Protein AF-A0A7X3P1I4-F1 (afdb_monomer_lite)

Radius of gyration: 26.68 Å; chains: 1; bounding box: 62×47×83 Å

Foldseek 3Di:
DCVPQPVVLVDPQQPCVSPPPHHPVLLLFLLLCLVQLDLGCPPPSVVSCVVVVVVCVVPHDPVVVSVLSRVSVVVVCCLRCLDPPDQCSVLSVLCVLLVVSLCSSLLSNCCRVQNDGDPQNVLVSLQVSLQLLQLCQQVADCQSCPCVSVLSSVVSVCCVVVPDDPVSVLVSQVPDPDNNRHRDALVSNCVSQALDPPDPPDPDDDDDDPPPPPPCVVVCVAVVQCPDPRVVSVQSSLLVLQLVLLVVVCVVPPPDDDDDDDPQWGKAFLQHPVVLVAPWFQLDAPQWDFDPPPPDTDTHGNPVRSPDTDGNVQQFDPVCCVVDVVCVPDNDPVGGPDPSCVSSVVQVVLSVSLRSHSLRMHIDGPVLVVVQPNHANVSNLVSLVVPPPTPSSVVSNVDPHDGSVSSVVSSVVSSVSSCVSSPTSVCVVVVND

Structure (mmCIF, N/CA/C/O backbone):
data_AF-A0A7X3P1I4-F1
#
_entry.id   AF-A0A7X3P1I4-F1
#
loop_
_atom_site.group_PDB
_atom_site.id
_atom_site.type_symbol
_atom_site.label_atom_id
_atom_site.label_alt_id
_atom_site.label_comp_id
_atom_site.label_asym_id
_atom_site.label_entity_id
_atom_site.label_seq_id
_atom_site.pdbx_PDB_ins_code
_atom_site.Cartn_x
_atom_site.Cartn_y
_atom_site.Cartn_z
_atom_site.occupancy
_atom_site.B_iso_or_equiv
_atom_site.auth_seq_id
_atom_site.auth_comp_id
_atom_site.auth_asym_id
_atom_site.auth_atom_id
_atom_site.pdbx_PDB_model_num
ATOM 1 N N . MET A 1 1 ? -19.509 -17.339 36.958 1.00 70.25 1 MET A N 1
ATOM 2 C CA . MET A 1 1 ? -18.522 -16.317 36.536 1.00 70.25 1 MET A CA 1
ATOM 3 C C . MET A 1 1 ? -17.392 -16.949 35.740 1.00 70.25 1 MET A C 1
ATOM 5 O O . MET A 1 1 ? -17.248 -16.555 34.598 1.00 70.25 1 MET A O 1
ATOM 9 N N . TYR A 1 2 ? -16.669 -17.942 36.281 1.00 76.19 2 TYR A N 1
ATOM 10 C CA . TYR A 1 2 ? -15.603 -18.651 35.550 1.00 76.19 2 TYR A CA 1
ATOM 11 C C . TYR A 1 2 ? -16.092 -19.265 34.221 1.00 76.19 2 TYR A C 1
ATOM 13 O O . TYR A 1 2 ? -15.729 -18.755 33.171 1.00 76.19 2 TYR A O 1
ATOM 21 N N . GLU A 1 3 ? -17.039 -20.210 34.262 1.00 79.94 3 GLU A N 1
ATOM 22 C CA . GLU A 1 3 ? -17.640 -20.849 33.063 1.00 79.94 3 GLU A CA 1
ATOM 23 C C . GLU A 1 3 ? -18.395 -19.881 32.133 1.00 79.94 3 GLU A C 1
ATOM 25 O O . GLU A 1 3 ? -18.812 -20.237 31.043 1.00 79.94 3 GLU A O 1
ATOM 30 N N . LYS A 1 4 ? -18.685 -18.659 32.595 1.00 79.38 4 LYS A N 1
ATOM 31 C CA . LYS A 1 4 ? -19.478 -17.693 31.820 1.00 79.38 4 LYS A CA 1
ATOM 32 C C . LYS A 1 4 ? -18.598 -16.708 31.054 1.00 79.38 4 LYS A C 1
ATOM 34 O O . LYS A 1 4 ? -19.017 -16.197 30.020 1.00 79.38 4 LYS A O 1
ATOM 39 N N . TYR A 1 5 ? -17.433 -16.369 31.603 1.00 79.50 5 TYR A N 1
ATOM 40 C CA . TYR A 1 5 ? -16.634 -15.242 31.126 1.00 79.50 5 TYR A CA 1
ATOM 41 C C . TYR A 1 5 ? -15.133 -15.526 31.041 1.00 79.50 5 TYR A C 1
ATOM 43 O O . TYR A 1 5 ? -14.435 -14.724 30.432 1.00 79.50 5 TYR A O 1
ATOM 51 N N . TRP A 1 6 ? -14.613 -16.588 31.666 1.00 79.56 6 TRP A N 1
ATOM 52 C CA . TRP A 1 6 ? -13.167 -16.793 31.810 1.00 79.56 6 TRP A CA 1
ATOM 53 C C . TRP A 1 6 ? -12.637 -18.049 31.125 1.00 79.56 6 TRP A C 1
ATOM 55 O O . TRP A 1 6 ? -11.567 -17.980 30.536 1.00 79.56 6 TRP A O 1
ATOM 65 N N . ASP A 1 7 ? -13.375 -19.155 31.179 1.00 83.62 7 ASP A N 1
ATOM 66 C CA . ASP A 1 7 ? -12.975 -20.451 30.611 1.00 83.62 7 ASP A CA 1
ATOM 67 C C . ASP A 1 7 ? -12.418 -20.361 29.179 1.00 83.62 7 ASP A C 1
ATOM 69 O O . ASP A 1 7 ? -11.357 -20.908 28.908 1.00 83.62 7 ASP A O 1
ATOM 73 N N . HIS A 1 8 ? -13.041 -19.569 28.302 1.00 82.31 8 HIS A N 1
ATOM 74 C CA . HIS A 1 8 ? -12.587 -19.395 26.920 1.00 82.31 8 HIS A CA 1
ATOM 75 C C . HIS A 1 8 ? -11.177 -18.801 26.775 1.00 82.31 8 HIS A C 1
ATOM 77 O O . HIS A 1 8 ? -10.594 -18.916 25.704 1.00 82.31 8 HIS A O 1
ATOM 83 N N . PHE A 1 9 ? -10.621 -18.135 27.797 1.00 80.69 9 PHE A N 1
ATOM 84 C CA . PHE A 1 9 ? -9.236 -17.638 27.777 1.00 80.69 9 PHE A CA 1
ATOM 85 C C . PHE A 1 9 ? -8.199 -18.739 28.028 1.00 80.69 9 PHE A C 1
ATOM 87 O O . PHE A 1 9 ? -7.008 -18.499 27.839 1.00 80.69 9 PHE A O 1
ATOM 94 N N . GLU A 1 10 ? -8.641 -19.918 28.471 1.00 81.62 10 GLU A N 1
ATOM 95 C CA . GLU A 1 10 ? -7.808 -21.108 28.673 1.00 81.62 10 GLU A CA 1
ATOM 96 C C . GLU A 1 10 ? -7.831 -22.038 27.444 1.00 81.62 10 GLU A C 1
ATOM 98 O O . GLU A 1 10 ? -7.116 -23.039 27.413 1.00 81.62 10 GLU A O 1
ATOM 103 N N . ASP A 1 11 ? -8.603 -21.687 26.410 1.00 82.75 11 ASP A N 1
ATOM 104 C CA . ASP A 1 11 ? -8.636 -22.402 25.137 1.00 82.75 11 ASP A CA 1
ATOM 105 C C . ASP A 1 11 ? -7.315 -22.253 24.366 1.00 82.75 11 ASP A C 1
ATOM 107 O O . ASP A 1 11 ? -6.670 -21.200 24.391 1.00 82.75 11 ASP A O 1
ATOM 111 N N . ALA A 1 12 ? -6.983 -23.272 23.563 1.00 79.00 12 ALA A N 1
ATOM 112 C CA . ALA A 1 12 ? -5.808 -23.293 22.681 1.00 79.00 12 ALA A CA 1
ATOM 113 C C . ALA A 1 12 ? -5.715 -22.069 21.748 1.00 79.00 12 ALA A C 1
ATOM 115 O O . ALA A 1 12 ? -4.630 -21.686 21.327 1.00 79.00 12 ALA A O 1
ATOM 116 N N . TYR A 1 13 ? -6.842 -21.408 21.464 1.00 81.06 13 TYR A N 1
ATOM 117 C CA . TYR A 1 13 ? -6.890 -20.159 20.702 1.00 81.06 13 TYR A CA 1
ATOM 118 C C . TYR A 1 13 ? -5.961 -19.063 21.258 1.00 81.06 13 TYR A C 1
ATOM 120 O O . TYR A 1 13 ? -5.381 -18.288 20.497 1.00 81.06 13 TYR A O 1
ATOM 128 N N . TRP A 1 14 ? -5.841 -18.971 22.585 1.00 83.06 14 TRP A N 1
ATOM 129 C CA . TRP A 1 14 ? -5.072 -17.923 23.262 1.00 83.06 14 TRP A CA 1
ATOM 130 C C . TRP A 1 14 ? -3.619 -18.306 23.527 1.00 83.06 14 TRP A C 1
ATOM 132 O O . TRP A 1 14 ? -2.883 -17.502 24.115 1.00 83.06 14 TRP A O 1
ATOM 142 N N . ASP A 1 15 ? -3.217 -19.502 23.103 1.00 78.19 15 ASP A N 1
ATOM 143 C CA . ASP A 1 15 ? -1.845 -19.965 23.188 1.00 78.19 15 ASP A CA 1
ATOM 144 C C . ASP A 1 15 ? -1.032 -19.414 21.998 1.00 78.19 15 ASP A C 1
ATOM 146 O O . ASP A 1 15 ? -1.332 -19.725 20.839 1.00 78.19 15 ASP A O 1
ATOM 150 N N . PRO A 1 16 ? 0.007 -18.591 22.242 1.00 72.00 16 PRO A N 1
ATOM 151 C CA . PRO A 1 16 ? 0.858 -18.072 21.176 1.00 72.00 16 PRO A CA 1
ATOM 152 C C . PRO A 1 16 ? 1.637 -19.158 20.414 1.00 72.00 16 PRO A C 1
ATOM 154 O O . PRO A 1 16 ? 2.124 -18.864 19.319 1.00 72.00 16 PRO A O 1
ATOM 157 N N . GLU A 1 17 ? 1.784 -20.370 20.968 1.00 74.00 17 GLU A N 1
ATOM 158 C CA . GLU A 1 17 ? 2.382 -21.519 20.273 1.00 74.00 17 GLU A CA 1
ATOM 159 C C . GLU A 1 17 ? 1.433 -22.116 19.222 1.00 74.00 17 GLU A C 1
ATOM 161 O O . GLU A 1 17 ? 1.887 -22.544 18.160 1.00 74.00 17 GLU A O 1
ATOM 166 N N . GLU A 1 18 ? 0.123 -22.073 19.471 1.00 71.25 18 GLU A N 1
ATOM 167 C CA . GLU A 1 18 ? -0.920 -22.599 18.578 1.00 71.25 18 GLU A CA 1
ATOM 168 C C . GLU A 1 18 ? -1.367 -21.559 17.540 1.00 71.25 18 GLU A C 1
ATOM 170 O O . GLU A 1 18 ? -1.609 -21.885 16.374 1.00 71.25 18 GLU A O 1
ATOM 175 N N . LYS A 1 19 ? -1.438 -20.277 17.927 1.00 68.12 19 LYS A N 1
ATOM 176 C CA . LYS A 1 19 ? -1.818 -19.187 17.023 1.00 68.12 19 LYS A CA 1
ATOM 177 C C . LYS A 1 19 ? -0.924 -17.960 17.205 1.00 68.12 19 LYS A C 1
ATOM 179 O O . LYS A 1 19 ? -1.055 -17.151 18.123 1.00 68.12 19 LYS A O 1
ATOM 184 N N . SER A 1 20 ? -0.004 -17.791 16.255 1.00 60.97 20 SER A N 1
ATOM 185 C CA . SER A 1 20 ? 0.926 -16.661 16.242 1.00 60.97 20 SER A CA 1
ATOM 186 C C . SER A 1 20 ? 0.183 -15.321 16.159 1.00 60.97 20 SER A C 1
ATOM 188 O O . SER A 1 20 ? -0.650 -15.108 15.280 1.00 60.97 20 SER A O 1
ATOM 190 N N . GLY A 1 21 ? 0.509 -14.394 17.064 1.00 60.78 21 GLY A N 1
ATOM 191 C CA . GLY A 1 21 ? -0.080 -13.050 17.099 1.00 60.78 21 GLY A CA 1
ATOM 192 C C . GLY A 1 21 ? -1.354 -12.918 17.940 1.00 60.78 21 GLY A C 1
ATOM 193 O O . GLY A 1 21 ? -1.829 -11.796 18.120 1.00 60.78 21 GLY A O 1
ATOM 194 N N . THR A 1 22 ? -1.866 -14.010 18.513 1.00 66.50 22 THR A N 1
ATOM 195 C CA . THR A 1 22 ? -2.967 -14.000 19.484 1.00 66.50 22 THR A CA 1
ATOM 196 C C . THR A 1 22 ? -2.485 -14.578 20.802 1.00 66.50 22 THR A C 1
ATOM 198 O O . THR A 1 22 ? -2.117 -15.741 20.890 1.00 66.50 22 THR A O 1
ATOM 201 N N . SER A 1 23 ? -2.474 -13.756 21.847 1.00 81.31 23 SER A N 1
ATOM 202 C CA . SER A 1 23 ? -2.275 -14.252 23.204 1.00 81.31 23 SER A CA 1
ATOM 203 C C . SER A 1 23 ? -3.172 -13.510 24.173 1.00 81.31 23 SER A C 1
ATOM 205 O O . SER A 1 23 ? -3.458 -12.321 23.982 1.00 81.31 23 SER A O 1
ATOM 207 N N . CYS A 1 24 ? -3.595 -14.202 25.231 1.00 84.19 24 CYS A N 1
ATOM 208 C CA . CYS A 1 24 ? -4.365 -13.581 26.307 1.00 84.19 24 CYS A CA 1
ATOM 209 C C . CYS A 1 24 ? -3.597 -12.381 26.897 1.00 84.19 24 CYS A C 1
ATOM 211 O O . CYS A 1 24 ? -4.170 -11.315 27.119 1.00 84.19 24 CYS A O 1
ATOM 213 N N . GLU A 1 25 ? -2.268 -12.488 27.031 1.00 83.88 25 GLU A N 1
ATOM 214 C CA . GLU A 1 25 ? -1.416 -11.382 27.487 1.00 83.88 25 GLU A CA 1
ATOM 215 C C . GLU A 1 25 ? -1.514 -10.158 26.560 1.00 83.88 25 GLU A C 1
ATOM 217 O O . GLU A 1 25 ? -1.707 -9.039 27.036 1.00 83.88 25 GLU A O 1
ATOM 222 N N . LEU A 1 26 ? -1.395 -10.346 25.242 1.00 86.12 26 LEU A N 1
ATOM 223 C CA . LEU A 1 26 ? -1.434 -9.245 24.277 1.00 86.12 26 LEU A CA 1
ATOM 224 C C . LEU A 1 26 ? -2.825 -8.602 24.207 1.00 86.12 26 LEU A C 1
ATOM 226 O O . LEU A 1 26 ? -2.941 -7.376 24.155 1.00 86.12 26 LEU A O 1
ATOM 230 N N . PHE A 1 27 ? -3.879 -9.417 24.263 1.00 90.75 27 PHE A N 1
ATOM 231 C CA . PHE A 1 27 ? -5.254 -8.942 24.381 1.00 90.75 27 PHE A CA 1
ATOM 232 C C . PHE A 1 27 ? -5.438 -8.061 25.618 1.00 90.75 27 PHE A C 1
ATOM 234 O O . PHE A 1 27 ? -5.886 -6.920 25.494 1.00 90.75 27 PHE A O 1
ATOM 241 N N . LEU A 1 28 ? -5.040 -8.546 26.798 1.00 88.12 28 LEU A N 1
ATOM 242 C CA . LEU A 1 28 ? -5.192 -7.807 28.050 1.00 88.12 28 LEU A CA 1
ATOM 243 C C . LEU A 1 28 ? -4.421 -6.481 28.023 1.00 88.12 28 LEU A C 1
ATOM 245 O O . LEU A 1 28 ? -4.888 -5.478 28.566 1.00 88.12 28 LEU A O 1
ATOM 249 N N . GLN A 1 29 ? -3.268 -6.440 27.350 1.00 88.25 29 GLN A N 1
ATOM 250 C CA . GLN A 1 29 ? -2.538 -5.191 27.144 1.00 88.25 29 GLN A CA 1
ATOM 251 C C . GLN A 1 29 ? -3.340 -4.203 26.299 1.00 88.25 29 GLN A C 1
ATOM 253 O O . GLN A 1 29 ? -3.534 -3.061 26.718 1.00 88.25 29 GLN A O 1
ATOM 258 N N . HIS A 1 30 ? -3.847 -4.632 25.143 1.00 92.06 30 HIS A N 1
ATOM 259 C CA . HIS A 1 30 ? -4.643 -3.768 24.275 1.00 92.06 30 HIS A CA 1
ATOM 260 C C . HIS A 1 30 ? -5.960 -3.328 24.926 1.00 92.06 30 HIS A C 1
ATOM 262 O O . HIS A 1 30 ? -6.343 -2.166 24.783 1.00 92.06 30 HIS A O 1
ATOM 268 N N . PHE A 1 31 ? -6.607 -4.209 25.694 1.00 92.06 31 PHE A N 1
ATOM 269 C CA . PHE A 1 31 ? -7.777 -3.899 26.514 1.00 92.06 31 PHE A CA 1
ATOM 270 C C . PHE A 1 31 ? -7.485 -2.747 27.484 1.00 92.06 31 PHE A C 1
ATOM 272 O O . PHE A 1 31 ? -8.173 -1.724 27.468 1.00 92.06 31 PHE A O 1
ATOM 279 N N . LEU A 1 32 ? -6.416 -2.858 28.281 1.00 89.06 32 LEU A N 1
ATOM 280 C CA . LEU A 1 32 ? -6.027 -1.811 29.227 1.00 89.06 32 LEU A CA 1
ATOM 281 C C . LEU A 1 32 ? -5.635 -0.512 28.515 1.00 89.06 32 LEU A C 1
ATOM 283 O O . LEU A 1 32 ? -5.996 0.572 28.971 1.00 89.06 32 LEU A O 1
ATOM 287 N N . MET A 1 33 ? -4.932 -0.597 27.384 1.00 91.19 33 MET A N 1
ATOM 288 C CA . MET A 1 33 ? -4.579 0.572 26.578 1.00 91.19 33 MET A CA 1
ATOM 289 C C . MET A 1 33 ? -5.821 1.286 26.028 1.00 91.19 33 MET A C 1
ATOM 291 O O . MET A 1 33 ? -5.867 2.514 26.075 1.00 91.19 33 MET A O 1
ATOM 295 N N . ALA A 1 34 ? -6.850 0.553 25.593 1.00 94.25 34 ALA A N 1
ATOM 296 C CA . ALA A 1 34 ? -8.129 1.115 25.151 1.00 94.25 34 ALA A CA 1
ATOM 297 C C . ALA A 1 34 ? -8.917 1.759 26.310 1.00 94.25 34 ALA A C 1
ATOM 299 O O . ALA A 1 34 ? -9.460 2.860 26.182 1.00 94.25 34 ALA A O 1
ATOM 300 N N . LYS A 1 35 ? -8.944 1.106 27.480 1.00 89.88 35 LYS A N 1
ATOM 301 C CA . LYS A 1 35 ? -9.633 1.605 28.682 1.00 89.88 35 LYS A CA 1
ATOM 302 C C . LYS A 1 35 ? -8.952 2.832 29.288 1.00 89.88 35 LYS A C 1
ATOM 304 O O . LYS A 1 35 ? -9.632 3.754 29.735 1.00 89.88 35 LYS A O 1
ATOM 309 N N . LEU A 1 36 ? -7.625 2.867 29.313 1.00 87.00 36 LEU A N 1
ATOM 310 C CA . LEU A 1 36 ? -6.864 3.903 30.019 1.00 87.00 36 LEU A CA 1
ATOM 311 C C . LEU A 1 36 ? -6.306 4.984 29.090 1.00 87.00 36 LEU A C 1
ATOM 313 O O . LEU A 1 36 ? -5.914 6.049 29.565 1.00 87.00 36 LEU A O 1
ATOM 317 N N . GLY A 1 37 ? -6.252 4.717 27.784 1.00 90.12 37 GLY A N 1
ATOM 318 C CA . GLY A 1 37 ? -5.581 5.571 26.813 1.00 90.12 37 GLY A CA 1
ATOM 319 C C . GLY A 1 37 ? -4.091 5.696 27.112 1.00 90.12 37 GLY A C 1
ATOM 320 O O . GLY A 1 37 ? -3.577 6.804 27.105 1.00 90.12 37 GLY A O 1
ATOM 321 N N . THR A 1 38 ? -3.392 4.605 27.438 1.00 88.12 38 THR A N 1
ATOM 322 C CA . THR A 1 38 ? -1.931 4.608 27.665 1.00 88.12 38 THR A CA 1
ATOM 323 C C . THR A 1 38 ? -1.181 4.047 26.456 1.00 88.12 38 THR A C 1
ATOM 325 O O . THR A 1 38 ? -1.710 3.212 25.728 1.00 88.12 38 THR A O 1
ATOM 328 N N . GLU A 1 39 ? 0.047 4.514 26.224 1.00 84.75 39 GLU A N 1
ATOM 329 C CA . GLU A 1 39 ? 0.890 4.111 25.085 1.00 84.75 39 GLU A CA 1
ATOM 330 C C . GLU A 1 39 ? 1.542 2.732 25.253 1.00 84.75 39 GLU A C 1
ATOM 332 O O . GLU A 1 39 ? 1.976 2.127 24.271 1.00 84.75 39 GLU A O 1
ATOM 337 N N . SER A 1 40 ? 1.639 2.259 26.495 1.00 83.62 40 SER A N 1
ATOM 338 C CA . SER A 1 40 ? 2.169 0.953 26.876 1.00 83.62 40 SER A CA 1
ATOM 339 C C . SER A 1 40 ? 1.702 0.605 28.288 1.00 83.62 40 SER A C 1
ATOM 341 O O . SER A 1 40 ? 1.469 1.485 29.123 1.00 83.62 40 SER A O 1
ATOM 343 N N . VAL A 1 41 ? 1.604 -0.693 28.560 1.00 73.69 41 VAL A N 1
ATOM 344 C CA . VAL A 1 41 ? 1.349 -1.246 29.898 1.00 73.69 41 VAL A CA 1
ATOM 345 C C . VAL A 1 41 ? 2.486 -2.150 30.403 1.00 73.69 41 VAL A C 1
ATOM 347 O O . VAL A 1 41 ? 2.412 -2.650 31.524 1.00 73.69 41 VAL A O 1
ATOM 350 N N . LYS A 1 42 ? 3.572 -2.332 29.627 1.00 71.50 42 LYS A N 1
ATOM 351 C CA . LYS A 1 42 ? 4.806 -3.004 30.087 1.00 71.50 42 LYS A CA 1
ATOM 352 C C . LYS A 1 42 ? 5.743 -1.992 30.768 1.00 71.50 42 LYS A C 1
ATOM 354 O O . LYS A 1 42 ? 5.902 -0.901 30.217 1.00 71.50 42 LYS A O 1
ATOM 359 N N . PRO A 1 43 ? 6.372 -2.324 31.922 1.00 52.38 43 PRO A N 1
ATOM 360 C CA . PRO A 1 43 ? 6.482 -3.644 32.567 1.00 52.38 43 PRO A CA 1
ATOM 361 C C . PRO A 1 43 ? 5.519 -3.873 33.753 1.00 52.38 43 PRO A C 1
ATOM 363 O O . PRO A 1 43 ? 5.730 -4.769 34.564 1.00 52.38 43 PRO A O 1
ATOM 366 N N . GLU A 1 44 ? 4.450 -3.091 33.881 1.00 56.31 44 GLU A N 1
ATOM 367 C CA . GLU A 1 44 ? 3.668 -3.015 35.118 1.00 56.31 44 GLU A CA 1
ATOM 368 C C . GLU A 1 44 ? 2.195 -3.373 34.908 1.00 56.31 44 GLU A C 1
ATOM 370 O O . GLU A 1 44 ? 1.295 -2.675 35.383 1.00 56.31 44 GLU A O 1
ATOM 375 N N . PHE A 1 45 ? 1.934 -4.495 34.233 1.00 60.44 45 PHE A N 1
ATOM 376 C CA . PHE A 1 45 ? 0.579 -5.039 34.095 1.00 60.44 45 PHE A CA 1
ATOM 377 C C . PHE A 1 45 ? -0.152 -5.068 35.449 1.00 60.44 45 PHE A C 1
ATOM 379 O O . PHE A 1 45 ? -1.291 -4.628 35.557 1.00 60.44 45 PHE A O 1
ATOM 386 N N . ASN A 1 46 ? 0.568 -5.426 36.517 1.00 60.47 46 ASN A N 1
ATOM 387 C CA . ASN A 1 46 ? 0.065 -5.449 37.891 1.00 60.47 46 ASN A CA 1
ATOM 388 C C . ASN A 1 46 ? -0.287 -4.059 38.464 1.00 60.47 46 ASN A C 1
ATOM 390 O O . ASN A 1 46 ? -1.192 -3.956 39.289 1.00 60.47 46 ASN A O 1
ATOM 394 N N . VAL A 1 47 ? 0.398 -2.980 38.063 1.00 59.75 47 VAL A N 1
ATOM 395 C CA . VAL A 1 47 ? 0.093 -1.604 38.517 1.00 59.75 47 VAL A CA 1
ATOM 396 C C . VAL A 1 47 ? -1.117 -1.061 37.774 1.00 59.75 47 VAL A C 1
ATOM 398 O O . VAL A 1 47 ? -1.974 -0.417 38.379 1.00 59.75 47 VAL A O 1
ATOM 401 N N . TYR A 1 48 ? -1.224 -1.353 36.479 1.00 58.88 48 TYR A N 1
ATOM 402 C CA . TYR A 1 48 ? -2.388 -0.979 35.684 1.00 58.88 48 TYR A CA 1
ATOM 403 C C . TYR A 1 48 ? -3.629 -1.767 36.089 1.00 58.88 48 TYR A C 1
ATOM 405 O O . TYR A 1 48 ? -4.678 -1.158 36.285 1.00 58.88 48 TYR A O 1
ATOM 413 N N . GLN A 1 49 ? -3.493 -3.073 36.330 1.00 62.94 49 GLN A N 1
ATOM 414 C CA . GLN A 1 49 ? -4.536 -3.894 36.934 1.00 62.94 49 GLN A CA 1
ATOM 415 C C . GLN A 1 49 ? -4.947 -3.318 38.289 1.00 62.94 49 GLN A C 1
ATOM 417 O O . GLN A 1 49 ? -6.133 -3.152 38.531 1.00 62.94 49 GLN A O 1
ATOM 422 N N . ARG A 1 50 ? -3.999 -2.921 39.151 1.00 64.00 50 ARG A N 1
ATOM 423 C CA . ARG A 1 50 ? -4.322 -2.326 40.456 1.00 64.00 50 ARG A CA 1
ATOM 424 C C . ARG A 1 50 ? -5.078 -1.001 40.327 1.00 64.00 50 ARG A C 1
ATOM 426 O O . ARG A 1 50 ? -6.144 -0.878 40.913 1.00 64.00 50 ARG A O 1
ATOM 433 N N . ARG A 1 51 ? -4.593 -0.056 39.513 1.00 63.28 51 ARG A N 1
ATOM 434 C CA . ARG A 1 51 ? -5.268 1.237 39.270 1.00 63.28 51 ARG A CA 1
ATOM 435 C C . ARG A 1 51 ? -6.652 1.070 38.645 1.00 63.28 51 ARG A C 1
ATOM 437 O O . ARG A 1 51 ? -7.563 1.832 38.959 1.00 63.28 51 ARG A O 1
ATOM 444 N N . TYR A 1 52 ? -6.799 0.105 37.740 1.00 65.31 52 TYR A N 1
ATOM 445 C CA . TYR A 1 52 ? -8.080 -0.229 37.129 1.00 65.31 52 TYR A CA 1
ATOM 446 C C . TYR A 1 52 ? -9.021 -0.849 38.167 1.00 65.31 52 TYR A C 1
ATOM 448 O O . TYR A 1 52 ? -10.094 -0.311 38.407 1.00 65.31 52 TYR A O 1
ATOM 456 N N . CYS A 1 53 ? -8.585 -1.893 38.875 1.00 66.62 53 CYS A N 1
ATOM 457 C CA . CYS A 1 53 ? -9.366 -2.568 39.910 1.00 66.62 53 CYS A CA 1
ATOM 458 C C . CYS A 1 53 ? -9.751 -1.654 41.083 1.00 66.62 53 CYS A C 1
ATOM 460 O O . CYS A 1 53 ? -10.822 -1.847 41.651 1.00 66.62 53 CYS A O 1
ATOM 462 N N . GLU A 1 54 ? -8.915 -0.679 41.452 1.00 64.25 54 GLU A N 1
ATOM 463 C CA . GLU A 1 54 ? -9.237 0.334 42.468 1.00 64.25 54 GLU A CA 1
ATOM 464 C C . GLU A 1 54 ? -10.421 1.201 42.018 1.00 64.25 54 GLU A C 1
ATOM 466 O O . GLU A 1 54 ? -11.409 1.299 42.737 1.00 64.25 54 GLU A O 1
ATOM 471 N N . LYS A 1 55 ? -10.389 1.742 40.792 1.00 63.12 55 LYS A N 1
ATOM 472 C CA . LYS A 1 55 ? -11.508 2.534 40.246 1.00 63.12 55 LYS A CA 1
ATOM 473 C C . LYS A 1 55 ? -12.771 1.713 40.007 1.00 63.12 55 LYS A C 1
ATOM 475 O O . LYS A 1 55 ? -13.878 2.210 40.206 1.00 63.12 55 LYS A O 1
ATOM 480 N N . VAL A 1 56 ? -12.602 0.474 39.553 1.00 61.38 56 VAL A N 1
ATOM 481 C CA . VAL A 1 56 ? -13.702 -0.456 39.310 1.00 61.38 56 VAL A CA 1
ATOM 482 C C . VAL A 1 56 ? -14.422 -0.761 40.609 1.00 61.38 56 VAL A C 1
ATOM 484 O O . VAL A 1 56 ? -15.626 -0.577 40.650 1.00 61.38 56 VAL A O 1
ATOM 487 N N . LYS A 1 57 ? -13.717 -1.181 41.670 1.00 56.56 57 LYS A N 1
ATOM 488 C CA . LYS A 1 57 ? -14.357 -1.587 42.934 1.00 56.56 57 LYS A CA 1
ATOM 489 C C . LYS A 1 57 ? -15.273 -0.512 43.515 1.00 56.56 57 LYS A C 1
ATOM 491 O O . LYS A 1 57 ? -16.285 -0.856 44.119 1.00 56.56 57 LYS A O 1
ATOM 496 N N . ASP A 1 58 ? -14.927 0.752 43.305 1.00 58.31 58 ASP A N 1
ATOM 497 C CA . ASP A 1 58 ? -15.691 1.890 43.808 1.00 58.31 58 ASP A CA 1
ATOM 498 C C . ASP A 1 58 ? -16.880 2.275 42.905 1.00 58.31 58 ASP A C 1
ATOM 500 O O . ASP A 1 58 ? -17.770 2.998 43.348 1.00 58.31 58 ASP A O 1
ATOM 504 N N . THR A 1 59 ? -16.925 1.790 41.655 1.00 62.19 59 THR A N 1
ATOM 505 C CA . THR A 1 59 ? -17.923 2.200 40.644 1.00 62.19 59 THR A CA 1
ATOM 506 C C . THR A 1 59 ? -18.828 1.048 40.175 1.00 62.19 59 THR A C 1
ATOM 508 O O . THR A 1 59 ? -20.033 1.240 40.029 1.00 62.19 59 THR A O 1
ATOM 511 N N . TYR A 1 60 ? -18.276 -0.151 39.957 1.00 65.88 60 TYR A N 1
ATOM 512 C CA . TYR A 1 60 ? -18.947 -1.328 39.395 1.00 65.88 60 TYR A CA 1
ATOM 513 C C . TYR A 1 60 ? -18.497 -2.634 40.087 1.00 65.88 60 TYR A C 1
ATOM 515 O O . TYR A 1 60 ? -17.390 -2.756 40.607 1.00 65.88 60 TYR A O 1
ATOM 523 N N . GLY A 1 61 ? -19.361 -3.654 40.110 1.00 75.44 61 GLY A N 1
ATOM 524 C CA . GLY A 1 61 ? -19.028 -4.961 40.697 1.00 75.44 61 GLY A CA 1
ATOM 525 C C . GLY A 1 61 ? -18.064 -5.790 39.835 1.00 75.44 61 GLY A C 1
ATOM 526 O O . GLY A 1 61 ? -17.998 -5.614 38.624 1.00 75.44 61 GLY A O 1
ATOM 527 N N . ILE A 1 62 ? -17.373 -6.768 40.439 1.00 75.44 62 ILE A N 1
ATOM 528 C CA . ILE A 1 62 ? -16.426 -7.675 39.747 1.00 75.44 62 ILE A CA 1
ATOM 529 C C . ILE A 1 62 ? -17.063 -8.376 38.535 1.00 75.44 62 ILE A C 1
ATOM 531 O O . ILE A 1 62 ? -16.406 -8.563 37.515 1.00 75.44 62 ILE A O 1
ATOM 535 N N . GLU A 1 63 ? -18.343 -8.747 38.620 1.00 81.25 63 GLU A N 1
ATOM 536 C CA . GLU A 1 63 ? -19.045 -9.400 37.510 1.00 81.25 63 GLU A CA 1
ATOM 537 C C . GLU A 1 63 ? -19.148 -8.506 36.261 1.00 81.25 63 GLU A C 1
ATOM 539 O O . GLU A 1 63 ? -19.034 -9.013 35.144 1.00 81.25 63 GLU A O 1
ATOM 544 N N . HIS A 1 64 ? -19.294 -7.187 36.435 1.00 82.56 64 HIS A N 1
ATOM 545 C CA . HIS A 1 64 ? -19.312 -6.238 35.322 1.00 82.56 64 HIS A CA 1
ATOM 546 C C . HIS A 1 64 ? -17.983 -6.262 34.559 1.00 82.56 64 HIS A C 1
ATOM 548 O O . HIS A 1 64 ? -17.980 -6.321 33.332 1.00 82.56 64 HIS A O 1
ATOM 554 N N . GLU A 1 65 ? -16.856 -6.337 35.264 1.00 80.06 65 GLU A N 1
ATOM 555 C CA . GLU A 1 65 ? -15.548 -6.398 34.607 1.00 80.06 65 GLU A CA 1
ATOM 556 C C . GLU A 1 65 ? -15.318 -7.674 33.823 1.00 80.06 65 GLU A C 1
ATOM 558 O O . GLU A 1 65 ? -14.779 -7.631 32.721 1.00 80.06 65 GLU A O 1
ATOM 563 N N . PHE A 1 66 ? -15.747 -8.816 34.357 1.00 83.81 66 PHE A N 1
ATOM 564 C CA . PHE A 1 66 ? -15.685 -10.059 33.595 1.00 83.81 66 PHE A CA 1
ATOM 565 C C . PHE A 1 66 ? -16.560 -9.991 32.340 1.00 83.81 66 PHE A C 1
ATOM 567 O O . PHE A 1 66 ? -16.157 -10.490 31.291 1.00 83.81 66 PHE A O 1
ATOM 574 N N . SER A 1 67 ? -17.719 -9.328 32.418 1.00 87.38 67 SER A N 1
ATOM 575 C CA . SER A 1 67 ? -18.558 -9.112 31.239 1.00 87.38 67 SER A CA 1
ATOM 576 C C . SER A 1 67 ? -17.905 -8.177 30.214 1.00 87.38 67 SER A C 1
ATOM 578 O O . SER A 1 67 ? -17.986 -8.443 29.017 1.00 87.38 67 SER A O 1
ATOM 580 N N . GLU A 1 68 ? -17.182 -7.145 30.660 1.00 88.56 68 GLU A N 1
ATOM 581 C CA . GLU A 1 68 ? -16.421 -6.256 29.779 1.00 88.56 68 GLU A CA 1
ATOM 582 C C . GLU A 1 68 ? -15.234 -6.973 29.132 1.00 88.56 68 GLU A C 1
ATOM 584 O O . GLU A 1 68 ? -15.036 -6.853 27.925 1.00 88.56 68 GLU A O 1
ATOM 589 N N . LEU A 1 69 ? -14.474 -7.763 29.896 1.00 88.94 69 LEU A N 1
ATOM 590 C CA . LEU A 1 69 ? -13.384 -8.576 29.355 1.00 88.94 69 LEU A CA 1
ATOM 591 C C . LEU A 1 69 ? -13.891 -9.519 28.265 1.00 88.94 69 LEU A C 1
ATOM 593 O O . LEU A 1 69 ? -13.287 -9.576 27.196 1.00 88.94 69 LEU A O 1
ATOM 597 N N . LYS A 1 70 ? -15.021 -10.195 28.507 1.00 89.75 70 LYS A N 1
ATOM 598 C CA . LYS A 1 70 ? -15.647 -11.073 27.515 1.00 89.75 70 LYS A CA 1
ATOM 599 C C . LYS A 1 70 ? -16.081 -10.301 26.266 1.00 89.75 70 LYS A C 1
ATOM 601 O O . LYS A 1 70 ? -15.758 -10.689 25.151 1.00 89.75 70 LYS A O 1
ATOM 606 N N . ARG A 1 71 ? -16.749 -9.160 26.443 1.00 92.75 71 ARG A N 1
ATOM 607 C CA . ARG A 1 71 ? -17.188 -8.318 25.324 1.00 92.75 71 ARG A CA 1
ATOM 608 C C . ARG A 1 71 ? -16.018 -7.856 24.453 1.00 92.75 71 ARG A C 1
ATOM 610 O O . ARG A 1 71 ? -16.124 -7.834 23.232 1.00 92.75 71 ARG A O 1
ATOM 617 N N . TYR A 1 72 ? -14.900 -7.482 25.068 1.00 94.44 72 TYR A N 1
ATOM 618 C CA . TYR A 1 72 ? -13.702 -7.077 24.340 1.00 94.44 72 TYR A CA 1
ATOM 619 C C . TYR A 1 72 ? -12.977 -8.246 23.681 1.00 94.44 72 TYR A C 1
ATOM 621 O O . TYR A 1 72 ? -12.419 -8.050 22.603 1.00 94.44 72 TYR A O 1
ATOM 629 N N . SER A 1 73 ? -12.944 -9.425 24.305 1.00 92.56 73 SER A N 1
ATOM 630 C CA . SER A 1 73 ? -12.279 -10.588 23.716 1.00 92.56 73 SER A CA 1
ATOM 631 C C . SER A 1 73 ? -13.014 -11.097 22.484 1.00 92.56 73 SER A C 1
ATOM 633 O O . SER A 1 73 ? -12.353 -11.489 21.524 1.00 92.56 73 SER A O 1
ATOM 635 N N . ASP A 1 74 ? -14.344 -10.995 22.456 1.00 91.56 74 ASP A N 1
ATOM 636 C CA . ASP A 1 74 ? -15.152 -11.319 21.277 1.00 91.56 74 ASP A CA 1
ATOM 637 C C . ASP A 1 74 ? -14.780 -10.415 20.088 1.00 91.56 74 ASP A C 1
ATOM 639 O O . ASP A 1 74 ? -14.434 -10.909 19.015 1.00 91.56 74 ASP A O 1
ATOM 643 N N . ILE A 1 75 ? -14.720 -9.094 20.303 1.00 93.31 75 ILE A N 1
ATOM 644 C CA . ILE A 1 75 ? -14.279 -8.137 19.272 1.00 93.31 75 ILE A CA 1
ATOM 645 C C . ILE A 1 75 ? -12.806 -8.347 18.901 1.00 93.31 75 ILE A C 1
ATOM 647 O O . ILE A 1 75 ? -12.434 -8.251 17.737 1.00 93.31 75 ILE A O 1
ATOM 651 N N . TYR A 1 76 ? -11.937 -8.650 19.866 1.00 92.50 76 TYR A N 1
ATOM 652 C CA . TYR A 1 76 ? -10.524 -8.912 19.590 1.00 92.50 76 TYR A CA 1
ATOM 653 C C . TYR A 1 76 ? -10.319 -10.188 18.759 1.00 92.50 76 TYR A C 1
ATOM 655 O O . TYR A 1 76 ? -9.436 -10.241 17.901 1.00 92.50 76 TYR A O 1
ATOM 663 N N . THR A 1 77 ? -11.149 -11.205 18.986 1.00 90.56 77 THR A N 1
ATOM 664 C CA . THR A 1 77 ? -11.189 -12.438 18.190 1.00 90.56 77 THR A CA 1
ATOM 665 C C . THR A 1 77 ? -11.626 -12.121 16.767 1.00 90.56 77 THR A C 1
ATOM 667 O O . THR A 1 77 ? -10.900 -12.423 15.826 1.00 90.56 77 THR A O 1
ATOM 670 N N . GLU A 1 78 ? -12.713 -11.365 16.607 1.00 91.38 78 GLU A N 1
ATOM 671 C CA . GLU A 1 78 ? -13.176 -10.863 15.309 1.00 91.38 78 GLU A CA 1
ATOM 672 C C . GLU A 1 78 ? -12.077 -10.077 14.561 1.00 91.38 78 GLU A C 1
ATOM 674 O O . GLU A 1 78 ? -11.837 -10.285 13.369 1.00 91.38 78 GLU A O 1
ATOM 679 N N . MET A 1 79 ? -11.341 -9.228 15.287 1.00 91.00 79 MET A N 1
ATOM 680 C CA . MET A 1 79 ? -10.212 -8.458 14.764 1.00 91.00 79 MET A CA 1
ATOM 681 C C . MET A 1 79 ? -9.039 -9.316 14.284 1.00 91.00 79 MET A C 1
ATOM 683 O O . MET A 1 79 ? -8.305 -8.902 13.391 1.00 91.00 79 MET A O 1
ATOM 687 N N . THR A 1 80 ? -8.810 -10.468 14.909 1.00 88.69 80 THR A N 1
ATOM 688 C CA . THR A 1 80 ? -7.630 -11.306 14.654 1.00 88.69 80 THR A CA 1
ATOM 689 C C . THR A 1 80 ? -7.927 -12.450 13.689 1.00 88.69 80 THR A C 1
ATOM 691 O O . THR A 1 80 ? -7.053 -12.803 12.899 1.00 88.69 80 THR A O 1
ATOM 694 N N . ASP A 1 81 ? -9.157 -12.965 13.678 1.00 88.50 81 ASP A N 1
ATOM 695 C CA . ASP A 1 81 ? -9.649 -13.946 12.705 1.00 88.50 81 ASP A CA 1
ATOM 696 C C . ASP A 1 81 ? -9.902 -13.337 11.326 1.00 88.50 81 ASP A C 1
ATOM 698 O O . ASP A 1 81 ? -9.783 -14.032 10.319 1.00 88.50 81 ASP A O 1
ATOM 702 N N . CYS A 1 82 ? -10.215 -12.037 11.265 1.00 89.75 82 CYS A N 1
ATOM 703 C CA . CYS A 1 82 ? -10.472 -11.318 10.015 1.00 89.75 82 CYS A CA 1
ATOM 704 C C . CYS A 1 82 ? -11.569 -11.976 9.148 1.00 89.75 82 CYS A C 1
ATOM 706 O O . CYS A 1 82 ? -11.453 -12.011 7.921 1.00 89.75 82 CYS A O 1
ATOM 708 N N . ALA A 1 83 ? -12.619 -12.512 9.781 1.00 87.06 83 ALA A N 1
ATOM 709 C CA . ALA A 1 83 ? -13.679 -13.252 9.098 1.00 87.06 83 ALA A CA 1
ATOM 710 C C . ALA A 1 83 ? -14.475 -12.375 8.108 1.00 87.06 83 ALA A C 1
ATOM 712 O O . ALA A 1 83 ? -14.822 -11.234 8.405 1.00 87.06 83 ALA A O 1
ATOM 713 N N . ASP A 1 84 ? -14.816 -12.917 6.937 1.00 82.44 84 ASP A N 1
ATOM 714 C CA . ASP A 1 84 ? -15.463 -12.150 5.854 1.00 82.44 84 ASP A CA 1
ATOM 715 C C . ASP A 1 84 ? -16.893 -11.708 6.179 1.00 82.44 84 ASP A C 1
ATOM 717 O O . ASP A 1 84 ? -17.374 -10.702 5.667 1.00 82.44 84 ASP A O 1
ATOM 721 N N . ASN A 1 85 ? -17.579 -12.464 7.033 1.00 84.56 85 ASN A N 1
ATOM 722 C CA . ASN A 1 85 ? -18.945 -12.190 7.474 1.00 84.56 85 ASN A CA 1
ATOM 723 C C . ASN A 1 85 ? -19.017 -11.242 8.684 1.00 84.56 85 ASN A C 1
ATOM 725 O O . ASN A 1 85 ? -20.111 -10.975 9.181 1.00 84.56 85 ASN A O 1
ATOM 729 N N . SER A 1 86 ? -17.872 -10.772 9.173 1.00 88.31 86 SER A N 1
ATOM 730 C CA . SER A 1 86 ? -17.770 -9.868 10.311 1.00 88.31 86 SER A CA 1
ATOM 731 C C . SER A 1 86 ? -17.845 -8.402 9.866 1.00 88.31 86 SER A C 1
ATOM 733 O O . SER A 1 86 ? -17.443 -8.049 8.757 1.00 88.31 86 SER A O 1
ATOM 735 N N . GLU A 1 87 ? -18.321 -7.522 10.753 1.00 88.25 87 GLU A N 1
ATOM 736 C CA . GLU A 1 87 ? -18.438 -6.086 10.468 1.00 88.25 87 GLU A CA 1
ATOM 737 C C . GLU A 1 87 ? -17.065 -5.428 10.237 1.00 88.25 87 GLU A C 1
ATOM 739 O O . GLU A 1 87 ? -16.947 -4.471 9.472 1.00 88.25 87 GLU A O 1
ATOM 744 N N . ILE A 1 88 ? -16.018 -5.946 10.887 1.00 91.69 88 ILE A N 1
ATOM 745 C CA . ILE A 1 88 ? -14.655 -5.396 10.832 1.00 91.69 88 ILE A CA 1
ATOM 746 C C . ILE A 1 88 ? -13.647 -6.324 10.150 1.00 91.69 88 ILE A C 1
ATOM 748 O O . ILE A 1 88 ? -12.566 -5.872 9.777 1.00 91.69 88 ILE A O 1
ATOM 752 N N . GLY A 1 89 ? -13.969 -7.603 9.960 1.00 90.25 89 GLY A N 1
ATOM 753 C CA . GLY A 1 89 ? -13.001 -8.637 9.602 1.00 90.25 89 GLY A CA 1
ATOM 754 C C . GLY A 1 89 ? -12.312 -8.378 8.265 1.00 90.25 89 GLY A C 1
ATOM 755 O O . GLY A 1 89 ? -11.082 -8.394 8.192 1.00 90.25 89 GLY A O 1
ATOM 756 N N . GLN A 1 90 ? -13.073 -7.993 7.236 1.00 87.19 90 GLN A N 1
ATOM 757 C CA . GLN A 1 90 ? -12.503 -7.618 5.938 1.00 87.19 90 GLN A CA 1
ATOM 758 C C . GLN A 1 90 ? -11.553 -6.410 6.041 1.00 87.19 90 GLN A C 1
ATOM 760 O O . GLN A 1 90 ? -10.521 -6.382 5.369 1.00 87.19 90 GLN A O 1
ATOM 765 N N . ARG A 1 91 ? -11.855 -5.426 6.903 1.00 91.31 91 ARG A N 1
ATOM 766 C CA . ARG A 1 91 ? -10.976 -4.265 7.143 1.00 91.31 91 ARG A CA 1
ATOM 767 C C . ARG A 1 91 ? -9.717 -4.668 7.904 1.00 91.31 91 ARG A C 1
ATOM 769 O O . ARG A 1 91 ? -8.639 -4.150 7.626 1.00 91.31 91 ARG A O 1
ATOM 776 N N . MET A 1 92 ? -9.829 -5.628 8.818 1.00 93.00 92 MET A N 1
ATOM 777 C CA . MET A 1 92 ? -8.721 -6.102 9.649 1.00 93.00 92 MET A CA 1
ATOM 778 C C . MET A 1 92 ? -7.647 -6.868 8.869 1.00 93.00 92 MET A C 1
ATOM 780 O O . MET A 1 92 ? -6.481 -6.836 9.268 1.00 93.00 92 MET A O 1
ATOM 784 N N . LYS A 1 93 ? -7.972 -7.418 7.690 1.00 89.88 93 LYS A N 1
ATOM 785 C CA . LYS A 1 93 ? -6.984 -8.026 6.777 1.00 89.88 93 LYS A CA 1
ATOM 786 C C . LYS A 1 93 ? -5.843 -7.076 6.400 1.00 89.88 93 LYS A C 1
ATOM 788 O O . LYS A 1 93 ? -4.698 -7.517 6.283 1.00 89.88 93 LYS A O 1
ATOM 793 N N . PHE A 1 94 ? -6.115 -5.776 6.253 1.00 90.50 94 PHE A N 1
ATOM 794 C CA . PHE A 1 94 ? -5.077 -4.758 6.042 1.00 90.50 94 PHE A CA 1
ATOM 795 C C . PHE A 1 94 ? -4.094 -4.712 7.225 1.00 90.50 94 PHE A C 1
ATOM 797 O O . PHE A 1 94 ? -2.877 -4.806 7.051 1.00 90.50 94 PHE A O 1
ATOM 804 N N . TYR A 1 95 ? -4.622 -4.642 8.446 1.00 90.88 95 TYR A N 1
ATOM 805 C CA . TYR A 1 95 ? -3.832 -4.564 9.674 1.00 90.88 95 TYR A CA 1
ATOM 806 C C . TYR A 1 95 ? -3.032 -5.842 9.912 1.00 90.88 95 TYR A C 1
ATOM 808 O O . TYR A 1 95 ? -1.864 -5.761 10.289 1.00 90.88 95 TYR A O 1
ATOM 816 N N . GLN A 1 96 ? -3.614 -7.007 9.621 1.00 87.50 96 GLN A N 1
ATOM 817 C CA . GLN A 1 96 ? -2.921 -8.292 9.674 1.00 87.50 96 GLN A CA 1
ATOM 818 C C . GLN A 1 96 ? -1.784 -8.355 8.641 1.00 87.50 96 GLN A C 1
ATOM 820 O O . GLN A 1 96 ? -0.656 -8.712 8.982 1.00 87.50 96 GLN A O 1
ATOM 825 N N . THR A 1 97 ? -2.037 -7.912 7.404 1.00 85.06 97 THR A N 1
ATOM 826 C CA . THR A 1 97 ? -1.047 -7.890 6.310 1.00 85.06 97 THR A CA 1
ATOM 827 C C . THR A 1 97 ? 0.222 -7.121 6.692 1.00 85.06 97 THR A C 1
ATOM 829 O O . THR A 1 97 ? 1.341 -7.549 6.376 1.00 85.06 97 THR A O 1
ATOM 832 N N . PHE A 1 98 ? 0.071 -6.001 7.400 1.00 83.62 98 PHE A N 1
ATOM 833 C CA . PHE A 1 98 ? 1.178 -5.132 7.807 1.00 83.62 98 PHE A CA 1
ATOM 834 C C . PHE A 1 98 ? 1.575 -5.260 9.285 1.00 83.62 98 PHE A C 1
ATOM 836 O O . PHE A 1 98 ? 2.454 -4.529 9.736 1.00 83.62 98 PHE A O 1
ATOM 843 N N . ASN A 1 99 ? 0.985 -6.208 10.022 1.00 83.44 99 ASN A N 1
ATOM 844 C CA . ASN A 1 99 ? 1.203 -6.423 11.455 1.00 83.44 99 ASN A CA 1
ATOM 845 C C . ASN A 1 99 ? 1.020 -5.140 12.302 1.00 83.44 99 ASN A C 1
ATOM 847 O O . ASN A 1 99 ? 1.856 -4.787 13.136 1.00 83.44 99 ASN A O 1
ATOM 851 N N . LEU A 1 100 ? -0.076 -4.412 12.069 1.00 87.06 100 LEU A N 1
ATOM 852 C CA . LEU A 1 100 ? -0.381 -3.109 12.678 1.00 87.06 100 LEU A CA 1
ATOM 853 C C . LEU A 1 100 ? -1.068 -3.232 14.048 1.00 87.06 100 LEU A C 1
ATOM 855 O O . LEU A 1 100 ? -2.049 -2.544 14.340 1.00 87.06 100 LEU A O 1
ATOM 859 N N . THR A 1 101 ? -0.531 -4.083 14.922 1.00 88.19 101 THR A N 1
ATOM 860 C CA . THR A 1 101 ? -1.098 -4.339 16.258 1.00 88.19 101 THR A CA 1
ATOM 861 C C . THR A 1 101 ? -1.150 -3.091 17.142 1.00 88.19 101 THR A C 1
ATOM 863 O O . THR A 1 101 ? -2.012 -2.975 18.008 1.00 88.19 101 THR A O 1
ATOM 866 N N . THR A 1 102 ? -0.303 -2.094 16.870 1.00 87.94 102 THR A N 1
ATOM 867 C CA . THR A 1 102 ? -0.282 -0.797 17.568 1.00 87.94 102 THR A CA 1
ATOM 868 C C . THR A 1 102 ? -1.571 0.013 17.422 1.00 87.94 102 THR A C 1
ATOM 870 O O . THR A 1 102 ? -1.823 0.890 18.249 1.00 87.94 102 THR A O 1
ATOM 873 N N . LEU A 1 103 ? -2.395 -0.276 16.409 1.00 92.94 103 LEU A N 1
ATOM 874 C CA . LEU A 1 103 ? -3.699 0.360 16.198 1.00 92.94 103 LEU A CA 1
ATOM 875 C C . LEU A 1 103 ? -4.844 -0.391 16.890 1.00 92.94 103 LEU A C 1
ATOM 877 O O . LEU A 1 103 ? -5.924 0.176 17.055 1.00 92.94 103 LEU A O 1
ATOM 881 N N . HIS A 1 104 ? -4.622 -1.626 17.356 1.00 94.19 104 HIS A N 1
ATOM 882 C CA . HIS A 1 104 ? -5.672 -2.434 17.981 1.00 94.19 104 HIS A CA 1
ATOM 883 C C . HIS A 1 104 ? -6.314 -1.754 19.202 1.00 94.19 104 HIS A C 1
ATOM 885 O O . HIS A 1 104 ? -7.540 -1.768 19.285 1.00 94.19 104 HIS A O 1
ATOM 891 N N . PRO A 1 105 ? -5.569 -1.096 20.116 1.00 95.75 105 PRO A N 1
ATOM 892 C CA . PRO A 1 105 ? -6.184 -0.374 21.231 1.00 95.75 105 PRO A CA 1
ATOM 893 C C . PRO A 1 105 ? -7.136 0.740 20.790 1.00 95.75 105 PRO A C 1
ATOM 895 O O . PRO A 1 105 ? -8.160 0.960 21.430 1.00 95.75 105 PRO A O 1
ATOM 898 N N . PHE A 1 106 ? -6.817 1.442 19.699 1.00 97.50 106 PHE A N 1
ATOM 899 C CA . PHE A 1 106 ? -7.681 2.495 19.166 1.00 97.50 106 PHE A CA 1
ATOM 900 C C . PHE A 1 106 ? -8.946 1.911 18.533 1.00 97.50 106 PHE A C 1
ATOM 902 O O . PHE A 1 106 ? -10.037 2.413 18.783 1.00 97.50 106 PHE A O 1
ATOM 909 N N . ILE A 1 107 ? -8.817 0.812 17.784 1.00 96.62 107 ILE A N 1
ATOM 910 C CA . ILE A 1 107 ? -9.960 0.102 17.190 1.00 96.62 107 ILE A CA 1
ATOM 911 C C . ILE A 1 107 ? -10.881 -0.442 18.290 1.00 96.62 107 ILE A C 1
ATOM 913 O O . ILE A 1 107 ? -12.087 -0.211 18.245 1.00 96.62 107 ILE A O 1
ATOM 917 N N . LEU A 1 108 ? -10.322 -1.074 19.327 1.00 96.75 108 LEU A N 1
ATOM 918 C CA . LEU A 1 108 ? -11.077 -1.519 20.502 1.00 96.75 108 LEU A CA 1
ATOM 919 C C . LEU A 1 108 ? -11.746 -0.348 21.229 1.00 96.75 108 LEU A C 1
ATOM 921 O O . LEU A 1 108 ? -12.878 -0.476 21.677 1.00 96.75 108 LEU A O 1
ATOM 925 N N . PHE A 1 109 ? -11.082 0.803 21.350 1.00 97.81 109 PHE A N 1
ATOM 926 C CA . PHE A 1 109 ? -11.694 2.003 21.921 1.00 97.81 109 PHE A CA 1
ATOM 927 C C . PHE A 1 109 ? -12.917 2.455 21.103 1.00 97.81 109 PHE A C 1
ATOM 929 O O . PHE A 1 109 ? -14.008 2.594 21.655 1.00 97.81 109 PHE A O 1
ATOM 936 N N . VAL A 1 110 ? -12.764 2.623 19.788 1.00 97.38 110 VAL A N 1
ATOM 937 C CA . VAL A 1 110 ? -13.847 3.049 18.888 1.00 97.38 110 VAL A CA 1
ATOM 938 C C . VAL A 1 110 ? -15.010 2.050 18.909 1.00 97.38 110 VAL A C 1
ATOM 940 O O . VAL A 1 110 ? -16.173 2.446 19.003 1.00 97.38 110 VAL A O 1
ATOM 943 N N . LYS A 1 111 ? -14.716 0.748 18.877 1.00 95.94 111 LYS A N 1
ATOM 944 C CA . LYS A 1 111 ? -15.748 -0.290 18.811 1.00 95.94 111 LYS A CA 1
ATOM 945 C C . LYS A 1 111 ? -16.419 -0.545 20.156 1.00 95.94 111 LYS A C 1
ATOM 947 O O . LYS A 1 111 ? -17.639 -0.657 20.219 1.00 95.94 111 LYS A O 1
ATOM 952 N N . CYS A 1 112 ? -15.641 -0.614 21.234 1.00 95.69 112 CYS A N 1
ATOM 953 C CA . CYS A 1 112 ? -16.137 -1.064 22.529 1.00 95.69 112 CYS A CA 1
ATOM 954 C C . CYS A 1 112 ? -16.471 0.069 23.504 1.00 95.69 112 CYS A C 1
ATOM 956 O O . CYS A 1 112 ? -17.430 -0.088 24.257 1.00 95.69 112 CYS A O 1
ATOM 958 N N . GLU A 1 113 ? -15.711 1.167 23.539 1.00 93.62 113 GLU A N 1
ATOM 959 C CA . GLU A 1 113 ? -15.994 2.284 24.463 1.00 93.62 113 GLU A CA 1
ATOM 960 C C . GLU A 1 113 ? -16.972 3.279 23.855 1.00 93.62 113 GLU A C 1
ATOM 962 O O . GLU A 1 113 ? -17.852 3.778 24.549 1.00 93.62 113 GLU A O 1
ATOM 967 N N . VAL A 1 114 ? -16.797 3.588 22.569 1.00 96.12 114 VAL A N 1
ATOM 968 C CA . VAL A 1 114 ? -17.672 4.533 21.869 1.00 96.12 114 VAL A CA 1
ATOM 969 C C . VAL A 1 114 ? -18.901 3.824 21.296 1.00 96.12 114 VAL A C 1
ATOM 971 O O . VAL A 1 114 ? -19.989 4.390 21.320 1.00 96.12 114 VAL A O 1
ATOM 974 N N . GLY A 1 115 ? -18.750 2.585 20.816 1.00 95.25 115 GLY A N 1
ATOM 975 C CA . GLY A 1 115 ? -19.851 1.826 20.215 1.00 95.25 115 GLY A CA 1
ATOM 976 C C . GLY A 1 115 ? -20.110 2.170 18.746 1.00 95.25 115 GLY A C 1
ATOM 977 O O . GLY A 1 115 ? -21.235 2.015 18.274 1.00 95.25 115 GLY A O 1
ATOM 978 N N . VAL A 1 116 ? -19.095 2.651 18.017 1.00 95.81 116 VAL A N 1
ATOM 979 C CA . VAL A 1 116 ? -19.239 3.020 16.599 1.00 95.81 116 VAL A CA 1
ATOM 980 C C . VAL A 1 116 ? -19.526 1.773 15.752 1.00 95.81 116 VAL A C 1
ATOM 982 O O . VAL A 1 116 ? -18.906 0.719 15.926 1.00 95.81 116 VAL A O 1
ATOM 985 N N . SER A 1 117 ? -20.474 1.879 14.822 1.00 94.88 117 SER A N 1
ATOM 986 C CA . SER A 1 117 ? -20.886 0.785 13.932 1.00 94.88 117 SER A CA 1
ATOM 987 C C . SER A 1 117 ? -21.335 1.294 12.560 1.00 94.88 117 SER A C 1
ATOM 989 O O . SER A 1 117 ? -21.485 2.500 12.341 1.00 94.88 117 SER A O 1
ATOM 991 N N . GLY A 1 118 ? -21.520 0.370 11.617 1.00 93.50 118 GLY A N 1
ATOM 992 C CA . GLY A 1 118 ? -22.008 0.657 10.272 1.00 93.50 118 GLY A CA 1
ATOM 993 C C . GLY A 1 118 ? -21.109 1.637 9.515 1.00 93.50 118 GLY A C 1
ATOM 994 O O . GLY A 1 118 ? -19.884 1.559 9.575 1.00 93.50 118 GLY A O 1
ATOM 995 N N . ASN A 1 119 ? -21.720 2.587 8.804 1.00 92.56 119 ASN A N 1
ATOM 996 C CA . ASN A 1 119 ? -20.993 3.499 7.916 1.00 92.56 119 ASN A CA 1
ATOM 997 C C . ASN A 1 119 ? -19.978 4.399 8.645 1.00 92.56 119 ASN A C 1
ATOM 999 O O . ASN A 1 119 ? -18.928 4.716 8.094 1.00 92.56 119 ASN A O 1
ATOM 1003 N N . GLU A 1 120 ? -20.261 4.815 9.884 1.00 94.62 120 GLU A N 1
ATOM 1004 C CA . GLU A 1 120 ? -19.311 5.634 10.647 1.00 94.62 120 GLU A CA 1
ATOM 1005 C C . GLU A 1 120 ? -18.037 4.842 10.973 1.00 94.62 120 GLU A C 1
ATOM 1007 O O . GLU A 1 120 ? -16.932 5.369 10.850 1.00 94.62 120 GLU A O 1
ATOM 1012 N N . LEU A 1 121 ? -18.177 3.552 11.296 1.00 95.81 121 LEU A N 1
ATOM 1013 C CA . LEU A 1 121 ? -17.037 2.672 11.535 1.00 95.81 121 LEU A CA 1
ATOM 1014 C C . LEU A 1 121 ? -16.233 2.434 10.255 1.00 95.81 121 LEU A C 1
ATOM 1016 O O . LEU A 1 121 ? -15.004 2.496 10.296 1.00 95.81 121 LEU A O 1
ATOM 1020 N N . THR A 1 122 ? -16.912 2.223 9.123 1.00 94.38 122 THR A N 1
ATOM 1021 C CA . THR A 1 122 ? -16.268 2.119 7.805 1.00 94.38 122 THR A CA 1
ATOM 1022 C C . THR A 1 122 ? -15.388 3.337 7.533 1.00 94.38 122 THR A C 1
ATOM 1024 O O . THR A 1 122 ? -14.205 3.176 7.242 1.00 94.38 122 THR A O 1
ATOM 1027 N N . ARG A 1 123 ? -15.909 4.551 7.767 1.00 95.25 123 ARG A N 1
ATOM 1028 C CA . ARG A 1 123 ? -15.147 5.797 7.588 1.00 95.25 123 ARG A CA 1
ATOM 1029 C C . ARG A 1 123 ? -13.942 5.901 8.524 1.00 95.25 123 ARG A C 1
ATOM 1031 O O . ARG A 1 123 ? -12.895 6.386 8.105 1.00 95.25 123 ARG A O 1
ATOM 1038 N N . VAL A 1 124 ? -14.042 5.431 9.772 1.00 97.06 124 VAL A N 1
ATOM 1039 C CA . VAL A 1 124 ? -12.876 5.365 10.676 1.00 97.06 124 VAL A CA 1
ATOM 1040 C C . VAL A 1 124 ? -11.789 4.460 10.090 1.00 97.06 124 VAL A C 1
ATOM 1042 O O . VAL A 1 124 ? -10.618 4.843 10.087 1.00 97.06 124 VAL A O 1
ATOM 1045 N N . PHE A 1 125 ? -12.160 3.290 9.565 1.00 96.94 125 PHE A N 1
ATOM 1046 C CA . PHE A 1 125 ? -11.214 2.387 8.910 1.00 96.94 125 PHE A CA 1
ATOM 1047 C C . PHE A 1 125 ? -10.611 2.990 7.638 1.00 96.94 125 PHE A C 1
ATOM 1049 O O . PHE A 1 125 ? -9.402 2.875 7.453 1.00 96.94 125 PHE A O 1
ATOM 1056 N N . ASP A 1 126 ? -11.400 3.676 6.806 1.00 95.94 126 ASP A N 1
ATOM 1057 C CA . ASP A 1 126 ? -10.899 4.353 5.601 1.00 95.94 126 ASP A CA 1
ATOM 1058 C C . ASP A 1 126 ? -9.856 5.422 5.938 1.00 95.94 126 ASP A C 1
ATOM 1060 O O . ASP A 1 126 ? -8.789 5.467 5.322 1.00 95.94 126 ASP A O 1
ATOM 1064 N N . ILE A 1 127 ? -10.112 6.227 6.973 1.00 97.06 127 ILE A N 1
ATOM 1065 C CA . ILE A 1 127 ? -9.171 7.248 7.446 1.00 97.06 127 ILE A CA 1
ATOM 1066 C C . ILE A 1 127 ? -7.889 6.603 7.974 1.00 97.06 127 ILE A C 1
ATOM 1068 O O . ILE A 1 127 ? -6.797 7.034 7.603 1.00 97.06 127 ILE A O 1
ATOM 1072 N N . LEU A 1 128 ? -8.002 5.587 8.839 1.00 96.62 128 LEU A N 1
ATOM 1073 C CA . LEU A 1 128 ? -6.845 4.906 9.430 1.00 96.62 128 LEU A CA 1
ATOM 1074 C C . LEU A 1 128 ? -5.992 4.213 8.368 1.00 96.62 128 LEU A C 1
ATOM 1076 O O . LEU A 1 128 ? -4.762 4.277 8.421 1.00 96.62 128 LEU A O 1
ATOM 1080 N N . GLU A 1 129 ? -6.634 3.545 7.417 1.00 95.06 129 GLU A N 1
ATOM 1081 C CA . GLU A 1 129 ? -5.957 2.849 6.338 1.00 95.06 129 GLU A CA 1
ATOM 1082 C C . GLU A 1 129 ? -5.272 3.832 5.387 1.00 95.06 129 GLU A C 1
ATOM 1084 O O . GLU A 1 129 ? -4.080 3.669 5.119 1.00 95.06 129 GLU A O 1
ATOM 1089 N N . SER A 1 130 ? -5.975 4.883 4.947 1.00 95.31 130 SER A N 1
ATOM 1090 C CA . SER A 1 130 ? -5.393 5.926 4.095 1.00 95.31 130 SER A CA 1
ATOM 1091 C C . SER A 1 130 ? -4.218 6.621 4.781 1.00 95.31 130 SER A C 1
ATOM 1093 O O . SER A 1 130 ? -3.122 6.680 4.220 1.00 95.31 130 SER A O 1
ATOM 1095 N N . TYR A 1 131 ? -4.381 7.020 6.047 1.00 94.44 131 TYR A N 1
ATOM 1096 C CA . TYR A 1 131 ? -3.307 7.608 6.847 1.00 94.44 131 TYR A CA 1
ATOM 1097 C C . TYR A 1 131 ? -2.079 6.696 6.902 1.00 94.44 131 TYR A C 1
ATOM 1099 O O . TYR A 1 131 ? -0.948 7.133 6.682 1.00 94.44 131 TYR A O 1
ATOM 1107 N N . THR A 1 132 ? -2.300 5.409 7.173 1.00 91.25 132 THR A N 1
ATOM 1108 C CA . THR A 1 132 ? -1.214 4.445 7.333 1.00 91.25 132 THR A CA 1
ATOM 1109 C C . THR A 1 132 ? -0.492 4.188 6.011 1.00 91.25 132 THR A C 1
ATOM 1111 O O . THR A 1 132 ? 0.736 4.268 5.976 1.00 91.25 132 THR A O 1
ATOM 1114 N N . ILE A 1 133 ? -1.222 3.934 4.919 1.00 88.38 133 ILE A N 1
ATOM 1115 C CA . ILE A 1 133 ? -0.635 3.695 3.592 1.00 88.38 133 ILE A CA 1
ATOM 1116 C C . ILE A 1 133 ? 0.150 4.915 3.121 1.00 88.38 133 ILE A C 1
ATOM 1118 O O . ILE A 1 133 ? 1.318 4.775 2.757 1.00 88.38 133 ILE A O 1
ATOM 1122 N N . ARG A 1 134 ? -0.436 6.114 3.199 1.00 88.81 134 ARG A N 1
ATOM 1123 C CA . ARG A 1 134 ? 0.243 7.356 2.814 1.00 88.81 134 ARG A CA 1
ATOM 1124 C C . ARG A 1 134 ? 1.529 7.559 3.602 1.00 88.81 134 ARG A C 1
ATOM 1126 O O . ARG A 1 134 ? 2.577 7.805 3.012 1.00 88.81 134 ARG A O 1
ATOM 1133 N N . ARG A 1 135 ? 1.507 7.364 4.925 1.00 86.69 135 ARG A N 1
ATOM 1134 C CA . ARG A 1 135 ? 2.726 7.465 5.747 1.00 86.69 135 ARG A CA 1
ATOM 1135 C C . ARG A 1 135 ? 3.768 6.404 5.406 1.00 86.69 135 ARG A C 1
ATOM 1137 O O . ARG A 1 135 ? 4.965 6.695 5.426 1.00 86.69 135 ARG A O 1
ATOM 1144 N N . MET A 1 136 ? 3.345 5.175 5.115 1.00 81.94 136 MET A N 1
ATOM 1145 C CA . MET A 1 136 ? 4.255 4.105 4.707 1.00 81.94 136 MET A CA 1
ATOM 1146 C C . MET A 1 136 ? 4.908 4.386 3.350 1.00 81.94 136 MET A C 1
ATOM 1148 O O . MET A 1 136 ? 6.088 4.069 3.187 1.00 81.94 136 MET A O 1
ATOM 1152 N N . LEU A 1 137 ? 4.176 5.012 2.425 1.00 77.88 137 LEU A N 1
ATOM 1153 C CA . LEU A 1 137 ? 4.684 5.462 1.132 1.00 77.88 137 LEU A CA 1
ATOM 1154 C C . LEU A 1 137 ? 5.655 6.643 1.291 1.00 77.88 137 LEU A C 1
ATOM 1156 O O . LEU A 1 137 ? 6.812 6.521 0.895 1.00 77.88 137 LEU A O 1
ATOM 1160 N N . CYS A 1 138 ? 5.227 7.739 1.924 1.00 77.38 138 CYS A N 1
ATOM 1161 C CA . CYS A 1 138 ? 5.992 8.991 1.968 1.00 77.38 138 CYS A CA 1
ATOM 1162 C C . CYS A 1 138 ? 7.188 8.958 2.929 1.00 77.38 138 CYS A C 1
ATOM 1164 O O . CYS A 1 138 ? 8.246 9.500 2.622 1.00 77.38 138 CYS A O 1
ATOM 1166 N N . TYR A 1 139 ? 7.053 8.319 4.098 1.00 73.06 139 TYR A N 1
ATOM 1167 C CA . TYR A 1 139 ? 8.056 8.436 5.169 1.00 73.06 139 TYR A CA 1
ATOM 1168 C C . TYR A 1 139 ? 8.893 7.171 5.405 1.00 73.06 139 TYR A C 1
ATOM 1170 O O . TYR A 1 139 ? 9.915 7.253 6.090 1.00 73.06 139 TYR A O 1
ATOM 1178 N N . GLY A 1 140 ? 8.507 6.027 4.822 1.00 61.53 140 GLY A N 1
ATOM 1179 C CA . GLY A 1 140 ? 9.291 4.787 4.727 1.00 61.53 140 GLY A CA 1
ATOM 1180 C C . GLY A 1 140 ? 9.820 4.157 6.038 1.00 61.53 140 GLY A C 1
ATOM 1181 O O . GLY A 1 140 ? 9.852 4.747 7.122 1.00 61.53 140 GLY A O 1
ATOM 1182 N N . GLY A 1 141 ? 10.278 2.900 5.944 1.00 59.12 141 GLY A N 1
ATOM 1183 C CA . GLY A 1 141 ? 11.099 2.215 6.961 1.00 59.12 141 GLY A CA 1
ATOM 1184 C C . GLY A 1 141 ? 10.624 2.352 8.421 1.00 59.12 141 GLY A C 1
ATOM 1185 O O . GLY A 1 141 ? 9.440 2.219 8.717 1.00 59.12 141 GLY A O 1
ATOM 1186 N N . ARG A 1 142 ? 11.558 2.634 9.349 1.00 52.47 142 ARG A N 1
ATOM 1187 C CA . ARG A 1 142 ? 11.295 2.760 10.804 1.00 52.47 142 ARG A CA 1
ATOM 1188 C C . ARG A 1 142 ? 10.555 4.045 11.212 1.00 52.47 142 ARG A C 1
ATOM 1190 O O . ARG A 1 142 ? 10.193 4.166 12.377 1.00 52.47 142 ARG A O 1
ATOM 1197 N N . ARG A 1 143 ? 10.402 5.020 10.305 1.00 60.41 143 ARG A N 1
ATOM 1198 C CA . ARG A 1 143 ? 9.811 6.343 10.595 1.00 60.41 143 ARG A CA 1
ATOM 1199 C C . ARG A 1 143 ? 8.317 6.405 10.279 1.00 60.41 143 ARG A C 1
ATOM 1201 O O . ARG A 1 143 ? 7.593 7.119 10.966 1.00 60.41 143 ARG A O 1
ATOM 1208 N N . SER A 1 144 ? 7.864 5.624 9.298 1.00 67.31 144 SER A N 1
ATOM 1209 C CA . SER A 1 144 ? 6.465 5.567 8.848 1.00 67.31 144 SER A CA 1
ATOM 1210 C C . SER A 1 144 ? 5.455 5.419 9.994 1.00 67.31 144 SER A C 1
ATOM 1212 O O . SER A 1 144 ? 4.541 6.233 10.112 1.00 67.31 144 SER A O 1
ATOM 1214 N N . LEU A 1 145 ? 5.674 4.442 10.878 1.00 76.38 145 LEU A N 1
ATOM 1215 C CA . LEU A 1 145 ? 4.786 4.100 12.000 1.00 76.38 145 LEU A CA 1
ATOM 1216 C C . LEU A 1 145 ? 5.361 4.501 13.369 1.00 76.38 145 LEU A C 1
ATOM 1218 O O . LEU A 1 145 ? 4.926 4.013 14.418 1.00 76.38 145 LEU A O 1
ATOM 1222 N N . LEU A 1 146 ? 6.390 5.354 13.378 1.00 76.56 146 LEU A N 1
ATOM 1223 C CA . LEU A 1 146 ? 7.100 5.713 14.598 1.00 76.56 146 LEU A CA 1
ATOM 1224 C C . LEU A 1 146 ? 6.158 6.433 15.571 1.00 76.56 146 LEU A C 1
ATOM 1226 O O . LEU A 1 146 ? 5.518 7.422 15.229 1.00 76.56 146 LEU A O 1
ATOM 1230 N N . ARG A 1 147 ? 6.102 5.945 16.815 1.00 85.94 147 ARG A N 1
ATOM 1231 C CA . ARG A 1 147 ? 5.234 6.471 17.882 1.00 85.94 147 ARG A CA 1
ATOM 1232 C C . ARG A 1 147 ? 3.733 6.478 17.552 1.00 85.94 147 ARG A C 1
ATOM 1234 O O . ARG A 1 147 ? 3.007 7.325 18.077 1.00 85.94 147 ARG A O 1
ATOM 1241 N N . PHE A 1 148 ? 3.253 5.546 16.727 1.00 89.12 148 PHE A N 1
ATOM 1242 C CA . PHE A 1 148 ? 1.811 5.350 16.520 1.00 89.12 148 PHE A CA 1
ATOM 1243 C C . PHE A 1 148 ? 1.085 5.053 17.837 1.00 89.12 148 PHE A C 1
ATOM 1245 O O . PHE A 1 148 ? 0.072 5.675 18.135 1.00 89.12 148 PHE A O 1
ATOM 1252 N N . ASN A 1 149 ? 1.644 4.181 18.678 1.00 88.88 149 ASN A N 1
ATOM 1253 C CA . ASN A 1 149 ? 1.094 3.872 19.999 1.00 88.88 149 ASN A CA 1
ATOM 1254 C C . ASN A 1 149 ? 0.939 5.127 20.882 1.00 88.88 149 ASN A C 1
ATOM 1256 O O . ASN A 1 149 ? -0.090 5.303 21.530 1.00 88.88 149 ASN A O 1
ATOM 1260 N N . VAL A 1 150 ? 1.926 6.031 20.868 1.00 91.44 150 VAL A N 1
ATOM 1261 C CA . VAL A 1 150 ? 1.873 7.300 21.611 1.00 91.44 150 VAL A CA 1
ATOM 1262 C C . VAL A 1 150 ? 0.752 8.181 21.075 1.00 91.44 150 VAL A C 1
ATOM 1264 O O . VAL A 1 150 ? -0.108 8.614 21.843 1.00 91.44 150 VAL A O 1
ATOM 1267 N N . PHE A 1 151 ? 0.731 8.399 19.759 1.00 93.94 151 PHE A N 1
ATOM 1268 C CA . PHE A 1 151 ? -0.249 9.257 19.103 1.00 93.94 151 PHE A CA 1
ATOM 1269 C C . PHE A 1 151 ? -1.673 8.759 19.323 1.00 93.94 151 PHE A C 1
ATOM 1271 O O . PHE A 1 151 ? -2.512 9.487 19.850 1.00 93.94 151 PHE A O 1
ATOM 1278 N N . PHE A 1 152 ? -1.949 7.493 19.024 1.00 96.00 152 PHE A N 1
ATOM 1279 C CA . PHE A 1 152 ? -3.292 6.956 19.189 1.00 96.00 152 PHE A CA 1
ATOM 1280 C C . PHE A 1 152 ? -3.699 6.832 20.663 1.00 96.00 152 PHE A C 1
ATOM 1282 O O . PHE A 1 152 ? -4.869 7.029 20.972 1.00 96.00 152 PHE A O 1
ATOM 1289 N N . SER A 1 153 ? -2.764 6.650 21.607 1.00 95.44 153 SER A N 1
ATOM 1290 C CA . SER A 1 153 ? -3.095 6.760 23.038 1.00 95.44 153 SER A CA 1
ATOM 1291 C C . SER A 1 153 ? -3.528 8.177 23.438 1.00 95.44 153 SER A C 1
ATOM 1293 O O . SER A 1 153 ? -4.455 8.333 24.230 1.00 95.44 153 SER A O 1
ATOM 1295 N N . GLN A 1 154 ? -2.898 9.219 22.877 1.00 95.38 154 GLN A N 1
ATOM 1296 C CA . GLN A 1 154 ? -3.302 10.614 23.084 1.00 95.38 154 GLN A CA 1
ATOM 1297 C C . GLN A 1 154 ? -4.692 10.869 22.497 1.00 95.38 154 GLN A C 1
ATOM 1299 O O . GLN A 1 154 ? -5.525 11.459 23.181 1.00 95.38 154 GLN A O 1
ATOM 1304 N N . ASN A 1 155 ? -4.960 10.347 21.295 1.00 97.31 155 ASN A N 1
ATOM 1305 C CA . ASN A 1 155 ? -6.276 10.421 20.659 1.00 97.31 155 ASN A CA 1
ATOM 1306 C C . ASN A 1 155 ? -7.351 9.748 21.527 1.00 97.31 155 ASN A C 1
ATOM 1308 O O . ASN A 1 155 ? -8.394 10.349 21.762 1.00 97.31 155 ASN A O 1
ATOM 1312 N N . ILE A 1 156 ? -7.089 8.551 22.073 1.00 97.75 156 ILE A N 1
ATOM 1313 C CA . ILE A 1 156 ? -8.012 7.878 23.006 1.00 97.75 156 ILE A CA 1
ATOM 1314 C C . ILE A 1 156 ? -8.306 8.785 24.206 1.00 97.75 156 ILE A C 1
ATOM 1316 O O . ILE A 1 156 ? -9.466 8.990 24.546 1.00 97.75 156 ILE A O 1
ATOM 1320 N N . ARG A 1 157 ? -7.282 9.361 24.852 1.00 96.56 157 ARG A N 1
ATOM 1321 C CA . ARG A 1 157 ? -7.494 10.235 26.022 1.00 96.56 157 ARG A CA 1
ATOM 1322 C C . ARG A 1 157 ? -8.323 11.472 25.684 1.00 96.56 157 ARG A C 1
ATOM 1324 O O . ARG A 1 157 ? -9.199 11.831 26.469 1.00 96.56 157 ARG A O 1
ATOM 1331 N N . ASP A 1 158 ? -8.052 12.104 24.545 1.00 97.19 158 ASP A N 1
ATOM 1332 C CA . ASP A 1 158 ? -8.786 13.286 24.092 1.00 97.19 158 ASP A CA 1
ATOM 1333 C C . ASP A 1 158 ? -10.253 12.944 23.789 1.00 97.19 158 ASP A C 1
ATOM 1335 O O . ASP A 1 158 ? -11.162 13.505 24.400 1.00 97.19 158 ASP A O 1
ATOM 1339 N N . LEU A 1 159 ? -10.487 11.930 22.953 1.00 97.75 159 LEU A N 1
ATOM 1340 C CA . LEU A 1 159 ? -11.824 11.519 22.519 1.00 97.75 159 LEU A CA 1
ATOM 1341 C C . LEU A 1 159 ? -12.660 10.945 23.673 1.00 97.75 159 LEU A C 1
ATOM 1343 O O . LEU A 1 159 ? -13.874 11.135 23.693 1.00 97.75 159 LEU A O 1
ATOM 1347 N N . LYS A 1 160 ? -12.039 10.314 24.681 1.00 94.88 160 LYS A N 1
ATOM 1348 C CA . LYS A 1 160 ? -12.730 9.923 25.925 1.00 94.88 160 LYS A CA 1
ATOM 1349 C C . LYS A 1 160 ? -13.171 11.125 26.747 1.00 94.88 160 LYS A C 1
ATOM 1351 O O . LYS A 1 160 ? -14.268 11.120 27.293 1.00 94.88 160 LYS A O 1
ATOM 1356 N N . LYS A 1 161 ? -12.313 12.140 26.866 1.00 95.44 161 LYS A N 1
ATOM 1357 C CA . LYS A 1 161 ? -12.595 13.333 27.671 1.00 95.44 161 LYS A CA 1
ATOM 1358 C C . LYS A 1 161 ? -13.629 14.237 27.002 1.00 95.44 161 LYS A C 1
ATOM 1360 O O . LYS A 1 161 ? -14.502 14.772 27.676 1.00 95.44 161 LYS A O 1
ATOM 1365 N N . ASN A 1 162 ? -13.503 14.418 25.693 1.00 96.38 162 ASN A N 1
ATOM 1366 C CA . ASN A 1 162 ? -14.263 15.401 24.931 1.00 96.38 162 ASN A CA 1
ATOM 1367 C C . ASN A 1 162 ? -15.451 14.782 24.176 1.00 96.38 162 ASN A C 1
ATOM 1369 O O . ASN A 1 162 ? -16.227 15.519 23.568 1.00 96.38 162 ASN A O 1
ATOM 1373 N N . GLY A 1 163 ? -15.605 13.456 24.212 1.00 96.31 163 GLY A N 1
ATOM 1374 C CA . GLY A 1 163 ? -16.591 12.697 23.445 1.00 96.31 163 GLY A CA 1
ATOM 1375 C C . GLY A 1 163 ? -16.153 12.493 21.994 1.00 96.31 163 GLY A C 1
ATOM 1376 O O . GLY A 1 163 ? -15.678 13.430 21.348 1.00 96.31 163 GLY A O 1
ATOM 1377 N N . PHE A 1 164 ? -16.339 11.281 21.476 1.00 97.44 164 PHE A N 1
ATOM 1378 C CA . PHE A 1 164 ? -16.014 10.941 20.095 1.00 97.44 164 PHE A CA 1
ATOM 1379 C C . PHE A 1 164 ? -17.024 11.551 19.115 1.00 97.44 164 PHE A C 1
ATOM 1381 O O . PHE A 1 164 ? -18.231 11.498 19.335 1.00 97.44 164 PHE A O 1
ATOM 1388 N N . SER A 1 165 ? -16.509 12.103 18.022 1.00 96.12 165 SER A N 1
ATOM 1389 C CA . SER A 1 165 ? -17.218 12.245 16.752 1.00 96.12 165 SER A CA 1
ATOM 1390 C C . SER A 1 165 ? -16.191 12.108 15.633 1.00 96.12 165 SER A C 1
ATOM 1392 O O . SER A 1 165 ? -14.993 12.344 15.860 1.00 96.12 165 SER A O 1
ATOM 1394 N N . LEU A 1 166 ? -16.633 11.747 14.430 1.00 95.44 166 LEU A N 1
ATOM 1395 C CA . LEU A 1 166 ? -15.730 11.623 13.292 1.00 95.44 166 LEU A CA 1
ATOM 1396 C C . LEU A 1 166 ? -14.996 12.943 12.995 1.00 95.44 166 LEU A C 1
ATOM 1398 O O . LEU A 1 166 ? -13.799 12.929 12.721 1.00 95.44 166 LEU A O 1
ATOM 1402 N N . GLU A 1 167 ? -15.665 14.091 13.142 1.00 95.56 167 GLU A N 1
ATOM 1403 C CA . GLU A 1 167 ? -15.063 15.416 12.933 1.00 95.56 167 GLU A CA 1
ATOM 1404 C C . GLU A 1 167 ? -13.937 15.697 1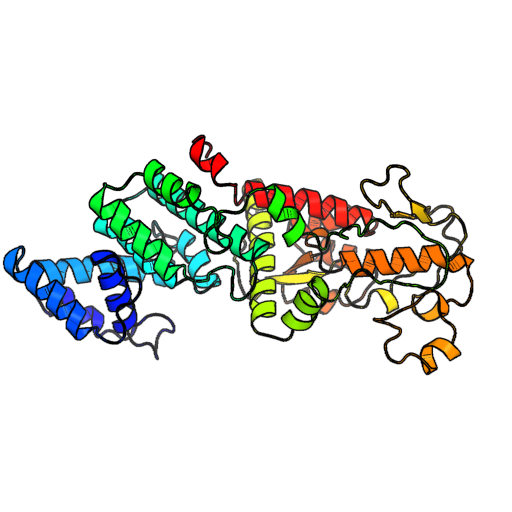3.932 1.00 95.56 167 GLU A C 1
ATOM 1406 O O . GLU A 1 167 ? -12.898 16.242 13.560 1.00 95.56 167 GLU A O 1
ATOM 1411 N N . LYS A 1 168 ? -14.110 15.306 15.202 1.00 97.06 168 LYS A N 1
ATOM 1412 C CA . LYS A 1 168 ? -13.060 15.458 16.219 1.00 97.06 168 LYS A CA 1
ATOM 1413 C C . LYS A 1 168 ? -11.871 14.556 15.931 1.00 97.06 168 LYS A C 1
ATOM 1415 O O . LYS A 1 168 ? -10.736 14.996 16.082 1.00 97.06 168 LYS A O 1
ATOM 1420 N N . PHE A 1 169 ? -12.115 13.318 15.500 1.00 97.06 169 PHE A N 1
ATOM 1421 C CA . PHE A 1 169 ? -11.036 12.412 15.117 1.00 97.06 169 PHE A CA 1
ATOM 1422 C C . PHE A 1 169 ? -10.247 12.950 13.914 1.00 97.06 169 PHE A C 1
ATOM 1424 O O . PHE A 1 169 ? -9.020 13.010 13.967 1.00 97.06 169 PHE A O 1
ATOM 1431 N N . ILE A 1 170 ? -10.943 13.430 12.879 1.00 96.62 170 ILE A N 1
ATOM 1432 C CA . ILE A 1 170 ? -10.325 14.095 11.724 1.00 96.62 170 ILE A CA 1
ATOM 1433 C C . ILE A 1 170 ? -9.502 15.304 12.177 1.00 96.62 170 ILE A C 1
ATOM 1435 O O . ILE A 1 170 ? -8.356 15.449 11.765 1.00 96.62 170 ILE A O 1
ATOM 1439 N N . LYS A 1 171 ? -10.037 16.137 13.076 1.00 96.06 171 LYS A N 1
ATOM 1440 C CA . LYS A 1 171 ? -9.315 17.299 13.603 1.00 96.06 171 LYS A CA 1
ATOM 1441 C C . LYS A 1 171 ? -8.011 16.921 14.318 1.00 96.06 171 LYS A C 1
ATOM 1443 O O . LYS A 1 171 ? -7.010 17.605 14.139 1.00 96.06 171 LYS A O 1
ATOM 1448 N N . LEU A 1 172 ? -7.993 15.836 15.095 1.00 96.50 172 LEU A N 1
ATOM 1449 C CA . LEU A 1 172 ? -6.773 15.389 15.780 1.00 96.50 172 LEU A CA 1
ATOM 1450 C C . LEU A 1 172 ? -5.663 14.979 14.802 1.00 96.50 172 LEU A C 1
ATOM 1452 O O . LEU A 1 172 ? -4.487 15.169 15.118 1.00 96.50 172 LEU A O 1
ATOM 1456 N N . LEU A 1 173 ? -6.027 14.433 13.637 1.00 95.19 173 LEU A N 1
ATOM 1457 C CA . LEU A 1 173 ? -5.096 14.140 12.543 1.00 95.19 173 LEU A CA 1
ATOM 1458 C C . LEU A 1 173 ? -4.649 15.418 11.819 1.00 95.19 173 LEU A C 1
ATOM 1460 O O . LEU A 1 173 ? -3.473 15.543 11.494 1.00 95.19 173 LEU A O 1
ATOM 1464 N N . ASP A 1 174 ? -5.568 16.359 11.608 1.00 94.62 174 ASP A N 1
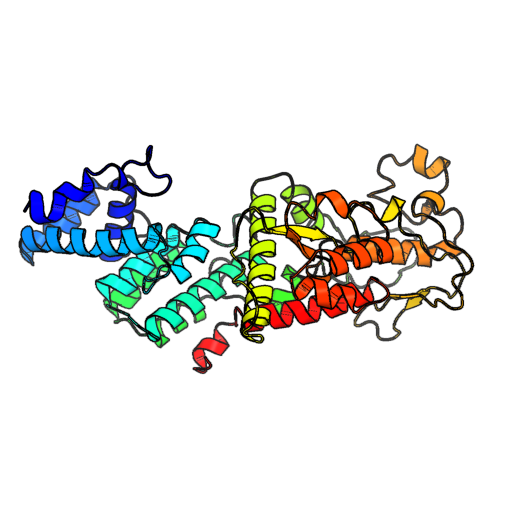ATOM 1465 C CA . ASP A 1 174 ? -5.324 17.624 10.903 1.00 94.62 174 ASP A CA 1
ATOM 1466 C C . ASP A 1 174 ? -4.374 18.551 11.664 1.00 94.62 174 ASP A C 1
ATOM 1468 O O . ASP A 1 174 ? -3.513 19.205 11.086 1.00 94.62 174 ASP A O 1
ATOM 1472 N N . ASP A 1 175 ? -4.474 18.551 12.994 1.00 93.62 175 ASP A N 1
ATOM 1473 C CA . ASP A 1 175 ? -3.618 19.357 13.864 1.00 93.62 175 ASP A CA 1
ATOM 1474 C C . ASP A 1 175 ? -2.145 18.852 13.883 1.00 93.62 175 ASP A C 1
ATOM 1476 O O . ASP A 1 175 ? -1.292 19.441 14.555 1.00 93.62 175 ASP A O 1
ATOM 1480 N N . GLN A 1 176 ? -1.808 17.763 13.169 1.00 90.38 176 GLN A N 1
ATOM 1481 C CA . GLN A 1 176 ? -0.451 17.206 13.118 1.00 90.38 176 GLN A CA 1
ATOM 1482 C C . GLN A 1 176 ? 0.399 17.798 11.987 1.00 90.38 176 GLN A C 1
ATOM 1484 O O . GLN A 1 176 ? 0.286 17.404 10.831 1.00 90.38 176 GLN A O 1
ATOM 1489 N N . CYS A 1 177 ? 1.376 18.635 12.348 1.00 80.69 177 CYS A N 1
ATOM 1490 C CA . CYS A 1 177 ? 2.319 19.223 11.380 1.00 80.69 177 CYS A CA 1
ATOM 1491 C C . CYS A 1 177 ? 3.719 18.583 11.379 1.00 80.69 177 CYS A C 1
ATOM 1493 O O . CYS A 1 177 ? 4.558 18.947 10.562 1.00 80.69 177 CYS A O 1
ATOM 1495 N N . SER A 1 178 ? 4.023 17.682 12.320 1.00 80.19 178 SER A N 1
ATOM 1496 C CA . SER A 1 178 ? 5.363 17.080 12.419 1.00 80.19 178 SER A CA 1
ATOM 1497 C C . SER A 1 178 ? 5.512 15.874 11.497 1.00 80.19 178 SER A C 1
ATOM 1499 O O . SER A 1 178 ? 4.603 15.053 11.441 1.00 80.19 178 SER A O 1
ATOM 1501 N N . ASP A 1 179 ? 6.690 15.647 10.909 1.00 71.56 179 ASP A N 1
ATOM 1502 C CA . ASP A 1 179 ? 6.977 14.446 10.096 1.00 71.56 179 ASP A CA 1
ATOM 1503 C C . ASP A 1 179 ? 6.659 13.122 10.821 1.00 71.56 179 ASP A C 1
ATOM 1505 O O . ASP A 1 179 ? 6.429 12.080 10.204 1.00 71.56 179 ASP A O 1
ATOM 1509 N N . THR A 1 180 ? 6.608 13.138 12.158 1.00 81.12 180 THR A N 1
ATOM 1510 C CA . THR A 1 180 ? 6.278 11.957 12.971 1.00 81.12 180 THR A CA 1
ATOM 1511 C C . THR A 1 180 ? 4.803 11.572 12.883 1.00 81.12 180 THR A C 1
ATOM 1513 O O . THR A 1 180 ? 4.497 10.385 12.953 1.00 81.12 180 THR A O 1
ATOM 1516 N N . HIS A 1 181 ? 3.895 12.539 12.723 1.00 87.06 181 HIS A N 1
ATOM 1517 C CA . HIS A 1 181 ? 2.446 12.297 12.790 1.00 87.06 181 HIS A CA 1
ATOM 1518 C C . HIS A 1 181 ? 1.632 12.968 11.677 1.00 87.06 181 HIS A C 1
ATOM 1520 O O . HIS A 1 181 ? 0.443 12.682 11.575 1.00 87.06 181 HIS A O 1
ATOM 1526 N N . LYS A 1 182 ? 2.257 13.775 10.809 1.00 88.12 182 LYS A N 1
ATOM 1527 C CA . LYS A 1 182 ? 1.621 14.417 9.653 1.00 88.12 182 LYS A CA 1
ATOM 1528 C C . LYS A 1 182 ? 0.855 13.398 8.805 1.00 88.12 182 LYS A C 1
ATOM 1530 O O . LYS A 1 182 ? 1.341 12.279 8.586 1.00 88.12 182 LYS A O 1
ATOM 1535 N N . TYR A 1 183 ? -0.333 13.800 8.362 1.00 91.88 183 TYR A N 1
ATOM 1536 C CA . TYR A 1 183 ? -1.105 13.126 7.324 1.00 91.88 183 TYR A CA 1
ATOM 1537 C C . TYR A 1 183 ? -0.584 13.599 5.957 1.00 91.88 183 TYR A C 1
ATOM 1539 O O . TYR A 1 183 ? -0.692 14.790 5.684 1.00 91.88 183 TYR A O 1
ATOM 1547 N N . PRO A 1 184 ? 0.014 12.730 5.122 1.00 88.69 184 PRO A N 1
ATOM 1548 C CA . PRO A 1 184 ? 0.586 13.180 3.855 1.00 88.69 184 PRO A CA 1
ATOM 1549 C C . PRO A 1 184 ? -0.475 13.640 2.857 1.00 88.69 184 PRO A C 1
ATOM 1551 O O . PRO A 1 184 ? -1.510 12.980 2.701 1.00 88.69 184 PRO A O 1
ATOM 1554 N N . ASP A 1 185 ? -0.175 14.717 2.144 1.00 88.62 185 ASP A N 1
ATOM 1555 C CA . ASP A 1 185 ? -1.025 15.279 1.094 1.00 88.62 185 ASP A CA 1
ATOM 1556 C C . ASP A 1 185 ? -0.778 14.600 -0.270 1.00 88.62 185 ASP A C 1
ATOM 1558 O O . ASP A 1 185 ? 0.134 13.783 -0.429 1.00 88.62 185 ASP A O 1
ATOM 1562 N N . ASP A 1 186 ? -1.643 14.865 -1.255 1.00 88.00 186 ASP A N 1
ATOM 1563 C CA . ASP A 1 186 ? -1.595 14.212 -2.578 1.00 88.00 186 ASP A CA 1
ATOM 1564 C C . ASP A 1 186 ? -0.311 14.529 -3.355 1.00 88.00 186 ASP A C 1
ATOM 1566 O O . ASP A 1 186 ? 0.142 13.708 -4.149 1.00 88.00 186 ASP A O 1
ATOM 1570 N N . ASP A 1 187 ? 0.295 15.691 -3.119 1.00 84.06 187 ASP A N 1
ATOM 1571 C CA . ASP A 1 187 ? 1.544 16.141 -3.736 1.00 84.06 187 ASP A CA 1
ATOM 1572 C C . ASP A 1 187 ? 2.785 15.413 -3.192 1.00 84.06 187 ASP A C 1
ATOM 1574 O O . ASP A 1 187 ? 3.803 15.334 -3.883 1.00 84.06 187 ASP A O 1
ATOM 1578 N N . GLU A 1 188 ? 2.698 14.802 -2.005 1.00 82.25 188 GLU A N 1
ATOM 1579 C CA . GLU A 1 188 ? 3.782 13.992 -1.431 1.00 82.25 188 GLU A CA 1
ATOM 1580 C C . GLU A 1 188 ? 3.851 12.575 -2.036 1.00 82.25 188 GLU A C 1
ATOM 1582 O O . GLU A 1 188 ? 4.912 11.945 -2.042 1.00 82.25 188 GLU A O 1
ATOM 1587 N N . ILE A 1 189 ? 2.735 12.061 -2.568 1.00 77.50 189 ILE A N 1
ATOM 1588 C CA . ILE A 1 189 ? 2.624 10.690 -3.095 1.00 77.50 189 ILE A CA 1
ATOM 1589 C C . ILE A 1 189 ? 3.467 10.460 -4.362 1.00 77.50 189 ILE A C 1
ATOM 1591 O O . ILE A 1 189 ? 4.154 9.431 -4.425 1.00 77.50 189 ILE A O 1
ATOM 1595 N N . PRO A 1 190 ? 3.489 11.371 -5.361 1.00 71.12 190 PRO A N 1
ATOM 1596 C CA . PRO A 1 190 ? 4.325 11.221 -6.543 1.00 71.12 190 PRO A CA 1
ATOM 1597 C C . PRO A 1 190 ? 5.789 10.942 -6.220 1.00 71.12 190 PRO A C 1
ATOM 1599 O O . PRO A 1 190 ? 6.346 10.016 -6.790 1.00 71.12 190 PRO A O 1
ATOM 1602 N N . SER A 1 191 ? 6.407 11.663 -5.283 1.00 67.12 191 SER A N 1
ATOM 1603 C CA . SER A 1 191 ? 7.825 11.465 -4.935 1.00 67.12 191 SER A CA 1
ATOM 1604 C C . SER A 1 191 ? 8.105 10.125 -4.241 1.00 67.12 191 SER A C 1
ATOM 1606 O O . SER A 1 191 ? 9.235 9.642 -4.262 1.00 67.12 191 SER A O 1
ATOM 1608 N N . ALA A 1 192 ? 7.090 9.501 -3.636 1.00 65.44 192 ALA A N 1
ATOM 1609 C CA . ALA A 1 192 ? 7.204 8.182 -3.016 1.00 65.44 192 ALA A CA 1
ATOM 1610 C C . ALA A 1 192 ? 7.096 7.022 -4.024 1.00 65.44 192 ALA A C 1
ATOM 1612 O O . ALA A 1 192 ? 7.684 5.954 -3.811 1.00 65.44 192 ALA A O 1
ATOM 1613 N N . LEU A 1 193 ? 6.314 7.215 -5.093 1.00 63.16 193 LEU A N 1
ATOM 1614 C CA . LEU A 1 193 ? 5.953 6.181 -6.073 1.00 63.16 193 LEU A CA 1
ATOM 1615 C C . LEU A 1 193 ? 6.653 6.336 -7.426 1.00 63.16 193 LEU A C 1
ATOM 1617 O O . LEU A 1 193 ? 6.909 5.338 -8.107 1.00 63.16 193 LEU A O 1
ATOM 1621 N N . HIS A 1 194 ? 7.010 7.562 -7.795 1.00 55.28 194 HIS A N 1
ATOM 1622 C CA . HIS A 1 194 ? 8.037 7.815 -8.785 1.00 55.28 194 HIS A CA 1
ATOM 1623 C C . HIS A 1 194 ? 9.398 7.748 -8.111 1.00 55.28 194 HIS A C 1
ATOM 1625 O O . HIS A 1 194 ? 9.667 8.424 -7.123 1.00 55.28 194 HIS A O 1
ATOM 1631 N N . THR A 1 195 ? 10.325 7.053 -8.759 1.00 47.91 195 THR A N 1
ATOM 1632 C CA . THR A 1 195 ? 11.737 7.426 -8.648 1.00 47.91 195 THR A CA 1
ATOM 1633 C C . THR A 1 195 ? 11.911 8.699 -9.480 1.00 47.91 195 THR A C 1
ATOM 1635 O O . THR A 1 195 ? 12.461 8.653 -10.578 1.00 47.91 195 THR A O 1
ATOM 1638 N N . ARG A 1 196 ? 11.308 9.820 -9.054 1.00 35.62 196 ARG A N 1
ATOM 1639 C CA . ARG A 1 196 ? 11.420 11.070 -9.809 1.00 35.62 196 ARG A CA 1
ATOM 1640 C C . ARG A 1 196 ? 12.887 11.475 -9.783 1.00 35.62 196 ARG A C 1
ATOM 1642 O O . ARG A 1 196 ? 13.529 11.489 -8.734 1.00 35.62 196 ARG A O 1
ATOM 1649 N N . TYR A 1 197 ? 13.410 11.743 -10.970 1.00 33.69 197 TYR A N 1
ATOM 1650 C CA . TYR A 1 197 ? 14.642 12.481 -11.153 1.00 33.69 197 TYR A CA 1
ATOM 1651 C C . TYR A 1 197 ? 14.410 13.851 -10.512 1.00 33.69 197 TYR A C 1
ATOM 1653 O O . TYR A 1 197 ? 13.727 14.694 -11.086 1.00 33.69 197 TYR A O 1
ATOM 1661 N N . GLU A 1 198 ? 14.866 14.043 -9.276 1.00 31.77 198 GLU A N 1
ATOM 1662 C CA . GLU A 1 198 ? 14.973 15.391 -8.736 1.00 31.77 198 GLU A CA 1
ATOM 1663 C C . GLU A 1 198 ? 16.036 16.100 -9.570 1.00 31.77 198 GLU A C 1
ATOM 1665 O O . GLU A 1 198 ? 17.218 15.744 -9.542 1.00 31.77 198 GLU A O 1
ATOM 1670 N N . GLU A 1 199 ? 15.586 17.076 -10.353 1.00 31.88 199 GLU A N 1
ATOM 1671 C CA . GLU A 1 199 ? 16.434 18.082 -10.963 1.00 31.88 199 GLU A CA 1
ATOM 1672 C C . GLU A 1 199 ? 17.305 18.716 -9.874 1.00 31.88 199 GLU A C 1
ATOM 1674 O O . GLU A 1 199 ? 16.902 19.636 -9.165 1.00 31.88 199 GLU A O 1
ATOM 1679 N N . GLN A 1 200 ? 18.556 18.277 -9.768 1.00 28.59 200 GLN A N 1
ATOM 1680 C CA . GLN A 1 200 ? 19.591 19.270 -9.558 1.00 28.59 200 GLN A CA 1
ATOM 1681 C C . GLN A 1 200 ? 19.765 19.961 -10.898 1.00 28.59 200 GLN A C 1
ATOM 1683 O O . GLN A 1 200 ? 20.240 19.370 -11.866 1.00 28.59 200 GLN A O 1
ATOM 1688 N N . SER A 1 201 ? 19.293 21.200 -10.933 1.00 28.53 201 SER A N 1
ATOM 1689 C CA . SER A 1 201 ? 19.405 22.162 -12.012 1.00 28.53 201 SER A CA 1
ATOM 1690 C C . SER A 1 201 ? 20.851 22.307 -12.497 1.00 28.53 201 SER A C 1
ATOM 1692 O O . SER A 1 201 ? 21.528 23.258 -12.124 1.00 28.53 201 SER A O 1
ATOM 1694 N N . VAL A 1 202 ? 21.335 21.394 -13.333 1.00 27.52 202 VAL A N 1
ATOM 1695 C CA . VAL A 1 202 ? 22.266 21.737 -14.401 1.00 27.52 202 VAL A CA 1
ATOM 1696 C C . VAL A 1 202 ? 22.104 20.754 -15.559 1.00 27.52 202 VAL A C 1
ATOM 1698 O O . VAL A 1 202 ? 22.735 19.699 -15.626 1.00 27.52 202 VAL A O 1
ATOM 1701 N N . LEU A 1 203 ? 21.271 21.137 -16.522 1.00 28.89 203 LEU A N 1
ATOM 1702 C CA . LEU A 1 203 ? 21.523 20.780 -17.911 1.00 28.89 203 LEU A CA 1
ATOM 1703 C C . LEU A 1 203 ? 22.826 21.498 -18.306 1.00 28.89 203 LEU A C 1
ATOM 1705 O O . LEU A 1 203 ? 22.806 22.656 -18.696 1.00 28.89 203 LEU A O 1
ATOM 1709 N N . PHE A 1 204 ? 23.946 20.794 -18.120 1.00 44.44 204 PHE A N 1
ATOM 1710 C CA . PHE A 1 204 ? 25.283 21.076 -18.661 1.00 44.44 204 PHE A CA 1
ATOM 1711 C C . PHE A 1 204 ? 25.953 22.407 -18.242 1.00 44.44 204 PHE A C 1
ATOM 1713 O O . PHE A 1 204 ? 25.773 23.423 -18.910 1.00 44.44 204 PHE A O 1
ATOM 1720 N N . PRO A 1 205 ? 26.833 22.414 -17.220 1.00 26.58 205 PRO A N 1
ATOM 1721 C CA . PRO A 1 205 ? 27.905 23.390 -17.127 1.00 26.58 205 PRO A CA 1
ATOM 1722 C C . PRO A 1 205 ? 29.208 22.768 -17.653 1.00 26.58 205 PRO A C 1
ATOM 1724 O O . PRO A 1 205 ? 29.547 21.622 -17.344 1.00 26.58 205 PRO A O 1
ATOM 1727 N N . ASP A 1 206 ? 29.924 23.537 -18.460 1.00 30.77 206 ASP A N 1
ATOM 1728 C CA . ASP A 1 206 ? 31.244 23.198 -18.972 1.00 30.77 206 ASP A CA 1
ATOM 1729 C C . ASP A 1 206 ? 32.210 22.705 -17.878 1.00 30.77 206 ASP A C 1
ATOM 1731 O O . ASP A 1 206 ? 32.279 23.245 -16.776 1.00 30.77 206 ASP A O 1
ATOM 1735 N N . ASP A 1 207 ? 32.988 21.701 -18.274 1.00 33.47 207 ASP A N 1
ATOM 1736 C CA . ASP A 1 207 ? 34.303 21.309 -17.771 1.00 33.47 207 ASP A CA 1
ATOM 1737 C C . ASP A 1 207 ? 34.461 20.876 -16.287 1.00 33.47 207 ASP A C 1
ATOM 1739 O O . ASP A 1 207 ? 34.280 21.610 -15.317 1.00 33.47 207 ASP A O 1
ATOM 1743 N N . SER A 1 208 ? 34.977 19.654 -16.121 1.00 31.05 208 SER A N 1
ATOM 1744 C CA . SER A 1 208 ? 35.718 19.145 -14.947 1.00 31.05 208 SER A CA 1
ATOM 1745 C C . SER A 1 208 ? 35.024 18.872 -13.595 1.00 31.05 208 SER A C 1
ATOM 1747 O O . SER A 1 208 ? 35.711 18.517 -12.635 1.00 31.05 208 SER A O 1
ATOM 1749 N N . SER A 1 209 ? 33.690 18.869 -13.482 1.00 26.41 209 SER A N 1
ATOM 1750 C CA . SER A 1 209 ? 33.036 18.252 -12.307 1.00 26.41 209 SER A CA 1
ATOM 1751 C C . SER A 1 209 ? 31.719 17.547 -12.640 1.00 26.41 209 SER A C 1
ATOM 1753 O O . SER A 1 209 ? 30.632 18.113 -12.579 1.00 26.41 209 SER A O 1
ATOM 1755 N N . ILE A 1 210 ? 31.811 16.251 -12.956 1.00 28.23 210 ILE A N 1
ATOM 1756 C CA . ILE A 1 210 ? 30.650 15.353 -13.000 1.00 28.23 210 ILE A CA 1
ATOM 1757 C C . ILE A 1 210 ? 30.169 15.146 -11.557 1.00 28.23 210 ILE A C 1
ATOM 1759 O O . ILE A 1 210 ? 30.541 14.184 -10.883 1.00 28.23 210 ILE A O 1
ATOM 1763 N N . VAL A 1 211 ? 29.348 16.067 -11.055 1.00 26.77 211 VAL A N 1
ATOM 1764 C CA . VAL A 1 211 ? 28.561 15.834 -9.844 1.00 26.77 211 VAL A CA 1
ATOM 1765 C C . VAL A 1 211 ? 27.317 15.064 -10.265 1.00 26.77 211 VAL A C 1
ATOM 1767 O O . VAL A 1 211 ? 26.312 15.624 -10.687 1.00 26.77 211 VAL A O 1
ATOM 1770 N N . PHE A 1 212 ? 27.429 13.739 -10.173 1.00 29.02 212 PHE A N 1
ATOM 1771 C CA . PHE A 1 212 ? 26.297 12.820 -10.135 1.00 29.02 212 PHE A CA 1
ATOM 1772 C C . PHE A 1 212 ? 25.257 13.327 -9.121 1.00 29.02 212 PHE A C 1
ATOM 1774 O O . PHE A 1 212 ? 25.595 13.414 -7.933 1.00 29.02 212 PHE A O 1
ATOM 1781 N N . PRO A 1 213 ? 23.987 13.558 -9.505 1.00 28.80 213 PRO A N 1
ATOM 1782 C CA . PRO A 1 213 ? 22.913 13.579 -8.529 1.00 28.80 213 PRO A CA 1
ATOM 1783 C C . PRO A 1 213 ? 22.922 12.214 -7.845 1.00 28.80 213 PRO A C 1
ATOM 1785 O O . PRO A 1 213 ? 22.840 11.161 -8.486 1.00 28.80 213 PRO A O 1
ATOM 1788 N N . ASN A 1 214 ? 23.147 12.232 -6.535 1.00 35.97 214 ASN A N 1
ATOM 1789 C CA . ASN A 1 214 ? 23.344 11.055 -5.708 1.00 35.97 214 ASN A CA 1
ATOM 1790 C C . ASN A 1 214 ? 22.044 10.228 -5.678 1.00 35.97 214 ASN A C 1
ATOM 1792 O O . ASN A 1 214 ? 21.260 10.281 -4.730 1.00 35.97 214 ASN A O 1
ATOM 1796 N N . ASN A 1 215 ? 21.908 9.343 -6.665 1.00 42.41 215 ASN A N 1
ATOM 1797 C CA . ASN A 1 215 ? 21.276 8.024 -6.603 1.00 42.41 215 ASN A CA 1
ATOM 1798 C C . ASN A 1 215 ? 21.929 7.167 -5.495 1.00 42.41 215 ASN A C 1
ATOM 1800 O O . ASN A 1 215 ? 22.327 6.030 -5.698 1.00 42.41 215 ASN A O 1
ATOM 1804 N N . ARG A 1 216 ? 22.107 7.721 -4.301 1.00 38.06 216 ARG A N 1
ATOM 1805 C CA . ARG A 1 216 ? 22.682 7.066 -3.131 1.00 38.06 216 ARG A CA 1
ATOM 1806 C C . ARG A 1 216 ? 21.760 7.247 -1.942 1.00 38.06 216 ARG A C 1
ATOM 1808 O O . ARG A 1 216 ? 21.725 6.363 -1.112 1.00 38.06 216 ARG A O 1
ATOM 1815 N N . THR A 1 217 ? 20.921 8.280 -1.896 1.00 36.31 217 THR A N 1
ATOM 1816 C CA . THR A 1 217 ? 19.877 8.365 -0.864 1.00 36.31 217 THR A CA 1
ATOM 1817 C C . THR A 1 217 ? 18.650 7.553 -1.265 1.00 36.31 217 THR A C 1
ATOM 1819 O O . THR A 1 217 ? 18.200 6.745 -0.468 1.00 36.31 217 THR A O 1
ATOM 1822 N N . ILE A 1 218 ? 18.181 7.659 -2.515 1.00 36.97 218 ILE A N 1
ATOM 1823 C CA . ILE A 1 218 ? 17.048 6.869 -3.031 1.00 36.97 218 ILE A CA 1
ATOM 1824 C C . ILE A 1 218 ? 17.503 5.462 -3.429 1.00 36.97 218 ILE A C 1
ATOM 1826 O O . ILE A 1 218 ? 16.906 4.490 -2.988 1.00 36.97 218 ILE A O 1
ATOM 1830 N N . ARG A 1 219 ? 18.625 5.324 -4.153 1.00 35.59 219 ARG A N 1
ATOM 1831 C CA . ARG A 1 219 ? 19.183 4.007 -4.502 1.00 35.59 219 ARG A CA 1
ATOM 1832 C C . ARG A 1 219 ? 19.773 3.273 -3.296 1.00 35.59 219 ARG A C 1
ATOM 1834 O O . ARG A 1 219 ? 19.516 2.095 -3.198 1.00 35.59 219 ARG A O 1
ATOM 1841 N N . ALA A 1 220 ? 20.438 3.891 -2.307 1.00 34.69 220 ALA A N 1
ATOM 1842 C CA . ALA A 1 220 ? 20.781 3.141 -1.079 1.00 34.69 220 ALA A CA 1
ATOM 1843 C C . ALA A 1 220 ? 19.580 2.961 -0.131 1.00 34.69 220 ALA A C 1
ATOM 1845 O O . ALA A 1 220 ? 19.586 2.021 0.661 1.00 34.69 220 ALA A O 1
ATOM 1846 N N . ALA A 1 221 ? 18.514 3.765 -0.258 1.00 35.28 221 ALA A N 1
ATOM 1847 C CA . ALA A 1 221 ? 17.199 3.440 0.304 1.00 35.28 221 ALA A CA 1
ATOM 1848 C C . ALA A 1 221 ? 16.374 2.466 -0.571 1.00 35.28 221 ALA A C 1
ATOM 1850 O O . ALA A 1 221 ? 15.235 2.151 -0.244 1.00 35.28 221 ALA A O 1
ATOM 1851 N N . LEU A 1 222 ? 16.913 1.952 -1.675 1.00 35.69 222 LEU A N 1
ATOM 1852 C CA . LEU A 1 222 ? 16.279 0.927 -2.506 1.00 35.69 222 LEU A CA 1
ATOM 1853 C C . LEU A 1 222 ? 17.187 -0.312 -2.546 1.00 35.69 222 LEU A C 1
ATOM 1855 O O . LEU A 1 222 ? 16.879 -1.307 -1.916 1.00 35.69 222 LEU A O 1
ATOM 1859 N N . GLU A 1 223 ? 18.387 -0.253 -3.099 1.00 35.09 223 GLU A N 1
ATOM 1860 C CA . GLU A 1 223 ? 19.405 -1.316 -3.077 1.00 35.09 223 GLU A CA 1
ATOM 1861 C C . GLU A 1 223 ? 19.831 -1.741 -1.664 1.00 35.09 223 GLU A C 1
ATOM 1863 O O . GLU A 1 223 ? 20.024 -2.927 -1.408 1.00 35.09 223 GLU A O 1
ATOM 1868 N N . GLY A 1 224 ? 19.921 -0.807 -0.711 1.00 32.81 224 GLY A N 1
ATOM 1869 C CA . GLY A 1 224 ? 20.176 -1.137 0.694 1.00 32.81 224 GLY A CA 1
ATOM 1870 C C . GLY A 1 224 ? 18.946 -1.671 1.427 1.00 32.81 224 GLY A C 1
ATOM 1871 O O . GLY A 1 224 ? 19.083 -2.161 2.542 1.00 32.81 224 GLY A O 1
ATOM 1872 N N . LEU A 1 225 ? 17.754 -1.581 0.829 1.00 35.44 225 LEU A N 1
ATOM 1873 C CA . LEU A 1 225 ? 16.481 -1.977 1.424 1.00 35.44 225 LEU A CA 1
ATOM 1874 C C . LEU A 1 225 ? 15.990 -3.324 0.884 1.00 35.44 225 LEU A C 1
ATOM 1876 O O . LEU A 1 225 ? 15.549 -4.155 1.664 1.00 35.44 225 LEU A O 1
ATOM 1880 N N . TRP A 1 226 ? 16.153 -3.623 -0.402 1.00 36.47 226 TRP A N 1
ATOM 1881 C CA . TRP A 1 226 ? 15.667 -4.869 -1.018 1.00 36.47 226 TRP A CA 1
ATOM 1882 C C . TRP A 1 226 ? 16.399 -6.134 -0.534 1.00 36.47 226 TRP A C 1
ATOM 1884 O O . TRP A 1 226 ? 15.876 -7.234 -0.686 1.00 36.47 226 TRP A O 1
ATOM 1894 N N . GLY A 1 227 ? 17.556 -5.980 0.119 1.00 29.22 227 GLY A N 1
ATOM 1895 C CA . GLY A 1 227 ? 18.279 -7.059 0.805 1.00 29.22 227 GLY A CA 1
ATOM 1896 C C . GLY A 1 227 ? 18.031 -7.168 2.319 1.00 29.22 227 GLY A C 1
ATOM 1897 O O . GLY A 1 227 ? 18.657 -8.006 2.962 1.00 29.22 227 GLY A O 1
ATOM 1898 N N . ASN A 1 228 ? 17.173 -6.331 2.923 1.00 35.28 228 ASN A N 1
ATOM 1899 C CA . ASN A 1 228 ? 16.868 -6.371 4.361 1.00 35.28 228 ASN A CA 1
ATOM 1900 C C . ASN A 1 228 ? 15.356 -6.251 4.657 1.00 35.28 228 ASN A C 1
ATOM 1902 O O . ASN A 1 228 ? 14.525 -6.095 3.763 1.00 35.28 228 ASN A O 1
ATOM 1906 N N . THR A 1 229 ? 14.975 -6.353 5.935 1.00 34.53 229 THR A N 1
ATOM 1907 C CA . THR A 1 229 ? 13.574 -6.383 6.409 1.00 34.53 229 THR A CA 1
ATOM 1908 C C . THR A 1 229 ? 12.699 -5.240 5.893 1.00 34.53 229 THR A C 1
ATOM 1910 O O . THR A 1 229 ? 11.485 -5.408 5.780 1.00 34.53 229 THR A O 1
ATOM 1913 N N . ALA A 1 230 ? 13.277 -4.090 5.548 1.00 41.66 230 ALA A N 1
ATOM 1914 C CA . ALA A 1 230 ? 12.501 -2.946 5.098 1.00 41.66 230 ALA A CA 1
ATOM 1915 C C . ALA A 1 230 ? 12.281 -2.903 3.565 1.00 41.66 230 ALA A C 1
ATOM 1917 O O . ALA A 1 230 ? 11.333 -2.256 3.123 1.00 41.66 230 ALA A O 1
ATOM 1918 N N . GLY A 1 231 ? 13.011 -3.680 2.757 1.00 52.62 231 GLY A N 1
ATOM 1919 C CA . GLY A 1 231 ? 12.626 -3.959 1.364 1.00 52.62 231 GLY A CA 1
ATOM 1920 C C . GLY A 1 231 ? 11.542 -5.016 1.246 1.00 52.62 231 GLY A C 1
ATOM 1921 O O . GLY A 1 231 ? 10.656 -4.867 0.412 1.00 52.62 231 GLY A O 1
ATOM 1922 N N . ALA A 1 232 ? 11.526 -6.014 2.135 1.00 59.44 232 ALA A N 1
ATOM 1923 C CA . ALA A 1 232 ? 10.412 -6.962 2.220 1.00 59.44 232 ALA A CA 1
ATOM 1924 C C . ALA A 1 232 ? 9.089 -6.245 2.558 1.00 59.44 232 ALA A C 1
ATOM 1926 O O . ALA A 1 232 ? 8.057 -6.506 1.937 1.00 59.44 232 ALA A O 1
ATOM 1927 N N . LEU A 1 233 ? 9.128 -5.284 3.492 1.00 61.38 233 LEU A N 1
ATOM 1928 C CA . LEU A 1 233 ? 7.979 -4.429 3.805 1.00 61.38 233 LEU A CA 1
ATOM 1929 C C . LEU A 1 233 ? 7.572 -3.561 2.606 1.00 61.38 233 LEU A C 1
ATOM 1931 O O . LEU A 1 233 ? 6.384 -3.460 2.307 1.00 61.38 233 LEU A O 1
ATOM 1935 N N . LYS A 1 234 ? 8.542 -2.976 1.890 1.00 68.06 234 LYS A N 1
ATOM 1936 C CA . LYS A 1 234 ? 8.273 -2.160 0.698 1.00 68.06 234 LYS A CA 1
ATOM 1937 C C . LYS A 1 234 ? 7.644 -2.981 -0.430 1.00 68.06 234 LYS A C 1
ATOM 1939 O O . LYS A 1 234 ? 6.646 -2.555 -0.996 1.00 68.06 234 LYS A O 1
ATOM 1944 N N . GLN A 1 235 ? 8.155 -4.176 -0.718 1.00 74.19 235 GLN A N 1
ATOM 1945 C CA . GLN A 1 235 ? 7.558 -5.074 -1.710 1.00 74.19 235 GLN A CA 1
ATOM 1946 C C . GLN A 1 235 ? 6.135 -5.474 -1.321 1.00 74.19 235 GLN A C 1
ATOM 1948 O O . GLN A 1 235 ? 5.245 -5.460 -2.166 1.00 74.19 235 GLN A O 1
ATOM 1953 N N . ARG A 1 236 ? 5.892 -5.791 -0.041 1.00 80.75 236 ARG A N 1
ATOM 1954 C CA . ARG A 1 236 ? 4.541 -6.084 0.456 1.00 80.75 236 ARG A CA 1
ATOM 1955 C C . ARG A 1 236 ? 3.604 -4.889 0.282 1.00 80.75 236 ARG A C 1
ATOM 1957 O O . ARG A 1 236 ? 2.479 -5.081 -0.164 1.00 80.75 236 ARG A O 1
ATOM 1964 N N . LEU A 1 237 ? 4.080 -3.679 0.582 1.00 82.88 237 LEU A N 1
ATOM 1965 C CA . LEU A 1 237 ? 3.326 -2.441 0.397 1.00 82.88 237 LEU A CA 1
ATOM 1966 C C . LEU A 1 237 ? 2.963 -2.213 -1.070 1.00 82.88 237 LEU A C 1
ATOM 1968 O O . LEU A 1 237 ? 1.790 -2.044 -1.371 1.00 82.88 237 LEU A O 1
ATOM 1972 N N . ILE A 1 238 ? 3.932 -2.273 -1.986 1.00 84.00 238 ILE A N 1
ATOM 1973 C CA . ILE A 1 238 ? 3.668 -2.079 -3.418 1.00 84.00 238 ILE A CA 1
ATOM 1974 C C . ILE A 1 238 ? 2.741 -3.170 -3.966 1.00 84.00 238 ILE A C 1
ATOM 1976 O O . ILE A 1 238 ? 1.827 -2.867 -4.729 1.00 84.00 238 ILE A O 1
ATOM 1980 N N . ARG A 1 239 ? 2.904 -4.427 -3.532 1.00 88.06 239 ARG A N 1
ATOM 1981 C CA . ARG A 1 239 ? 1.972 -5.508 -3.885 1.00 88.06 239 ARG A CA 1
ATOM 1982 C C . ARG A 1 239 ? 0.554 -5.198 -3.418 1.00 88.06 239 ARG A C 1
ATOM 1984 O O . ARG A 1 239 ? -0.377 -5.385 -4.190 1.00 88.06 239 ARG A O 1
ATOM 1991 N N . TYR A 1 240 ? 0.388 -4.734 -2.178 1.00 88.38 240 TYR A N 1
ATOM 1992 C CA . TYR A 1 240 ? -0.921 -4.362 -1.637 1.00 88.38 240 TYR A CA 1
ATOM 1993 C C . TYR A 1 240 ? -1.520 -3.165 -2.385 1.00 88.38 240 TYR A C 1
ATOM 1995 O O . TYR A 1 240 ? -2.711 -3.168 -2.685 1.00 88.38 240 TYR A O 1
ATOM 2003 N N . VAL A 1 241 ? -0.685 -2.185 -2.749 1.00 89.94 241 VAL A N 1
ATOM 2004 C CA . VAL A 1 241 ? -1.086 -1.032 -3.561 1.00 89.94 241 VAL A CA 1
ATOM 2005 C C . VAL A 1 241 ? -1.652 -1.478 -4.903 1.00 89.94 241 VAL A C 1
ATOM 2007 O O . VAL A 1 241 ? -2.805 -1.188 -5.213 1.00 89.94 241 VAL A O 1
ATOM 2010 N N . LEU A 1 242 ? -0.878 -2.252 -5.666 1.00 90.56 242 LEU A N 1
ATOM 2011 C CA . LEU A 1 242 ? -1.321 -2.769 -6.959 1.00 90.56 242 LEU A CA 1
ATOM 2012 C C . LEU A 1 242 ? -2.539 -3.690 -6.819 1.00 90.56 242 LEU A C 1
ATOM 2014 O O . LEU A 1 242 ? -3.431 -3.642 -7.655 1.00 90.56 242 LEU A O 1
ATOM 2018 N N . TYR A 1 243 ? -2.624 -4.477 -5.746 1.00 92.62 243 TYR A N 1
ATOM 2019 C CA . TYR A 1 243 ? -3.775 -5.341 -5.473 1.00 92.62 243 TYR A CA 1
ATOM 2020 C C . TYR A 1 243 ? -5.055 -4.538 -5.244 1.00 92.62 243 TYR A C 1
ATOM 2022 O O . TYR A 1 243 ? -6.114 -4.905 -5.738 1.00 92.62 243 TYR A O 1
ATOM 2030 N N . ARG A 1 244 ? -4.979 -3.424 -4.517 1.00 91.69 244 ARG A N 1
ATOM 2031 C CA . ARG A 1 244 ? -6.142 -2.566 -4.274 1.00 91.69 244 ARG A CA 1
ATOM 2032 C C . ARG A 1 244 ? -6.560 -1.780 -5.505 1.00 91.69 244 ARG A C 1
ATOM 2034 O O . ARG A 1 244 ? -7.757 -1.597 -5.707 1.00 91.69 244 ARG A O 1
ATOM 2041 N N . ILE A 1 245 ? -5.604 -1.374 -6.339 1.00 92.75 245 ILE A N 1
ATOM 2042 C CA . ILE A 1 245 ? -5.896 -0.820 -7.666 1.00 92.75 245 ILE A CA 1
ATOM 2043 C C . ILE A 1 245 ? -6.593 -1.875 -8.529 1.00 92.75 245 ILE A C 1
ATOM 2045 O O . ILE A 1 245 ? -7.610 -1.584 -9.153 1.00 92.75 245 ILE A O 1
ATOM 2049 N N . GLU A 1 246 ? -6.089 -3.108 -8.525 1.00 92.06 246 GLU A N 1
ATOM 2050 C CA . GLU A 1 246 ? -6.693 -4.231 -9.237 1.00 92.06 246 GLU A CA 1
ATOM 2051 C C . GLU A 1 246 ? -8.126 -4.497 -8.752 1.00 92.06 246 GLU A C 1
ATOM 2053 O O . GLU A 1 246 ? -9.028 -4.561 -9.580 1.00 92.06 246 GLU A O 1
ATOM 2058 N N . LEU A 1 247 ? -8.367 -4.553 -7.435 1.00 89.19 247 LEU A N 1
ATOM 2059 C CA . LEU A 1 247 ? -9.711 -4.690 -6.861 1.00 89.19 247 LEU A CA 1
ATOM 2060 C C . LEU A 1 247 ? -10.646 -3.551 -7.278 1.00 89.19 247 LEU A C 1
ATOM 2062 O O . LEU A 1 247 ? -11.747 -3.814 -7.749 1.00 89.19 247 LEU A O 1
ATOM 2066 N N . MET A 1 248 ? -10.198 -2.296 -7.177 1.00 89.69 248 MET A N 1
ATOM 2067 C CA . MET A 1 248 ? -10.990 -1.136 -7.602 1.00 89.69 248 MET A CA 1
ATOM 2068 C C . MET A 1 248 ? -11.367 -1.227 -9.086 1.00 89.69 248 MET A C 1
ATOM 2070 O O . MET A 1 248 ? -12.479 -0.860 -9.466 1.00 89.69 248 MET A O 1
ATOM 2074 N N . LYS A 1 249 ? -10.451 -1.706 -9.938 1.00 87.06 249 LYS A N 1
ATOM 2075 C CA . LYS A 1 249 ? -10.750 -1.948 -11.351 1.00 87.06 249 LYS A CA 1
ATOM 2076 C C . LYS A 1 249 ? -11.696 -3.140 -11.503 1.00 87.06 249 LYS A C 1
ATOM 2078 O O . LYS A 1 249 ? -12.589 -3.066 -12.337 1.00 87.06 249 LYS A O 1
ATOM 2083 N N . HIS A 1 250 ? -11.540 -4.220 -10.738 1.00 80.75 250 HIS A N 1
ATOM 2084 C CA . HIS A 1 250 ? -12.394 -5.415 -10.767 1.00 80.75 250 HIS A CA 1
ATOM 2085 C C . HIS A 1 250 ? -13.843 -5.143 -10.376 1.00 80.75 250 HIS A C 1
ATOM 2087 O O . HIS A 1 250 ? -14.724 -5.591 -11.098 1.00 80.75 250 HIS A O 1
ATOM 2093 N N . ASP A 1 251 ? -14.091 -4.353 -9.331 1.00 69.19 251 ASP A N 1
ATOM 2094 C CA . ASP A 1 251 ? -15.446 -3.996 -8.881 1.00 69.19 251 ASP A CA 1
ATOM 2095 C C . ASP A 1 251 ? -16.265 -3.260 -9.961 1.00 69.19 251 ASP A C 1
ATOM 2097 O O . ASP A 1 251 ? -17.491 -3.191 -9.883 1.00 69.19 251 ASP A O 1
ATOM 2101 N N . GLN A 1 252 ? -15.608 -2.750 -11.008 1.00 62.53 252 GLN A N 1
ATOM 2102 C CA . GLN A 1 252 ? -16.262 -2.160 -12.178 1.00 62.53 252 GLN A CA 1
ATOM 2103 C C . GLN A 1 252 ? -16.771 -3.208 -13.193 1.00 62.53 252 GLN A C 1
ATOM 2105 O O . GLN A 1 252 ? -17.626 -2.863 -14.002 1.00 62.53 252 GLN A O 1
ATOM 2110 N N . ASP A 1 253 ? -16.316 -4.473 -13.131 1.00 60.53 253 ASP A N 1
ATOM 2111 C CA . ASP A 1 253 ? -16.776 -5.585 -13.986 1.00 60.53 253 ASP A CA 1
ATOM 2112 C C . ASP A 1 253 ? -17.224 -6.803 -13.152 1.00 60.53 253 ASP A C 1
ATOM 2114 O O . ASP A 1 253 ? -16.421 -7.577 -12.635 1.00 60.53 253 ASP A O 1
ATOM 2118 N N . SER A 1 254 ? -18.532 -7.045 -13.096 1.00 54.12 254 SER A N 1
ATOM 2119 C CA . SER A 1 254 ? -19.207 -8.011 -12.212 1.00 54.12 254 SER A CA 1
ATOM 2120 C C . SER A 1 254 ? -19.066 -9.508 -12.565 1.00 54.12 254 SER A C 1
ATOM 2122 O O . SER A 1 254 ? -19.784 -10.335 -12.005 1.00 54.12 254 SER A O 1
ATOM 2124 N N . TYR A 1 255 ? -18.157 -9.890 -13.471 1.00 56.62 255 TYR A N 1
ATOM 2125 C CA . TYR A 1 255 ? -18.077 -11.252 -14.038 1.00 56.62 255 TYR A CA 1
ATOM 2126 C C . TYR A 1 255 ? -16.767 -12.008 -13.749 1.00 56.62 255 TYR A C 1
ATOM 2128 O O . TYR A 1 255 ? -16.479 -13.002 -14.416 1.00 56.62 255 TYR A O 1
ATOM 2136 N N . GLN A 1 256 ? -15.946 -11.557 -12.797 1.00 59.81 256 GLN A N 1
ATOM 2137 C CA . GLN A 1 256 ? -14.635 -12.163 -12.516 1.00 59.81 256 GLN A CA 1
ATOM 2138 C C . GLN A 1 256 ? -14.533 -12.723 -11.096 1.00 59.81 256 GLN A C 1
ATOM 2140 O O . GLN A 1 256 ? -15.168 -12.221 -10.171 1.00 59.81 256 GLN A O 1
ATOM 2145 N N . GLU A 1 257 ? -13.728 -13.779 -10.935 1.00 60.50 257 GLU A N 1
ATOM 2146 C CA . GLU A 1 257 ? -13.453 -14.368 -9.623 1.00 60.50 257 GLU A CA 1
ATOM 2147 C C . GLU A 1 257 ? -12.782 -13.346 -8.688 1.00 60.50 257 GLU A C 1
ATOM 2149 O O . GLU A 1 257 ? -11.949 -12.550 -9.140 1.00 60.50 257 GLU A O 1
ATOM 2154 N N . PRO A 1 258 ? -13.120 -13.361 -7.386 1.00 67.12 258 PRO A N 1
ATOM 2155 C CA . PRO A 1 258 ? -12.526 -12.456 -6.417 1.00 67.12 258 PRO A CA 1
ATOM 2156 C C . PRO A 1 258 ? -11.028 -12.733 -6.278 1.00 67.12 258 PRO A C 1
ATOM 2158 O O . PRO A 1 258 ? -10.598 -13.853 -5.995 1.00 67.12 258 PRO A O 1
ATOM 2161 N N . ILE A 1 259 ? -10.224 -11.688 -6.453 1.00 77.25 259 ILE A N 1
ATOM 2162 C CA . ILE A 1 259 ? -8.780 -11.757 -6.242 1.00 77.25 259 ILE A CA 1
ATOM 2163 C C . ILE A 1 259 ? -8.518 -11.650 -4.742 1.00 77.25 259 ILE A C 1
ATOM 2165 O O . ILE A 1 259 ? -9.000 -10.731 -4.085 1.00 77.25 259 ILE A O 1
ATOM 2169 N N . VAL A 1 260 ? -7.713 -12.565 -4.203 1.00 80.75 260 VAL A N 1
ATOM 2170 C CA . VAL A 1 260 ? -7.313 -12.562 -2.791 1.00 80.75 260 VAL A CA 1
ATOM 2171 C C . VAL A 1 260 ? -5.853 -12.143 -2.673 1.00 80.75 260 VAL A C 1
ATOM 2173 O O . VAL A 1 260 ? -4.978 -12.704 -3.336 1.00 80.75 260 VAL A O 1
ATOM 2176 N N . PHE A 1 261 ? -5.570 -11.170 -1.805 1.00 83.81 261 PHE A N 1
ATOM 2177 C CA . PHE A 1 261 ? -4.194 -10.814 -1.475 1.00 83.81 261 PHE A CA 1
ATOM 2178 C C . PHE A 1 261 ? -3.512 -11.965 -0.733 1.00 83.81 261 PHE A C 1
ATOM 2180 O O . PHE A 1 261 ? -3.915 -12.331 0.367 1.00 83.81 261 PHE A O 1
ATOM 2187 N N . GLY A 1 262 ? -2.458 -12.522 -1.320 1.00 80.31 262 GLY A N 1
ATOM 2188 C CA . GLY A 1 262 ? -1.737 -13.653 -0.747 1.00 80.31 262 GLY A CA 1
ATOM 2189 C C . GLY A 1 262 ? -0.360 -13.833 -1.371 1.00 80.31 262 GLY A C 1
ATOM 2190 O O . GLY A 1 262 ? 0.039 -13.083 -2.264 1.00 80.31 262 GLY A O 1
ATOM 2191 N N . GLU A 1 263 ? 0.390 -14.828 -0.899 1.00 76.00 263 GLU A N 1
ATOM 2192 C CA . GLU A 1 263 ? 1.752 -15.114 -1.377 1.00 76.00 263 GLU A CA 1
ATOM 2193 C C . GLU A 1 263 ? 1.827 -15.456 -2.868 1.00 76.00 263 GLU A C 1
ATOM 2195 O O . GLU A 1 263 ? 2.857 -15.217 -3.499 1.00 76.00 263 GLU A O 1
ATOM 2200 N N . ASP A 1 264 ? 0.731 -15.951 -3.443 1.00 81.75 264 ASP A N 1
ATOM 2201 C CA . ASP A 1 264 ? 0.660 -16.310 -4.857 1.00 81.75 264 ASP A CA 1
ATOM 2202 C C . ASP A 1 264 ? 0.672 -15.104 -5.801 1.00 81.75 264 ASP A C 1
ATOM 2204 O O . ASP A 1 264 ? 1.048 -15.266 -6.960 1.00 81.75 264 ASP A O 1
ATOM 2208 N N . LEU A 1 265 ? 0.316 -13.904 -5.329 1.00 84.69 265 LEU A N 1
ATOM 2209 C CA . LEU A 1 265 ? 0.418 -12.664 -6.105 1.00 84.69 265 LEU A CA 1
ATOM 2210 C C . LEU A 1 265 ? 1.779 -12.017 -5.876 1.00 84.69 265 LEU A C 1
ATOM 2212 O O . LEU A 1 265 ? 1.976 -11.311 -4.887 1.00 84.69 265 LEU A O 1
ATOM 2216 N N . THR A 1 266 ? 2.724 -12.242 -6.781 1.00 84.94 266 THR A N 1
ATOM 2217 C CA . THR A 1 266 ? 4.086 -11.703 -6.703 1.00 84.94 266 THR A CA 1
ATOM 2218 C C . THR A 1 266 ? 4.236 -10.414 -7.504 1.00 84.94 266 THR A C 1
ATOM 2220 O O . THR A 1 266 ? 3.484 -10.168 -8.445 1.00 84.94 266 THR A O 1
ATOM 2223 N N . LEU A 1 267 ? 5.223 -9.602 -7.129 1.00 85.56 267 LEU A N 1
ATOM 2224 C CA . LEU A 1 267 ? 5.603 -8.399 -7.865 1.00 85.56 267 LEU A CA 1
ATOM 2225 C C . LEU A 1 267 ? 6.543 -8.767 -9.016 1.00 85.56 267 LEU A C 1
ATOM 2227 O O . LEU A 1 267 ? 7.456 -9.564 -8.811 1.00 85.56 267 LEU A O 1
ATOM 2231 N N . GLU A 1 268 ? 6.337 -8.167 -10.181 1.00 86.62 268 GLU A N 1
ATOM 2232 C CA . GLU A 1 268 ? 7.176 -8.342 -11.367 1.00 86.62 268 GLU A CA 1
ATOM 2233 C C . GLU A 1 268 ? 7.421 -6.992 -12.042 1.00 86.62 268 GLU A C 1
ATOM 2235 O O . GLU A 1 268 ? 6.542 -6.128 -12.067 1.00 86.62 268 GLU A O 1
ATOM 2240 N N . HIS A 1 269 ? 8.615 -6.812 -12.597 1.00 88.50 269 HIS A N 1
ATOM 2241 C CA . HIS A 1 269 ? 8.949 -5.655 -13.424 1.00 88.50 269 HIS A CA 1
ATOM 2242 C C . HIS A 1 269 ? 8.498 -5.922 -14.855 1.00 88.50 269 HIS A C 1
ATOM 2244 O O . HIS A 1 269 ? 8.601 -7.056 -15.285 1.00 88.50 269 HIS A O 1
ATOM 2250 N N . VAL A 1 270 ? 8.062 -4.935 -15.637 1.00 89.62 270 VAL A N 1
ATOM 2251 C CA . VAL A 1 270 ? 7.699 -5.120 -17.062 1.00 89.62 270 VAL A CA 1
ATOM 2252 C C . VAL A 1 270 ? 8.897 -4.854 -17.989 1.00 89.62 270 VAL A C 1
ATOM 2254 O O . VAL A 1 270 ? 9.175 -5.645 -18.894 1.00 89.62 270 VAL A O 1
ATOM 2257 N N . LEU A 1 271 ? 9.672 -3.805 -17.713 1.00 87.69 271 LEU A N 1
ATOM 2258 C CA . LEU A 1 271 ? 11.076 -3.664 -18.100 1.00 87.69 271 LEU A CA 1
ATOM 2259 C C . LEU A 1 271 ? 11.910 -4.489 -17.104 1.00 87.69 271 LEU A C 1
ATOM 2261 O O . LEU A 1 271 ? 11.978 -4.107 -15.934 1.00 87.69 271 LEU A O 1
ATOM 2265 N N . PRO A 1 272 ? 12.518 -5.613 -17.521 1.00 87.62 272 PRO A N 1
ATOM 2266 C CA . PRO A 1 272 ? 13.175 -6.538 -16.603 1.00 87.62 272 PRO A CA 1
ATOM 2267 C C . PRO A 1 272 ? 14.426 -5.933 -15.957 1.00 87.62 272 PRO A C 1
ATOM 2269 O O . PRO A 1 272 ? 15.122 -5.113 -16.552 1.00 87.62 272 PRO A O 1
ATOM 2272 N N . GLN A 1 273 ? 14.785 -6.409 -14.764 1.00 83.88 273 GLN A N 1
ATOM 2273 C CA . GLN A 1 273 ? 15.976 -5.940 -14.039 1.00 83.88 273 GLN A CA 1
ATOM 2274 C C . GLN A 1 273 ? 17.276 -6.088 -14.847 1.00 83.88 273 GLN A C 1
ATOM 2276 O O . GLN A 1 273 ? 18.149 -5.225 -14.787 1.00 83.88 273 GLN A O 1
ATOM 2281 N N . ALA A 1 274 ? 17.394 -7.146 -15.658 1.00 86.38 274 ALA A N 1
ATOM 2282 C CA . ALA A 1 274 ? 18.538 -7.367 -16.544 1.00 86.38 274 ALA A CA 1
ATOM 2283 C C . ALA A 1 274 ? 18.317 -6.837 -17.977 1.00 86.38 274 ALA A C 1
ATOM 2285 O O . ALA A 1 274 ? 18.889 -7.375 -18.928 1.00 86.38 274 ALA A O 1
ATOM 2286 N N . TRP A 1 275 ? 17.498 -5.791 -18.165 1.00 88.25 275 TRP A N 1
ATOM 2287 C CA . TRP A 1 275 ? 17.180 -5.249 -19.495 1.00 88.25 275 TRP A 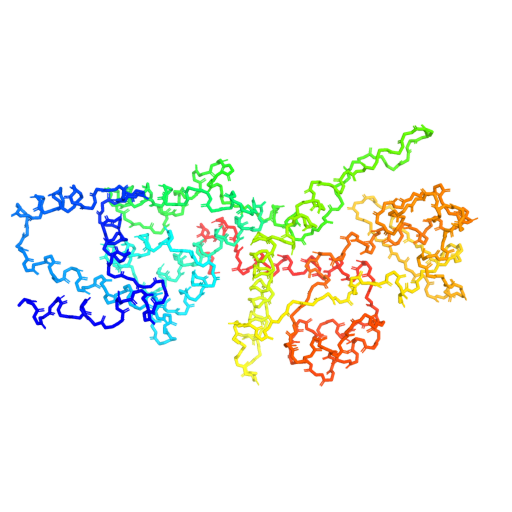CA 1
ATOM 2288 C C . TRP A 1 275 ? 18.434 -4.903 -20.316 1.00 88.25 275 TRP A C 1
ATOM 2290 O O . TRP A 1 275 ? 18.449 -5.139 -21.521 1.00 88.25 275 TRP A O 1
ATOM 2300 N N . LYS A 1 276 ? 19.519 -4.445 -19.671 1.00 88.75 276 LYS A N 1
ATOM 2301 C CA . LYS A 1 276 ? 20.809 -4.097 -20.306 1.00 88.75 276 LYS A CA 1
ATOM 2302 C C . LYS A 1 276 ? 21.429 -5.218 -21.145 1.00 88.75 276 LYS A C 1
ATOM 2304 O O . LYS A 1 276 ? 22.254 -4.944 -22.012 1.00 88.75 276 LYS A O 1
ATOM 2309 N N . GLU A 1 277 ? 21.064 -6.469 -20.873 1.00 88.12 277 GLU A N 1
ATOM 2310 C CA . GLU A 1 277 ? 21.602 -7.657 -21.546 1.00 88.12 277 GLU A CA 1
ATOM 2311 C C . GLU A 1 277 ? 20.725 -8.135 -22.712 1.00 88.12 277 GLU A C 1
ATOM 2313 O O . GLU A 1 277 ? 21.127 -9.023 -23.463 1.00 88.12 277 GLU A O 1
ATOM 2318 N N . LYS A 1 278 ? 19.504 -7.602 -22.841 1.00 83.69 278 LYS A N 1
ATOM 2319 C CA . LYS A 1 278 ? 18.456 -8.174 -23.705 1.00 83.69 278 LYS A CA 1
ATOM 2320 C C . LYS A 1 278 ? 17.732 -7.143 -24.568 1.00 83.69 278 LYS A C 1
ATOM 2322 O O . LYS A 1 278 ? 17.226 -7.491 -25.638 1.00 83.69 278 LYS A O 1
ATOM 2327 N N . TRP A 1 279 ? 17.682 -5.895 -24.117 1.00 89.00 279 TRP A N 1
ATOM 2328 C CA . TRP A 1 279 ? 16.972 -4.801 -24.763 1.00 89.00 279 TRP A CA 1
ATOM 2329 C C . TRP A 1 279 ? 17.979 -3.853 -25.405 1.00 89.00 279 TRP A C 1
ATOM 2331 O O . TRP A 1 279 ? 18.804 -3.248 -24.719 1.00 89.00 279 TRP A O 1
ATOM 2341 N N . GLY A 1 280 ? 17.891 -3.743 -26.729 1.00 88.81 280 GLY A N 1
ATOM 2342 C CA . GLY A 1 280 ? 18.743 -2.875 -27.529 1.00 88.81 280 GLY A CA 1
ATOM 2343 C C . GLY A 1 280 ? 18.538 -1.391 -27.229 1.00 88.81 280 GLY A C 1
ATOM 2344 O O . GLY A 1 280 ? 17.509 -0.974 -26.673 1.00 88.81 280 GLY A O 1
ATOM 2345 N N . LEU A 1 281 ? 19.553 -0.610 -27.576 1.00 90.12 281 LEU A N 1
ATOM 2346 C CA . LEU A 1 281 ? 19.562 0.841 -27.547 1.00 90.12 281 LEU A CA 1
ATOM 2347 C C . LEU A 1 281 ? 19.847 1.333 -28.969 1.00 90.12 281 LEU A C 1
ATOM 2349 O O . LEU A 1 281 ? 20.867 0.931 -29.535 1.00 90.12 281 LEU A O 1
ATOM 2353 N N . PRO A 1 282 ? 18.981 2.179 -29.546 1.00 89.88 282 PRO A N 1
ATOM 2354 C CA . PRO A 1 282 ? 19.247 2.773 -30.845 1.00 89.88 282 PRO A CA 1
ATOM 2355 C C . PRO A 1 282 ? 20.473 3.681 -30.748 1.00 89.88 282 PRO A C 1
ATOM 2357 O O . PRO A 1 282 ? 20.571 4.491 -29.825 1.00 89.88 282 PRO A O 1
ATOM 2360 N N . ILE A 1 283 ? 21.402 3.532 -31.689 1.00 88.00 283 ILE A N 1
ATOM 2361 C CA . ILE A 1 283 ? 22.665 4.289 -31.711 1.00 88.00 283 ILE A CA 1
ATOM 2362 C C . ILE A 1 283 ? 22.754 5.283 -32.871 1.00 88.00 283 ILE A C 1
ATOM 2364 O O . ILE A 1 283 ? 23.626 6.151 -32.868 1.00 88.00 283 ILE A O 1
ATOM 2368 N N . SER A 1 284 ? 21.844 5.200 -33.842 1.00 85.75 284 SER A N 1
ATOM 2369 C CA . SER A 1 284 ? 21.793 6.138 -34.960 1.00 85.75 284 SER A CA 1
ATOM 2370 C C . SER A 1 284 ? 21.433 7.548 -34.483 1.00 85.75 284 SER A C 1
ATOM 2372 O O . SER A 1 284 ? 20.515 7.749 -33.678 1.00 85.75 284 SER A O 1
ATOM 2374 N N . LYS A 1 285 ? 22.144 8.554 -34.997 1.00 78.44 285 LYS A N 1
ATOM 2375 C CA . LYS A 1 285 ? 21.929 9.961 -34.633 1.00 78.44 285 LYS A CA 1
ATOM 2376 C C . LYS A 1 285 ? 20.502 10.406 -34.972 1.00 78.44 285 LYS A C 1
ATOM 2378 O O . LYS A 1 285 ? 20.026 10.163 -36.074 1.00 78.44 285 LYS A O 1
ATOM 2383 N N . GLY A 1 286 ? 19.845 11.102 -34.043 1.00 73.25 286 GLY A N 1
ATOM 2384 C CA . GLY A 1 286 ? 18.473 11.597 -34.229 1.00 73.25 286 GLY A CA 1
ATOM 2385 C C . GLY A 1 286 ? 17.382 10.539 -34.031 1.00 73.25 286 GLY A C 1
ATOM 2386 O O . GLY A 1 286 ? 16.203 10.854 -34.174 1.00 73.25 286 GLY A O 1
ATOM 2387 N N . THR A 1 287 ? 17.750 9.307 -33.665 1.00 79.38 287 THR A N 1
ATOM 2388 C CA . THR A 1 287 ? 16.778 8.252 -33.333 1.00 79.38 287 THR A CA 1
ATOM 2389 C C . THR A 1 287 ? 16.122 8.495 -31.982 1.00 79.38 287 THR A C 1
ATOM 2391 O O . THR A 1 287 ? 14.989 8.084 -31.771 1.00 79.38 287 THR A O 1
ATOM 2394 N N . ILE A 1 288 ? 16.811 9.165 -31.058 1.00 81.06 288 ILE A N 1
ATOM 2395 C CA . ILE A 1 288 ? 16.269 9.519 -29.748 1.00 81.06 288 ILE A CA 1
ATOM 2396 C C . ILE A 1 288 ? 15.908 11.002 -29.756 1.00 81.06 288 ILE A C 1
ATOM 2398 O O . ILE A 1 288 ? 16.727 11.843 -30.124 1.00 81.06 288 ILE A O 1
ATOM 2402 N N . THR A 1 289 ? 14.682 11.315 -29.350 1.00 77.88 289 THR A N 1
ATOM 2403 C CA . THR A 1 289 ? 14.163 12.685 -29.271 1.00 77.88 289 THR A CA 1
ATOM 2404 C C . THR A 1 289 ? 13.822 13.038 -27.831 1.00 77.88 289 THR A C 1
ATOM 2406 O O . THR A 1 289 ? 13.379 12.178 -27.069 1.00 77.88 289 THR A O 1
ATOM 2409 N N . TYR A 1 290 ? 13.981 14.309 -27.475 1.00 74.88 290 TYR A N 1
ATOM 2410 C CA . TYR A 1 290 ? 13.663 14.844 -26.152 1.00 74.88 290 TYR A CA 1
ATOM 2411 C C . TYR A 1 290 ? 12.586 15.930 -26.286 1.00 74.88 290 TYR A C 1
ATOM 2413 O O . TYR A 1 290 ? 12.590 16.653 -27.281 1.00 74.88 290 TYR A O 1
ATOM 2421 N N . ASP A 1 291 ? 11.679 16.046 -25.312 1.00 66.94 291 ASP A N 1
ATOM 2422 C CA . ASP A 1 291 ? 10.730 17.174 -25.244 1.00 66.94 291 ASP A CA 1
ATOM 2423 C C . ASP A 1 291 ? 11.478 18.502 -24.992 1.00 66.94 291 ASP A C 1
ATOM 2425 O O . ASP A 1 291 ? 12.413 18.559 -24.190 1.00 66.94 291 ASP A O 1
ATOM 2429 N N . GLU A 1 292 ? 11.047 19.579 -25.659 1.00 54.56 292 GLU A N 1
ATOM 2430 C CA . GLU A 1 292 ? 11.683 20.910 -25.606 1.00 54.56 292 GLU A CA 1
ATOM 2431 C C . GLU A 1 292 ? 11.389 21.683 -24.299 1.00 54.56 292 GLU A C 1
ATOM 2433 O O . GLU A 1 292 ? 12.132 22.593 -23.933 1.00 54.56 292 GLU A O 1
ATOM 2438 N N . ASP A 1 293 ? 10.344 21.298 -23.556 1.00 51.03 293 ASP A N 1
ATOM 2439 C CA . ASP A 1 293 ? 9.710 22.149 -22.534 1.00 51.03 293 ASP A CA 1
ATOM 2440 C C . ASP A 1 293 ? 10.286 22.016 -21.110 1.00 51.03 293 ASP A C 1
ATOM 2442 O O . ASP A 1 293 ? 9.768 22.627 -20.174 1.00 51.03 293 ASP A O 1
ATOM 2446 N N . GLY A 1 294 ? 11.327 21.201 -20.903 1.00 46.53 294 GLY A N 1
ATOM 2447 C CA . GLY A 1 294 ? 12.095 21.112 -19.647 1.00 46.53 294 GLY A CA 1
ATOM 2448 C C . GLY A 1 294 ? 11.338 20.661 -18.384 1.00 46.53 294 GLY A C 1
ATOM 2449 O O . GLY A 1 294 ? 11.961 20.484 -17.350 1.00 46.53 294 GLY A O 1
ATOM 2450 N N . SER A 1 295 ? 10.020 20.454 -18.439 1.00 40.62 295 SER A N 1
ATOM 2451 C CA . SER A 1 295 ? 9.186 20.120 -17.271 1.00 40.62 295 SER A CA 1
ATOM 2452 C C . SER A 1 295 ? 9.017 18.615 -17.034 1.00 40.62 295 SER A C 1
ATOM 2454 O O . SER A 1 295 ? 8.710 18.208 -15.917 1.00 40.62 295 SER A O 1
ATOM 2456 N N . ASN A 1 296 ? 9.231 17.788 -18.066 1.00 48.09 296 ASN A N 1
ATOM 2457 C CA . ASN A 1 296 ? 9.250 16.325 -18.012 1.00 48.09 296 ASN A CA 1
ATOM 2458 C C . ASN A 1 296 ? 10.160 15.780 -19.129 1.00 48.09 296 ASN A C 1
ATOM 2460 O O . ASN A 1 296 ? 10.000 16.155 -20.289 1.00 48.09 296 ASN A O 1
ATOM 2464 N N . LEU A 1 297 ? 11.080 14.858 -18.814 1.00 52.38 297 LEU A N 1
ATOM 2465 C CA . LEU A 1 297 ? 11.850 14.145 -19.843 1.00 52.38 297 LEU A CA 1
ATOM 2466 C C . LEU A 1 297 ? 10.926 13.155 -20.568 1.00 52.38 297 LEU A C 1
ATOM 2468 O O . LEU A 1 297 ? 10.737 12.030 -20.103 1.00 52.38 297 LEU A O 1
ATOM 2472 N N . LYS A 1 298 ? 10.368 13.545 -21.717 1.00 63.75 298 LYS A N 1
ATOM 2473 C CA . LYS A 1 298 ? 9.860 12.562 -22.681 1.00 63.75 298 LYS A CA 1
ATOM 2474 C C . LYS A 1 298 ? 10.988 12.156 -23.603 1.00 63.75 298 LYS A C 1
ATOM 2476 O O . LYS A 1 298 ? 11.538 12.992 -24.313 1.00 63.75 298 LYS A O 1
ATOM 2481 N N . ILE A 1 299 ? 11.338 10.875 -23.566 1.00 69.25 299 ILE A N 1
ATOM 2482 C CA . ILE A 1 299 ? 12.361 10.297 -24.436 1.00 69.25 299 ILE A CA 1
ATOM 2483 C C . ILE A 1 299 ? 11.644 9.476 -25.497 1.00 69.25 299 ILE A C 1
ATOM 2485 O O . ILE A 1 299 ? 11.135 8.391 -25.217 1.00 69.25 299 ILE A O 1
ATOM 2489 N N . GLY A 1 300 ? 11.548 10.016 -26.705 1.00 69.19 300 GLY A N 1
ATOM 2490 C CA . GLY A 1 300 ? 11.003 9.315 -27.861 1.00 69.19 300 GLY A CA 1
ATOM 2491 C C . GLY A 1 300 ? 12.076 8.488 -28.557 1.00 69.19 300 GLY A C 1
ATOM 2492 O O . GLY A 1 300 ? 13.245 8.863 -28.566 1.00 69.19 300 GLY A O 1
ATOM 2493 N N . VAL A 1 301 ? 11.672 7.367 -29.152 1.00 74.62 301 VAL A N 1
ATOM 2494 C CA . VAL A 1 301 ? 12.499 6.620 -30.106 1.00 74.62 301 VAL A CA 1
ATOM 2495 C C . VAL A 1 301 ? 11.801 6.675 -31.461 1.00 74.62 301 VAL A C 1
ATOM 2497 O O . VAL A 1 301 ? 10.693 6.153 -31.608 1.00 74.62 301 VAL A O 1
ATOM 2500 N N . ASN A 1 302 ? 12.429 7.321 -32.443 1.00 70.94 302 ASN A N 1
ATOM 2501 C CA . ASN A 1 302 ? 11.961 7.353 -33.819 1.00 70.94 302 ASN A CA 1
ATOM 2502 C C . ASN A 1 302 ? 12.230 5.998 -34.482 1.00 70.94 302 ASN A C 1
ATOM 2504 O O . ASN A 1 302 ? 13.341 5.707 -34.917 1.00 70.94 302 ASN A O 1
ATOM 2508 N N . ARG A 1 303 ? 11.185 5.176 -34.573 1.00 69.88 303 ARG A N 1
ATOM 2509 C CA . ARG A 1 303 ? 11.281 3.813 -35.110 1.00 69.88 303 ARG A CA 1
ATOM 2510 C C . ARG A 1 303 ? 11.579 3.755 -36.603 1.00 69.88 303 ARG A C 1
ATOM 2512 O O . ARG A 1 303 ? 12.077 2.740 -37.068 1.00 69.88 303 ARG A O 1
ATOM 2519 N N . GLU A 1 304 ? 11.303 4.822 -37.351 1.00 60.44 304 GLU A N 1
ATOM 2520 C CA . GLU A 1 304 ? 11.646 4.888 -38.778 1.00 60.44 304 GLU A CA 1
ATOM 2521 C C . GLU A 1 304 ? 13.164 4.978 -38.998 1.00 60.44 304 GLU A C 1
ATOM 2523 O O . GLU A 1 304 ? 13.643 4.632 -40.071 1.00 60.44 304 GLU A O 1
ATOM 2528 N N . LEU A 1 305 ? 13.914 5.412 -37.978 1.00 60.06 305 LEU A N 1
ATOM 2529 C CA . LEU A 1 305 ? 15.372 5.559 -37.992 1.00 60.06 305 LEU A CA 1
ATOM 2530 C C . LEU A 1 305 ? 16.092 4.453 -37.195 1.00 60.06 305 LEU A C 1
ATOM 2532 O O . LEU A 1 305 ? 17.302 4.536 -36.981 1.00 60.06 305 LEU A O 1
ATOM 2536 N N . GLU A 1 306 ? 15.370 3.421 -36.739 1.00 67.38 306 GLU A N 1
ATOM 2537 C CA . GLU A 1 306 ? 15.898 2.311 -35.927 1.00 67.38 306 GLU A CA 1
ATOM 2538 C C . GLU A 1 306 ? 16.662 1.286 -36.791 1.00 67.38 306 GLU A C 1
ATOM 2540 O O . GLU A 1 306 ? 16.355 0.096 -36.814 1.00 67.38 306 GLU A O 1
ATOM 2545 N N . GLU A 1 307 ? 17.652 1.762 -37.544 1.00 66.00 307 GLU A N 1
ATOM 2546 C CA . GLU A 1 307 ? 18.441 0.935 -38.464 1.00 66.00 307 GLU A CA 1
ATOM 2547 C C . GLU A 1 307 ? 19.602 0.216 -37.750 1.00 66.00 307 GLU A C 1
ATOM 2549 O O . GLU A 1 307 ? 19.938 -0.904 -38.128 1.00 66.00 307 GLU A O 1
ATOM 2554 N N . ASP A 1 308 ? 20.132 0.793 -36.657 1.00 82.06 308 ASP A N 1
ATOM 2555 C CA . ASP A 1 308 ? 21.231 0.235 -35.856 1.00 82.06 308 ASP A CA 1
ATOM 2556 C C . ASP A 1 308 ? 20.948 0.295 -34.341 1.00 82.06 308 ASP A C 1
ATOM 2558 O O . ASP A 1 308 ? 20.666 1.351 -33.762 1.00 82.06 308 ASP A O 1
ATOM 2562 N N . SER A 1 309 ? 21.083 -0.855 -33.670 1.00 87.38 309 SER A N 1
ATOM 2563 C CA . SER A 1 309 ? 20.908 -1.006 -32.220 1.00 87.38 309 SER A CA 1
ATOM 2564 C C . SER A 1 309 ? 22.097 -1.733 -31.589 1.00 87.38 309 SER A C 1
ATOM 2566 O O . SER A 1 309 ? 22.522 -2.781 -32.070 1.00 87.38 309 SER A O 1
ATOM 2568 N N . ALA A 1 310 ? 22.545 -1.251 -30.430 1.00 90.19 310 ALA A N 1
ATOM 2569 C CA . ALA A 1 310 ? 23.615 -1.840 -29.627 1.00 90.19 310 ALA A CA 1
ATOM 2570 C C . ALA A 1 310 ? 23.105 -2.276 -28.242 1.00 90.19 310 ALA A C 1
ATOM 2572 O O . ALA A 1 310 ? 22.129 -1.722 -27.729 1.00 90.19 310 ALA A O 1
ATOM 2573 N N . LEU A 1 311 ? 23.738 -3.265 -27.600 1.00 92.25 311 LEU A N 1
ATOM 2574 C CA . LEU A 1 311 ? 23.472 -3.529 -26.182 1.00 92.25 311 LEU A CA 1
ATOM 2575 C C . LEU A 1 311 ? 24.212 -2.512 -25.314 1.00 92.25 311 LEU A C 1
ATOM 2577 O O . LEU A 1 311 ? 25.200 -1.908 -25.724 1.00 92.25 311 LEU A O 1
ATOM 2581 N N . TYR A 1 312 ? 23.790 -2.376 -24.055 1.00 91.75 312 TYR A N 1
ATOM 2582 C CA . TYR A 1 312 ? 24.439 -1.456 -23.117 1.00 91.75 312 TYR A CA 1
ATOM 2583 C C . TYR A 1 312 ? 25.945 -1.712 -22.976 1.00 91.75 312 TYR A C 1
ATOM 2585 O O . TYR A 1 312 ? 26.732 -0.785 -22.813 1.00 91.75 312 TYR A O 1
ATOM 2593 N N . ALA A 1 313 ? 26.355 -2.981 -23.034 1.00 91.00 313 ALA A N 1
ATOM 2594 C CA . ALA A 1 313 ? 27.760 -3.354 -22.970 1.00 91.00 313 ALA A CA 1
ATOM 2595 C C . ALA A 1 313 ? 28.562 -2.861 -24.177 1.00 91.00 313 ALA A C 1
ATOM 2597 O O . ALA A 1 313 ? 29.740 -2.546 -24.027 1.00 91.00 313 ALA A O 1
ATOM 2598 N N . ASP A 1 314 ? 27.936 -2.781 -25.344 1.00 92.44 314 ASP A N 1
ATOM 2599 C CA . ASP A 1 314 ? 28.595 -2.434 -26.601 1.00 92.44 314 ASP A CA 1
ATOM 2600 C C . ASP A 1 314 ? 28.852 -0.928 -26.707 1.00 92.44 314 ASP A C 1
ATOM 2602 O O . ASP A 1 314 ? 29.663 -0.504 -27.517 1.00 92.44 314 ASP A O 1
ATOM 2606 N N . LEU A 1 315 ? 28.239 -0.118 -25.836 1.00 90.94 315 LEU A N 1
ATOM 2607 C CA . LEU A 1 315 ? 28.485 1.323 -25.791 1.00 90.94 315 LEU A CA 1
ATOM 2608 C C . LEU A 1 315 ? 29.880 1.682 -25.266 1.00 90.94 315 LEU A C 1
ATOM 2610 O O . LEU A 1 315 ? 30.324 2.807 -25.480 1.00 90.94 315 LEU A O 1
ATOM 2614 N N . PHE A 1 316 ? 30.560 0.770 -24.557 1.00 91.81 316 PHE A N 1
ATOM 2615 C CA . PHE A 1 316 ? 31.788 1.071 -23.813 1.00 91.81 316 PHE A CA 1
ATOM 2616 C C . PHE A 1 316 ? 33.017 0.306 -24.307 1.00 91.81 316 PHE A C 1
ATOM 2618 O O . PHE A 1 316 ? 32.940 -0.886 -24.620 1.00 91.81 316 PHE A O 1
ATOM 2625 N N . THR A 1 317 ? 34.180 0.960 -24.259 1.00 90.94 317 THR A N 1
ATOM 2626 C CA . THR A 1 317 ? 35.467 0.347 -24.630 1.00 90.94 317 THR A CA 1
ATOM 2627 C C . THR A 1 317 ? 35.875 -0.780 -23.670 1.00 90.94 317 THR A C 1
ATOM 2629 O O . THR A 1 317 ? 35.585 -0.756 -22.468 1.00 90.94 317 THR A O 1
ATOM 2632 N N . ASP A 1 318 ? 36.616 -1.770 -24.173 1.00 91.19 318 ASP A N 1
ATOM 2633 C CA . ASP A 1 318 ? 37.120 -2.875 -23.344 1.00 91.19 318 ASP A CA 1
ATOM 2634 C C . ASP A 1 318 ? 38.130 -2.419 -22.283 1.00 91.19 318 ASP A C 1
ATOM 2636 O O . ASP A 1 318 ? 38.204 -3.002 -21.198 1.00 91.19 318 ASP A O 1
ATOM 2640 N N . GLU A 1 319 ? 38.902 -1.366 -22.567 1.00 89.38 319 GLU A N 1
ATOM 2641 C CA . GLU A 1 319 ? 39.824 -0.771 -21.598 1.00 89.38 319 GLU A CA 1
ATOM 2642 C C . GLU A 1 319 ? 39.064 -0.168 -20.410 1.00 89.38 319 GLU A C 1
ATOM 2644 O O . GLU A 1 319 ? 39.407 -0.432 -19.252 1.00 89.38 319 GLU A O 1
ATOM 2649 N N . TYR A 1 320 ? 37.977 0.564 -20.680 1.00 88.19 320 TYR A N 1
ATOM 2650 C CA . TYR A 1 320 ? 37.129 1.136 -19.638 1.00 88.19 320 TYR A CA 1
ATOM 2651 C C . TYR A 1 320 ? 36.509 0.050 -18.749 1.00 88.19 320 TYR A C 1
ATOM 2653 O O . TYR A 1 320 ? 36.593 0.135 -17.521 1.00 88.19 320 TYR A O 1
ATOM 2661 N N . LYS A 1 321 ? 35.965 -1.017 -19.351 1.00 89.50 321 LYS A N 1
ATOM 2662 C CA . LYS A 1 321 ? 35.386 -2.156 -18.613 1.00 89.50 321 LYS A CA 1
ATOM 2663 C C . LYS A 1 321 ? 36.411 -2.850 -17.708 1.00 89.50 321 LYS A C 1
ATOM 2665 O O . LYS A 1 321 ? 36.059 -3.285 -16.613 1.00 89.50 321 LYS A O 1
ATOM 2670 N N . LYS A 1 322 ? 37.677 -2.949 -18.138 1.00 88.12 322 LYS A N 1
ATOM 2671 C CA . LYS A 1 322 ? 38.773 -3.535 -17.339 1.00 88.12 322 LYS A CA 1
ATOM 2672 C C . LYS A 1 322 ? 39.169 -2.653 -16.154 1.00 88.12 322 LYS A C 1
ATOM 2674 O O . LYS A 1 322 ? 39.417 -3.176 -15.068 1.00 88.12 322 LYS A O 1
ATOM 2679 N N . ARG A 1 323 ? 39.234 -1.332 -16.355 1.00 88.19 323 ARG A N 1
ATOM 2680 C CA . ARG A 1 323 ? 39.620 -0.361 -15.316 1.00 88.19 323 ARG A CA 1
ATOM 2681 C C . ARG A 1 323 ? 38.507 -0.122 -14.290 1.00 88.19 323 ARG A C 1
ATOM 2683 O O . ARG A 1 323 ? 38.799 0.101 -13.117 1.00 88.19 323 ARG A O 1
ATOM 2690 N N . THR A 1 324 ? 37.246 -0.222 -14.708 1.00 84.06 324 THR A N 1
ATOM 2691 C CA . THR A 1 324 ? 36.068 0.096 -13.889 1.00 84.06 324 THR A CA 1
ATOM 2692 C C . THR A 1 324 ? 35.241 -1.159 -13.613 1.00 84.06 324 THR A C 1
ATOM 2694 O O . THR A 1 324 ? 34.331 -1.495 -14.365 1.00 84.06 324 THR A O 1
ATOM 2697 N N . LYS A 1 325 ? 35.513 -1.854 -12.500 1.00 78.06 325 LYS A N 1
ATOM 2698 C CA . LYS A 1 325 ? 34.828 -3.120 -12.153 1.00 78.06 325 LYS A CA 1
ATOM 2699 C C . LYS A 1 325 ? 33.296 -3.011 -12.058 1.00 78.06 325 LYS A C 1
ATOM 2701 O O . LYS A 1 325 ? 32.606 -3.957 -12.421 1.00 78.06 325 LYS A O 1
ATOM 2706 N N . ASP A 1 326 ? 32.775 -1.857 -11.643 1.00 76.00 326 ASP A N 1
ATOM 2707 C CA . ASP A 1 326 ? 31.336 -1.605 -11.464 1.00 76.00 326 ASP A CA 1
ATOM 2708 C C . ASP A 1 326 ? 30.704 -0.878 -12.666 1.00 76.00 326 ASP A C 1
ATOM 2710 O O . ASP A 1 326 ? 29.668 -0.235 -12.523 1.00 76.00 326 ASP A O 1
ATOM 2714 N N . TRP A 1 327 ? 31.303 -0.923 -13.862 1.00 79.31 327 TRP A N 1
ATOM 2715 C CA . TRP A 1 327 ? 30.855 -0.104 -15.001 1.00 79.31 327 TRP A CA 1
ATOM 2716 C C . TRP A 1 327 ? 29.386 -0.324 -15.393 1.00 79.31 327 TRP A C 1
ATOM 2718 O O . TRP A 1 327 ? 28.783 0.565 -15.980 1.00 79.31 327 TRP A O 1
ATOM 2728 N N . LYS A 1 328 ? 28.784 -1.474 -15.056 1.00 73.81 328 LYS A N 1
ATOM 2729 C CA . LYS A 1 328 ? 27.355 -1.748 -15.284 1.00 73.81 328 LYS A CA 1
ATOM 2730 C C . LYS A 1 328 ? 26.426 -0.920 -14.382 1.00 73.81 328 LYS A C 1
ATOM 2732 O O . LYS A 1 328 ? 25.273 -0.701 -14.754 1.00 73.81 328 LYS A O 1
ATOM 2737 N N . THR A 1 329 ? 26.906 -0.484 -13.217 1.00 67.06 329 THR A N 1
ATOM 2738 C CA . THR A 1 329 ? 26.126 0.227 -12.186 1.00 67.06 329 THR A CA 1
ATOM 2739 C C . THR A 1 329 ? 26.640 1.643 -11.896 1.00 67.06 329 THR A C 1
ATOM 2741 O O . THR A 1 329 ? 25.863 2.483 -11.453 1.00 67.06 329 THR A O 1
ATOM 2744 N N . LYS A 1 330 ? 27.919 1.935 -12.180 1.00 65.38 330 LYS A N 1
ATOM 2745 C CA . LYS A 1 330 ? 28.597 3.236 -12.000 1.00 65.38 330 LYS A CA 1
ATOM 2746 C C . LYS A 1 330 ? 29.238 3.716 -13.305 1.00 65.38 330 LYS A C 1
ATOM 2748 O O . LYS A 1 330 ? 30.450 3.902 -13.402 1.00 65.38 330 LYS A O 1
ATOM 2753 N N . SER A 1 331 ? 28.420 3.819 -14.337 1.00 69.38 331 SER A N 1
ATOM 2754 C CA . SER A 1 331 ? 28.847 4.107 -15.705 1.00 69.38 331 SER A CA 1
ATOM 2755 C C . SER A 1 331 ? 29.132 5.598 -15.906 1.00 69.38 331 SER A C 1
ATOM 2757 O O . SER A 1 331 ? 28.400 6.431 -15.384 1.00 69.38 331 SER A O 1
ATOM 2759 N N . SER A 1 332 ? 30.161 5.935 -16.683 1.00 76.50 332 SER A N 1
ATOM 2760 C CA . SER A 1 332 ? 30.532 7.313 -17.042 1.00 76.50 332 SER A CA 1
ATOM 2761 C C . SER A 1 332 ? 30.570 7.481 -18.559 1.00 76.50 332 SER A C 1
ATOM 2763 O O . SER A 1 332 ? 30.901 6.536 -19.278 1.00 76.50 332 SER A O 1
ATOM 2765 N N . ARG A 1 333 ? 30.300 8.705 -19.028 1.00 81.69 333 ARG A N 1
ATOM 2766 C CA . ARG A 1 333 ? 30.417 9.099 -20.443 1.00 81.69 333 ARG A CA 1
ATOM 2767 C C . ARG A 1 333 ? 31.844 8.938 -20.977 1.00 81.69 333 ARG A C 1
ATOM 2769 O O . ARG A 1 333 ? 32.018 8.631 -22.145 1.00 81.69 333 ARG A O 1
ATOM 2776 N N . GLU A 1 334 ? 32.853 9.046 -20.109 1.00 79.38 334 GLU A N 1
ATOM 2777 C CA . GLU A 1 334 ? 34.272 8.834 -20.452 1.00 79.38 334 GLU A CA 1
ATOM 2778 C C . GLU A 1 334 ? 34.571 7.440 -21.025 1.00 79.38 334 GLU A C 1
ATOM 2780 O O . GLU A 1 334 ? 35.616 7.227 -21.632 1.00 79.38 334 GLU A O 1
ATOM 2785 N N . GLY A 1 335 ? 33.696 6.462 -20.774 1.00 81.69 335 GLY A N 1
ATOM 2786 C CA . GLY A 1 335 ? 33.880 5.096 -21.246 1.00 81.69 335 GLY A CA 1
ATOM 2787 C C . GLY A 1 335 ? 33.311 4.817 -22.634 1.00 81.69 335 GLY A C 1
ATOM 2788 O O . GLY A 1 335 ? 33.509 3.697 -23.111 1.00 81.69 335 GLY A O 1
ATOM 2789 N N . LEU A 1 336 ? 32.578 5.764 -23.235 1.00 89.25 336 LEU A N 1
ATOM 2790 C CA . LEU A 1 336 ? 31.872 5.553 -24.500 1.00 89.25 336 LEU A CA 1
ATOM 2791 C C . LEU A 1 336 ? 32.853 5.305 -25.653 1.00 89.25 336 LEU A C 1
ATOM 2793 O O . LEU A 1 336 ? 33.909 5.927 -25.724 1.00 89.25 336 LEU A O 1
ATOM 2797 N N . ILE A 1 337 ? 32.504 4.373 -26.545 1.00 89.69 337 ILE A N 1
ATOM 2798 C CA . ILE A 1 337 ? 33.290 4.088 -27.759 1.00 89.69 337 ILE A CA 1
ATOM 2799 C C . ILE A 1 337 ? 33.182 5.244 -28.758 1.00 89.69 337 ILE A C 1
ATOM 2801 O O . ILE A 1 337 ? 34.165 5.576 -29.415 1.00 89.69 337 ILE A O 1
ATOM 2805 N N . ASP A 1 338 ? 31.996 5.841 -28.858 1.00 85.94 338 ASP A N 1
ATOM 2806 C CA . ASP A 1 338 ? 31.665 6.900 -29.805 1.00 85.94 338 ASP A CA 1
ATOM 2807 C C . ASP A 1 338 ? 30.827 7.978 -29.099 1.00 85.94 338 ASP A C 1
ATOM 2809 O O . ASP A 1 338 ? 29.915 7.662 -28.329 1.00 85.94 338 ASP A O 1
ATOM 2813 N N . GLU A 1 339 ? 31.127 9.255 -29.349 1.00 84.00 339 GLU A N 1
ATOM 2814 C CA . GLU A 1 339 ? 30.377 10.384 -28.782 1.00 84.00 339 GLU A CA 1
ATOM 2815 C C . GLU A 1 339 ? 28.912 10.402 -29.242 1.00 84.00 339 GLU A C 1
ATOM 2817 O O . GLU A 1 339 ? 28.035 10.839 -28.495 1.00 84.00 339 GLU A O 1
ATOM 2822 N N . SER A 1 340 ? 28.616 9.873 -30.433 1.00 83.75 340 SER A N 1
ATOM 2823 C CA . SER A 1 340 ? 27.247 9.744 -30.945 1.00 83.75 340 SER A CA 1
ATOM 2824 C C . SER A 1 340 ? 26.370 8.808 -30.104 1.00 83.75 340 SER A C 1
ATOM 2826 O O . SER A 1 340 ? 25.147 8.929 -30.136 1.00 83.75 340 SER A O 1
ATOM 2828 N N . TYR A 1 341 ? 26.962 7.937 -29.276 1.00 88.56 341 TYR A N 1
ATOM 2829 C CA . TYR A 1 341 ? 26.227 7.041 -28.375 1.00 88.56 341 TYR A CA 1
ATOM 2830 C C . TYR A 1 341 ? 25.720 7.732 -27.106 1.00 88.56 341 TYR A C 1
ATOM 2832 O O . TYR A 1 341 ? 25.105 7.084 -26.254 1.00 88.56 341 TYR A O 1
ATOM 2840 N N . LEU A 1 342 ? 25.957 9.037 -26.953 1.00 83.94 342 LEU A N 1
ATOM 2841 C CA . LEU A 1 342 ? 25.501 9.804 -25.799 1.00 83.94 342 LEU A CA 1
ATOM 2842 C C . LEU A 1 342 ? 23.988 9.672 -25.571 1.00 83.94 342 LEU A C 1
ATOM 2844 O O . LEU A 1 342 ? 23.559 9.494 -24.431 1.00 83.94 342 LEU A O 1
ATOM 2848 N N . ASP A 1 343 ? 23.187 9.695 -26.635 1.00 82.94 343 ASP A N 1
ATOM 2849 C CA . ASP A 1 343 ? 21.736 9.552 -26.519 1.00 82.94 343 ASP A CA 1
ATOM 2850 C C . ASP A 1 343 ? 21.330 8.142 -26.077 1.00 82.94 343 ASP A C 1
ATOM 2852 O O . ASP A 1 343 ? 20.521 7.985 -25.161 1.00 82.94 343 ASP A O 1
ATOM 2856 N N . ALA A 1 344 ? 21.956 7.108 -26.647 1.00 87.44 344 ALA A N 1
ATOM 2857 C CA . ALA A 1 344 ? 21.762 5.718 -26.233 1.00 87.44 344 ALA A CA 1
ATOM 2858 C C . ALA A 1 344 ? 22.108 5.522 -24.746 1.00 87.44 344 ALA A C 1
ATOM 2860 O O . ALA A 1 344 ? 21.387 4.848 -24.004 1.00 87.44 344 ALA A O 1
ATOM 2861 N N . PHE A 1 345 ? 23.193 6.154 -24.290 1.00 85.94 345 PHE A N 1
ATOM 2862 C CA . PHE A 1 345 ? 23.602 6.164 -22.890 1.00 85.94 345 PHE A CA 1
ATOM 2863 C C . PHE A 1 345 ? 22.593 6.895 -21.990 1.00 85.94 345 PHE A C 1
ATOM 2865 O O . PHE A 1 345 ? 22.234 6.379 -20.932 1.00 85.94 345 PHE A O 1
ATOM 2872 N N . ASN A 1 346 ? 22.084 8.058 -22.402 1.00 82.62 346 ASN A N 1
ATOM 2873 C CA . ASN A 1 346 ? 21.072 8.792 -21.637 1.00 82.62 346 ASN A CA 1
ATOM 2874 C C . ASN A 1 346 ? 19.752 8.004 -21.540 1.00 82.62 346 ASN A C 1
ATOM 2876 O O . ASN A 1 346 ? 19.177 7.904 -20.455 1.00 82.62 346 ASN A O 1
ATOM 2880 N N . LEU A 1 347 ? 19.308 7.366 -22.630 1.00 83.12 347 LEU A N 1
ATOM 2881 C CA . LEU A 1 347 ? 18.150 6.466 -22.618 1.00 83.12 347 LEU A CA 1
ATOM 2882 C C . LEU A 1 347 ? 18.369 5.277 -21.672 1.00 83.12 347 LEU A C 1
ATOM 2884 O O . LEU A 1 347 ? 17.450 4.867 -20.961 1.00 83.12 347 LEU A O 1
ATOM 2888 N N . ALA A 1 348 ? 19.586 4.732 -21.624 1.00 84.75 348 ALA A N 1
ATOM 2889 C CA . ALA A 1 348 ? 19.928 3.673 -20.687 1.00 84.75 348 ALA A CA 1
ATOM 2890 C C . ALA A 1 348 ? 19.815 4.115 -19.222 1.00 84.75 348 ALA A C 1
ATOM 2892 O O . ALA A 1 348 ? 19.274 3.379 -18.397 1.00 84.75 348 ALA A O 1
ATOM 2893 N N . LEU A 1 349 ? 20.285 5.322 -18.898 1.00 80.00 349 LEU A N 1
ATOM 2894 C CA . LEU A 1 349 ? 20.104 5.893 -17.564 1.00 80.00 349 LEU A CA 1
ATOM 2895 C C . LEU A 1 349 ? 18.619 6.085 -17.245 1.00 80.00 349 LEU A C 1
ATOM 2897 O O . LEU A 1 349 ? 18.177 5.709 -16.162 1.00 80.00 349 LEU A O 1
ATOM 2901 N N . ALA A 1 350 ? 17.832 6.595 -18.192 1.00 78.00 350 ALA A N 1
ATOM 2902 C CA . ALA A 1 350 ? 16.396 6.779 -18.009 1.00 78.00 350 ALA A CA 1
ATOM 2903 C C . ALA A 1 350 ? 15.656 5.452 -17.747 1.00 78.00 350 ALA A C 1
ATOM 2905 O O . ALA A 1 350 ? 14.813 5.387 -16.852 1.00 78.00 350 ALA A O 1
ATOM 2906 N N . ARG A 1 351 ? 16.019 4.373 -18.457 1.00 84.69 351 ARG A N 1
ATOM 2907 C CA . ARG A 1 351 ? 15.515 3.010 -18.201 1.00 84.69 351 ARG A CA 1
ATOM 2908 C C . ARG A 1 351 ? 15.876 2.500 -16.801 1.00 84.69 351 ARG A C 1
ATOM 2910 O O . ARG A 1 351 ? 15.029 1.938 -16.115 1.00 84.69 351 ARG A O 1
ATOM 2917 N N . ASP A 1 352 ? 17.111 2.719 -16.352 1.00 78.94 352 ASP A N 1
ATOM 2918 C CA . ASP A 1 352 ? 17.527 2.361 -14.988 1.00 78.94 352 ASP A CA 1
ATOM 2919 C C . ASP A 1 352 ? 16.745 3.138 -13.921 1.00 78.94 352 ASP A C 1
ATOM 2921 O O . ASP A 1 352 ? 16.384 2.579 -12.886 1.00 78.94 352 ASP A O 1
ATOM 2925 N N . HIS A 1 353 ? 16.465 4.416 -14.174 1.00 74.44 353 HIS A N 1
ATOM 2926 C CA . HIS A 1 353 ? 15.693 5.266 -13.271 1.00 74.44 353 HIS A CA 1
ATOM 2927 C C . HIS A 1 353 ? 14.232 4.827 -13.151 1.00 74.44 353 HIS A C 1
ATOM 2929 O O . HIS A 1 353 ? 13.668 4.859 -12.058 1.00 74.44 353 HIS A O 1
ATOM 2935 N N . CYS A 1 354 ? 13.613 4.397 -14.251 1.00 75.81 354 CYS A N 1
ATOM 2936 C CA . CYS A 1 354 ? 12.217 3.976 -14.241 1.00 75.81 354 CYS A CA 1
ATOM 2937 C C . CYS A 1 354 ? 12.018 2.510 -13.821 1.00 75.81 354 CYS A C 1
ATOM 2939 O O . CYS A 1 354 ? 10.874 2.097 -13.626 1.00 75.81 354 CYS A O 1
ATOM 2941 N N . LEU A 1 355 ? 13.103 1.747 -13.621 1.00 80.00 355 LEU A N 1
ATOM 2942 C CA . LEU A 1 355 ? 13.063 0.331 -13.257 1.00 80.00 355 LEU A CA 1
ATOM 2943 C C . LEU A 1 355 ? 12.150 0.079 -12.049 1.00 80.00 355 LEU A C 1
ATOM 2945 O O . LEU A 1 355 ? 11.226 -0.719 -12.141 1.00 80.00 355 LEU A O 1
ATOM 2949 N N . GLU A 1 356 ? 12.362 0.802 -10.949 1.00 75.69 356 GLU A N 1
ATOM 2950 C CA . GLU A 1 356 ? 11.606 0.633 -9.697 1.00 75.69 356 GLU A CA 1
ATOM 2951 C C . GLU A 1 356 ? 10.374 1.550 -9.589 1.00 75.69 356 GLU A C 1
ATOM 2953 O O . GLU A 1 356 ? 9.783 1.684 -8.517 1.00 75.69 356 GLU A O 1
ATOM 2958 N N . SER A 1 357 ? 9.985 2.210 -10.685 1.00 78.19 357 SER A N 1
ATOM 2959 C CA . SER A 1 357 ? 8.760 3.012 -10.738 1.00 78.19 357 SER A CA 1
ATOM 2960 C C . SER A 1 357 ? 7.530 2.115 -10.649 1.00 78.19 357 SER A C 1
ATOM 2962 O O . SER A 1 357 ? 7.481 1.077 -11.308 1.00 78.19 357 SER A O 1
ATOM 2964 N N . ILE A 1 358 ? 6.483 2.545 -9.935 1.00 80.75 358 ILE A N 1
ATOM 2965 C CA . ILE A 1 358 ? 5.202 1.817 -9.900 1.00 80.75 358 ILE A CA 1
ATOM 2966 C C . ILE A 1 358 ? 4.638 1.564 -11.308 1.00 80.75 358 ILE A C 1
ATOM 2968 O O . ILE A 1 358 ? 4.051 0.514 -11.564 1.00 80.75 358 ILE A O 1
ATOM 2972 N N . GLY A 1 359 ? 4.897 2.475 -12.252 1.00 85.94 359 GLY A N 1
ATOM 2973 C CA . GLY A 1 359 ? 4.499 2.323 -13.649 1.00 85.94 359 GLY A CA 1
ATOM 2974 C C . GLY A 1 359 ? 5.180 1.156 -14.359 1.00 85.94 359 GLY A C 1
ATOM 2975 O O . GLY A 1 359 ? 4.603 0.621 -15.297 1.00 85.94 359 GLY A O 1
ATOM 2976 N N . ASN A 1 360 ? 6.343 0.703 -13.887 1.00 90.25 360 ASN A N 1
ATOM 2977 C CA . ASN A 1 360 ? 7.039 -0.471 -14.409 1.00 90.25 360 ASN A CA 1
ATOM 2978 C C . ASN A 1 360 ? 6.731 -1.760 -13.630 1.00 90.25 360 ASN A C 1
ATOM 2980 O O . ASN A 1 360 ? 7.175 -2.837 -14.017 1.00 90.25 360 ASN A O 1
ATOM 2984 N N . LEU A 1 361 ? 5.993 -1.667 -12.527 1.00 88.38 361 LEU A N 1
ATOM 2985 C CA . LEU A 1 361 ? 5.697 -2.801 -11.664 1.00 88.38 361 LEU A CA 1
ATOM 2986 C C . LEU A 1 361 ? 4.288 -3.322 -11.936 1.00 88.38 361 LEU A C 1
ATOM 2988 O O . LEU A 1 361 ? 3.343 -2.560 -12.164 1.00 88.38 361 LEU A O 1
ATOM 2992 N N . THR A 1 362 ? 4.128 -4.637 -11.889 1.00 91.31 362 THR A N 1
ATOM 2993 C CA . THR A 1 362 ? 2.824 -5.281 -11.993 1.00 91.31 362 THR A CA 1
ATOM 2994 C C . THR A 1 362 ? 2.713 -6.490 -11.072 1.00 91.31 362 THR A C 1
ATOM 2996 O O . THR A 1 362 ? 3.703 -6.973 -10.518 1.00 91.31 362 THR A O 1
ATOM 2999 N N . LEU A 1 363 ? 1.483 -6.958 -10.880 1.00 90.06 363 LEU A N 1
ATOM 3000 C CA . LEU A 1 363 ? 1.207 -8.205 -10.186 1.00 90.06 363 LEU A CA 1
ATOM 3001 C C . LEU A 1 363 ? 1.174 -9.352 -11.183 1.00 90.06 363 LEU A C 1
ATOM 3003 O O . LEU A 1 363 ? 0.615 -9.235 -12.269 1.00 90.06 363 LEU A O 1
ATOM 3007 N N . ILE A 1 364 ? 1.717 -10.491 -10.782 1.00 88.12 364 ILE A N 1
ATOM 3008 C CA . ILE A 1 364 ? 1.587 -11.749 -11.510 1.00 88.12 364 ILE A CA 1
ATOM 3009 C C . ILE A 1 364 ? 1.371 -12.891 -10.527 1.00 88.12 364 ILE A C 1
ATOM 3011 O O . ILE A 1 364 ? 1.730 -12.798 -9.353 1.00 88.12 364 ILE A O 1
ATOM 3015 N N . THR A 1 365 ? 0.827 -14.003 -11.011 1.00 83.56 365 THR A N 1
ATOM 3016 C CA . THR A 1 365 ? 0.784 -15.222 -10.206 1.00 83.56 365 THR A CA 1
ATOM 3017 C C . THR A 1 365 ? 2.171 -15.861 -10.138 1.00 83.56 365 THR A C 1
ATOM 3019 O O . THR A 1 365 ? 2.937 -15.837 -11.106 1.00 83.56 365 THR A O 1
ATOM 3022 N N . ARG A 1 366 ? 2.494 -16.505 -9.016 1.00 78.00 366 ARG A N 1
ATOM 3023 C CA . ARG A 1 366 ? 3.781 -17.185 -8.799 1.00 78.00 366 ARG A CA 1
ATOM 3024 C C . ARG A 1 366 ? 4.129 -18.187 -9.907 1.00 78.00 366 ARG A C 1
ATOM 3026 O O . ARG A 1 366 ? 5.291 -18.319 -10.281 1.00 78.00 366 ARG A O 1
ATOM 3033 N N . ARG A 1 367 ? 3.123 -18.873 -10.463 1.00 76.56 367 ARG A N 1
ATOM 3034 C CA . ARG A 1 367 ? 3.292 -19.817 -11.583 1.00 76.56 367 ARG A CA 1
ATOM 3035 C C . ARG A 1 367 ? 3.750 -19.112 -12.864 1.00 76.56 367 ARG A C 1
ATOM 3037 O O . ARG A 1 367 ? 4.580 -19.656 -13.589 1.00 76.56 367 ARG A O 1
ATOM 3044 N N . LEU A 1 368 ? 3.242 -17.906 -13.118 1.00 79.38 368 LEU A N 1
ATOM 3045 C CA . LEU A 1 368 ? 3.569 -17.114 -14.304 1.00 79.38 368 LEU A CA 1
ATOM 3046 C C . LEU A 1 368 ? 4.958 -16.466 -14.220 1.00 79.38 368 LEU A C 1
ATOM 3048 O O . LEU A 1 368 ? 5.613 -16.315 -15.247 1.00 79.38 368 LEU A O 1
ATOM 3052 N N . ASN A 1 369 ? 5.444 -16.170 -13.010 1.00 72.75 369 ASN A N 1
ATOM 3053 C CA . ASN A 1 369 ? 6.755 -15.545 -12.784 1.00 72.75 369 ASN A CA 1
ATOM 3054 C C . ASN A 1 369 ? 7.897 -16.319 -13.461 1.00 72.75 369 ASN A C 1
ATOM 3056 O O . ASN A 1 369 ? 8.669 -15.769 -14.245 1.00 72.75 369 ASN A O 1
ATOM 3060 N N . SER A 1 370 ? 7.907 -17.643 -13.288 1.00 72.81 370 SER A N 1
ATOM 3061 C CA . SER A 1 370 ? 8.921 -18.515 -13.895 1.00 72.81 370 SER A CA 1
ATOM 3062 C C . SER A 1 370 ? 8.973 -18.483 -15.432 1.00 72.81 370 SER A C 1
ATOM 3064 O O . SER A 1 370 ? 10.001 -18.843 -16.003 1.00 72.81 370 SER A O 1
ATOM 3066 N N . LYS A 1 371 ? 7.897 -18.049 -16.107 1.00 73.75 371 LYS A N 1
ATOM 3067 C CA . LYS A 1 371 ? 7.794 -18.012 -17.574 1.00 73.75 371 LYS A CA 1
ATOM 3068 C C . LYS A 1 371 ? 8.236 -16.683 -18.195 1.00 73.75 371 LYS A C 1
ATOM 3070 O O . LYS A 1 371 ? 8.609 -16.678 -19.362 1.00 73.75 371 LYS A O 1
ATOM 3075 N N . LEU A 1 372 ? 8.183 -15.571 -17.456 1.00 76.12 372 LEU A N 1
ATOM 3076 C CA . LEU A 1 372 ? 8.462 -14.238 -18.008 1.00 76.12 372 LEU A CA 1
ATOM 3077 C C . LEU A 1 372 ? 9.965 -13.977 -18.161 1.00 76.12 372 LEU A C 1
ATOM 3079 O O . LEU A 1 372 ? 10.407 -13.521 -19.217 1.00 76.12 372 LEU A O 1
ATOM 3083 N N . GLY A 1 373 ? 10.769 -14.281 -17.137 1.00 74.31 373 GLY A N 1
ATOM 3084 C CA . GLY A 1 373 ? 12.224 -14.085 -17.163 1.00 74.31 373 GLY A CA 1
ATOM 3085 C C . GLY A 1 373 ? 12.655 -12.678 -17.617 1.00 74.31 373 GLY A C 1
ATOM 3086 O O . GLY A 1 373 ? 11.923 -11.706 -17.450 1.00 74.31 373 GLY A O 1
ATOM 3087 N N . ASN A 1 374 ? 13.837 -12.571 -18.236 1.00 80.19 374 ASN A N 1
ATOM 3088 C CA . ASN A 1 374 ? 14.399 -11.310 -18.758 1.00 80.19 374 ASN A CA 1
ATOM 3089 C C . ASN A 1 374 ? 14.135 -11.103 -20.265 1.00 80.19 374 ASN A C 1
ATOM 3091 O O . ASN A 1 374 ? 14.962 -10.522 -20.968 1.00 80.19 374 ASN A O 1
ATOM 3095 N N . SER A 1 375 ? 13.036 -11.650 -20.784 1.00 83.38 375 SER A N 1
ATOM 3096 C CA . SER A 1 375 ? 12.681 -11.589 -22.208 1.00 83.38 375 SER A CA 1
ATOM 3097 C C . SER A 1 375 ? 12.391 -10.155 -22.690 1.00 83.38 375 SER A C 1
ATOM 3099 O O . SER A 1 375 ? 12.288 -9.205 -21.900 1.00 83.38 375 SER A O 1
ATOM 3101 N N . ARG A 1 376 ? 12.333 -9.961 -24.012 1.00 86.31 376 ARG A N 1
ATOM 3102 C CA . ARG A 1 376 ? 11.967 -8.671 -24.617 1.00 86.31 376 ARG A CA 1
ATOM 3103 C C . ARG A 1 376 ? 10.483 -8.392 -24.408 1.00 86.31 376 ARG A C 1
ATOM 3105 O O . ARG A 1 376 ? 9.696 -9.306 -24.187 1.00 86.31 376 ARG A O 1
ATOM 3112 N N . PHE A 1 377 ? 10.086 -7.124 -24.495 1.00 90.19 377 PHE A N 1
ATOM 3113 C CA . PHE A 1 377 ? 8.698 -6.748 -24.229 1.00 90.19 377 PHE A CA 1
ATOM 3114 C C . PHE A 1 377 ? 7.651 -7.516 -25.058 1.00 90.19 377 PHE A C 1
ATOM 3116 O O . PHE A 1 377 ? 6.707 -7.987 -24.436 1.00 90.19 377 PHE A O 1
ATOM 3123 N N . PRO A 1 378 ? 7.799 -7.729 -26.385 1.00 89.81 378 PRO A N 1
ATOM 3124 C CA . PRO A 1 378 ? 6.802 -8.483 -27.151 1.00 89.81 378 PRO A CA 1
ATOM 3125 C C . PRO A 1 378 ? 6.581 -9.903 -26.610 1.00 89.81 378 PRO A C 1
ATOM 3127 O O . PRO A 1 378 ? 5.447 -10.318 -26.412 1.00 89.81 378 PRO A O 1
ATOM 3130 N N . GLU A 1 379 ? 7.660 -10.605 -26.256 1.00 89.00 379 GLU A N 1
ATOM 3131 C CA . GLU A 1 379 ? 7.601 -11.951 -25.669 1.00 89.00 379 GLU A CA 1
ATOM 3132 C C . GLU A 1 379 ? 6.882 -11.935 -24.309 1.00 89.00 379 GLU A C 1
ATOM 3134 O O . GLU A 1 379 ? 6.048 -12.792 -24.020 1.00 89.00 379 GLU A O 1
ATOM 3139 N N . ARG A 1 380 ? 7.164 -10.926 -23.474 1.00 90.12 380 ARG A N 1
ATOM 3140 C CA . ARG A 1 380 ? 6.496 -10.746 -22.174 1.00 90.12 380 ARG A CA 1
ATOM 3141 C C . ARG A 1 380 ? 5.023 -10.416 -22.332 1.00 90.12 380 ARG A C 1
ATOM 3143 O O . ARG A 1 380 ? 4.203 -10.951 -21.593 1.00 90.12 380 ARG A O 1
ATOM 3150 N N . ARG A 1 381 ? 4.698 -9.548 -23.287 1.00 92.00 381 ARG A N 1
ATOM 3151 C CA . ARG A 1 381 ? 3.336 -9.151 -23.626 1.00 92.00 381 ARG A CA 1
ATOM 3152 C C . ARG A 1 381 ? 2.508 -10.362 -24.028 1.00 92.00 381 ARG A C 1
ATOM 3154 O O . ARG A 1 381 ? 1.426 -10.545 -23.485 1.00 92.00 381 ARG A O 1
ATOM 3161 N N . ASP A 1 382 ? 3.033 -11.207 -24.908 1.00 90.62 382 ASP A N 1
ATOM 3162 C CA . ASP A 1 382 ? 2.325 -12.399 -25.378 1.00 90.62 382 ASP A CA 1
ATOM 3163 C C . ASP A 1 382 ? 2.060 -13.370 -24.211 1.00 90.62 382 ASP A C 1
ATOM 3165 O O . ASP A 1 382 ? 0.930 -13.815 -24.012 1.00 90.62 382 ASP A O 1
ATOM 3169 N N . VAL A 1 383 ? 3.062 -13.601 -23.351 1.00 90.12 383 VAL A N 1
ATOM 3170 C CA . VAL A 1 383 ? 2.924 -14.433 -22.140 1.00 90.12 383 VAL A CA 1
ATOM 3171 C C . VAL A 1 383 ? 1.905 -13.856 -21.149 1.00 90.12 383 VAL A C 1
ATOM 3173 O O . VAL A 1 383 ? 1.105 -14.604 -20.581 1.00 90.12 383 VAL A O 1
ATOM 3176 N N . LEU A 1 384 ? 1.921 -12.540 -20.913 1.00 91.00 384 LEU A N 1
ATOM 3177 C CA . LEU A 1 384 ? 0.943 -11.870 -20.050 1.00 91.00 384 LEU A CA 1
ATOM 3178 C C . LEU A 1 384 ? -0.464 -11.964 -20.644 1.00 91.00 384 LEU A C 1
ATOM 3180 O O . LEU A 1 384 ? -1.400 -12.295 -19.919 1.00 91.00 384 LEU A O 1
ATOM 3184 N N . SER A 1 385 ? -0.609 -11.729 -21.946 1.00 90.19 385 SER A N 1
ATOM 3185 C CA . SER A 1 385 ? -1.893 -11.779 -22.637 1.00 90.19 385 SER A CA 1
ATOM 3186 C C . SER A 1 385 ? -2.501 -13.182 -22.630 1.00 90.19 385 SER A C 1
ATOM 3188 O O . SER A 1 385 ? -3.718 -13.305 -22.516 1.00 90.19 385 SER A O 1
ATOM 3190 N N . GLU A 1 386 ? -1.684 -14.231 -22.741 1.00 88.62 386 GLU A N 1
ATOM 3191 C CA . GLU A 1 386 ? -2.154 -15.620 -22.761 1.00 88.62 386 GLU A CA 1
ATOM 3192 C C . GLU A 1 386 ? -2.518 -16.147 -21.364 1.00 88.62 386 GLU A C 1
ATOM 3194 O O . GLU A 1 386 ? -3.407 -16.989 -21.218 1.00 88.62 386 GLU A O 1
ATOM 3199 N N . HIS A 1 387 ? -1.814 -15.701 -20.320 1.00 86.75 387 HIS A N 1
ATOM 3200 C CA . HIS A 1 387 ? -1.856 -16.369 -19.015 1.00 86.75 387 HIS A CA 1
ATOM 3201 C C . HIS A 1 387 ? -2.302 -15.492 -17.839 1.00 86.75 387 HIS A C 1
ATOM 3203 O O . HIS A 1 387 ? -2.563 -16.031 -16.760 1.00 86.75 387 HIS A O 1
ATOM 3209 N N . SER A 1 388 ? -2.378 -14.168 -17.991 1.00 87.31 388 SER A N 1
ATOM 3210 C CA . SER A 1 388 ? -2.824 -13.274 -16.921 1.00 87.31 388 SER A CA 1
ATOM 3211 C C . SER A 1 388 ? -4.292 -12.889 -17.065 1.00 87.31 388 SER A C 1
ATOM 3213 O O . SER A 1 388 ? -4.716 -12.326 -18.070 1.00 87.31 388 SER A O 1
ATOM 3215 N N . ILE A 1 389 ? -5.052 -13.067 -15.986 1.00 85.94 389 ILE A N 1
ATOM 3216 C CA . ILE A 1 389 ? -6.432 -12.574 -15.886 1.00 85.94 389 ILE A CA 1
ATOM 3217 C C . ILE A 1 389 ? -6.532 -11.146 -15.334 1.00 85.94 389 ILE A C 1
ATOM 3219 O O . ILE A 1 389 ? -7.586 -10.536 -15.480 1.00 85.94 389 ILE A O 1
ATOM 3223 N N . LEU A 1 390 ? -5.444 -10.620 -14.756 1.00 89.38 390 LEU A N 1
ATOM 3224 C CA . LEU A 1 390 ? -5.409 -9.319 -14.084 1.00 89.38 390 LEU A CA 1
ATOM 3225 C C . LEU A 1 390 ? -5.561 -8.154 -15.074 1.00 89.38 390 LEU A C 1
ATOM 3227 O O . LEU A 1 390 ? -4.857 -8.106 -16.088 1.00 89.38 390 LEU A O 1
ATOM 3231 N N . LYS A 1 391 ? -6.423 -7.189 -14.757 1.00 90.81 391 LYS A N 1
ATOM 3232 C CA . LYS A 1 391 ? -6.683 -5.974 -15.541 1.00 90.81 391 LYS A CA 1
ATOM 3233 C C . LYS A 1 391 ? -5.442 -5.105 -15.683 1.00 90.81 391 LYS A C 1
ATOM 3235 O O . LYS A 1 391 ? -5.175 -4.639 -16.787 1.00 90.81 391 LYS A O 1
ATOM 3240 N N . LEU A 1 392 ? -4.637 -4.966 -14.626 1.00 92.19 392 LEU A N 1
ATOM 3241 C CA . LEU A 1 392 ? -3.352 -4.260 -14.695 1.00 92.19 392 LEU A CA 1
ATOM 3242 C C . LEU A 1 392 ? -2.417 -4.833 -15.771 1.00 92.19 392 LEU A C 1
ATOM 3244 O O . LEU A 1 392 ? -1.670 -4.080 -16.391 1.00 92.19 392 LEU A O 1
ATOM 3248 N N . ASN A 1 393 ? -2.465 -6.148 -16.011 1.00 93.69 393 ASN A N 1
ATOM 3249 C CA . ASN A 1 393 ? -1.669 -6.794 -17.057 1.00 93.69 393 ASN A CA 1
ATOM 3250 C C . ASN A 1 393 ? -2.301 -6.656 -18.441 1.00 93.69 393 ASN A C 1
ATOM 3252 O O . ASN A 1 393 ? -1.566 -6.541 -19.417 1.00 93.69 393 ASN A O 1
ATOM 3256 N N . ARG A 1 394 ? -3.634 -6.624 -18.542 1.00 91.25 394 ARG A N 1
ATOM 3257 C CA . ARG A 1 394 ? -4.320 -6.353 -19.816 1.00 91.25 394 ARG A CA 1
ATOM 3258 C C . ARG A 1 394 ? -3.996 -4.957 -20.337 1.00 91.25 394 ARG A C 1
ATOM 3260 O O . ARG A 1 394 ? -3.637 -4.843 -21.499 1.00 91.25 394 ARG A O 1
ATOM 3267 N N . GLU A 1 395 ? -3.998 -3.951 -19.461 1.00 92.38 395 GLU A N 1
ATOM 3268 C CA . GLU A 1 395 ? -3.574 -2.580 -19.791 1.00 92.38 395 GLU A CA 1
ATOM 3269 C C . GLU A 1 395 ? -2.142 -2.550 -20.352 1.00 92.38 395 GLU A C 1
ATOM 3271 O O . GLU A 1 395 ? -1.873 -1.905 -21.359 1.00 92.38 395 GLU A O 1
ATOM 3276 N N . ILE A 1 396 ? -1.210 -3.301 -19.749 1.00 94.19 396 ILE A N 1
ATOM 3277 C CA . ILE A 1 396 ? 0.161 -3.430 -20.274 1.00 94.19 396 ILE A CA 1
ATOM 3278 C C . ILE A 1 396 ? 0.151 -4.048 -21.682 1.00 94.19 396 ILE A C 1
ATOM 3280 O O . ILE A 1 396 ? 0.928 -3.632 -22.542 1.00 94.19 396 ILE A O 1
ATOM 3284 N N . CYS A 1 397 ? -0.729 -5.022 -21.930 1.00 93.88 397 CYS A N 1
ATOM 3285 C CA . CYS A 1 397 ? -0.806 -5.735 -23.204 1.00 93.88 397 CYS A CA 1
ATOM 3286 C C . CYS A 1 397 ? -1.416 -4.926 -24.355 1.00 93.88 397 CYS A C 1
ATOM 3288 O O . CYS A 1 397 ? -1.220 -5.296 -25.510 1.00 93.88 397 CYS A O 1
ATOM 3290 N N . GLU A 1 398 ? -2.104 -3.820 -24.068 1.00 92.88 398 GLU A N 1
ATOM 3291 C CA . GLU A 1 398 ? -2.641 -2.898 -25.081 1.00 92.88 398 GLU A CA 1
ATOM 3292 C C . GLU A 1 398 ? -1.544 -2.088 -25.789 1.00 92.88 398 GLU A C 1
ATOM 3294 O O . GLU A 1 398 ? -1.792 -1.447 -26.810 1.00 92.88 398 GLU A O 1
ATOM 3299 N N . HIS A 1 399 ? -0.320 -2.108 -25.260 1.00 91.56 399 HIS A N 1
ATOM 3300 C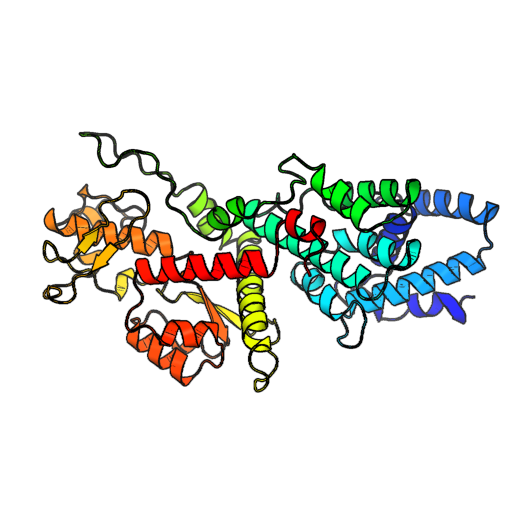 CA . HIS A 1 399 ? 0.809 -1.386 -25.819 1.00 91.56 399 HIS A CA 1
ATOM 3301 C C . HIS A 1 399 ? 1.701 -2.292 -26.679 1.00 91.56 399 HIS A C 1
ATOM 3303 O O . HIS A 1 399 ? 2.006 -3.430 -26.326 1.00 91.56 399 HIS A O 1
ATOM 3309 N N . ASP A 1 400 ? 2.185 -1.759 -27.804 1.00 88.06 400 ASP A N 1
ATOM 3310 C CA . ASP A 1 400 ? 3.164 -2.449 -28.658 1.00 88.06 400 ASP A CA 1
ATOM 3311 C C . ASP A 1 400 ? 4.593 -2.383 -28.126 1.00 88.06 400 ASP A C 1
ATOM 3313 O O . ASP A 1 400 ? 5.430 -3.229 -28.437 1.00 88.06 400 ASP A O 1
ATOM 3317 N N . THR A 1 401 ? 4.877 -1.380 -27.301 1.00 87.19 401 THR A N 1
ATOM 3318 C CA . THR A 1 401 ? 6.188 -1.161 -26.696 1.00 87.19 401 THR A CA 1
ATOM 3319 C C . THR A 1 401 ? 6.071 -0.720 -25.258 1.00 87.19 401 THR A C 1
ATOM 3321 O O . THR A 1 401 ? 5.061 -0.162 -24.834 1.00 87.19 401 THR A O 1
ATOM 3324 N N . TRP A 1 402 ? 7.170 -0.905 -24.539 1.00 90.94 402 TRP A N 1
ATOM 3325 C CA . TRP A 1 402 ? 7.288 -0.526 -23.145 1.00 90.94 402 TRP A CA 1
ATOM 3326 C C . TRP A 1 402 ? 8.522 0.335 -22.926 1.00 90.94 402 TRP A C 1
ATOM 3328 O O . TRP A 1 402 ? 9.580 -0.140 -22.519 1.00 90.94 402 TRP A O 1
ATOM 3338 N N . ASP A 1 403 ? 8.407 1.603 -23.298 1.00 86.19 403 ASP A N 1
ATOM 3339 C CA . ASP A 1 403 ? 9.475 2.587 -23.162 1.00 86.19 403 ASP A CA 1
ATOM 3340 C C . ASP A 1 403 ? 9.317 3.431 -21.886 1.00 86.19 403 ASP A C 1
ATOM 3342 O O . ASP A 1 403 ? 8.393 3.252 -21.088 1.00 86.19 403 ASP A O 1
ATOM 3346 N N . VAL A 1 404 ? 10.263 4.350 -21.681 1.00 82.12 404 VAL A N 1
ATOM 3347 C CA . VAL A 1 404 ? 10.286 5.243 -20.515 1.00 82.12 404 VAL A CA 1
ATOM 3348 C C . VAL A 1 404 ? 9.016 6.099 -20.447 1.00 82.12 404 VAL A C 1
ATOM 3350 O O . VAL A 1 404 ? 8.482 6.288 -19.355 1.00 82.12 404 VAL A O 1
ATOM 3353 N N . ASN A 1 405 ? 8.488 6.549 -21.591 1.00 82.81 405 ASN A N 1
ATOM 3354 C CA . ASN A 1 405 ? 7.276 7.366 -21.632 1.00 82.81 405 ASN A CA 1
ATOM 3355 C C . ASN A 1 405 ? 6.060 6.551 -21.194 1.00 82.81 405 ASN A C 1
ATOM 3357 O O . ASN A 1 405 ? 5.291 7.012 -20.359 1.00 82.81 405 ASN A O 1
ATOM 3361 N N . LYS A 1 406 ? 5.912 5.313 -21.683 1.00 87.56 406 LYS A N 1
ATOM 3362 C CA . LYS A 1 406 ? 4.803 4.431 -21.285 1.00 87.56 406 LYS A CA 1
ATOM 3363 C C . LYS A 1 406 ? 4.844 4.084 -19.803 1.00 87.56 406 LYS A C 1
ATOM 3365 O O . LYS A 1 406 ? 3.804 4.086 -19.145 1.00 87.56 406 LYS A O 1
ATOM 3370 N N . ILE A 1 407 ? 6.039 3.858 -19.260 1.00 84.25 407 ILE A N 1
ATOM 3371 C CA . ILE A 1 407 ? 6.225 3.646 -17.822 1.00 84.25 407 ILE A CA 1
ATOM 3372 C C . ILE A 1 407 ? 5.804 4.890 -17.028 1.00 84.25 407 ILE A C 1
ATOM 3374 O O . ILE A 1 407 ? 5.123 4.758 -16.011 1.00 84.25 407 ILE A O 1
ATOM 3378 N N . GLN A 1 408 ? 6.183 6.086 -17.479 1.00 81.44 408 GLN A N 1
ATOM 3379 C CA . GLN A 1 408 ? 5.846 7.345 -16.816 1.00 81.44 408 GLN A CA 1
ATOM 3380 C C . GLN A 1 408 ? 4.340 7.648 -16.881 1.00 81.44 408 GLN A C 1
ATOM 3382 O O . GLN A 1 408 ? 3.727 7.879 -15.841 1.00 81.44 408 GLN A O 1
ATOM 3387 N N . GLU A 1 409 ? 3.729 7.550 -18.065 1.00 84.88 409 GLU A N 1
ATOM 3388 C CA . GLU A 1 409 ? 2.283 7.715 -18.278 1.00 84.88 409 GLU A CA 1
ATOM 3389 C C . GLU A 1 409 ? 1.478 6.755 -17.390 1.00 84.88 409 GLU A C 1
ATOM 3391 O O . GLU A 1 409 ? 0.506 7.150 -16.743 1.00 84.88 409 GLU A O 1
ATOM 3396 N N . ARG A 1 410 ? 1.892 5.482 -17.317 1.00 90.69 410 ARG A N 1
ATOM 3397 C CA . ARG A 1 410 ? 1.242 4.504 -16.439 1.00 90.69 410 ARG A CA 1
ATOM 3398 C C . ARG A 1 410 ? 1.439 4.848 -14.968 1.00 90.69 410 ARG A C 1
ATOM 3400 O O . ARG A 1 410 ? 0.494 4.720 -14.196 1.00 90.69 410 ARG A O 1
ATOM 3407 N N . ALA A 1 411 ? 2.633 5.276 -14.561 1.00 82.62 411 ALA A N 1
ATOM 3408 C CA . ALA A 1 411 ? 2.883 5.669 -13.178 1.00 82.62 411 ALA A CA 1
ATOM 3409 C C . ALA A 1 411 ? 1.965 6.821 -12.740 1.00 82.62 411 ALA A C 1
ATOM 3411 O O . ALA A 1 411 ? 1.371 6.729 -11.670 1.00 82.62 411 ALA A O 1
ATOM 3412 N N . GLU A 1 412 ? 1.773 7.840 -13.580 1.00 82.25 412 GLU A N 1
ATOM 3413 C CA . GLU A 1 412 ? 0.861 8.961 -13.307 1.00 82.25 412 GLU A CA 1
ATOM 3414 C C . GLU A 1 412 ? -0.588 8.494 -13.120 1.00 82.25 412 GLU A C 1
ATOM 3416 O O . GLU A 1 412 ? -1.244 8.882 -12.149 1.00 82.25 412 GLU A O 1
ATOM 3421 N N . ARG A 1 413 ? -1.072 7.590 -13.987 1.00 89.69 413 ARG A N 1
ATOM 3422 C CA . ARG A 1 413 ? -2.400 6.970 -13.829 1.00 89.69 413 ARG A CA 1
ATOM 3423 C C . ARG A 1 413 ? -2.519 6.198 -12.515 1.00 89.69 413 ARG A C 1
ATOM 3425 O O . ARG A 1 413 ? -3.482 6.391 -11.779 1.00 89.69 413 ARG A O 1
ATOM 3432 N N . LEU A 1 414 ? -1.536 5.354 -12.196 1.00 86.69 414 LEU A N 1
ATOM 3433 C CA . LEU A 1 414 ? -1.552 4.552 -10.969 1.00 86.69 414 LEU A CA 1
ATOM 3434 C C . LEU A 1 414 ? -1.458 5.418 -9.710 1.00 86.69 414 LEU A C 1
ATOM 3436 O O . LEU A 1 414 ? -2.080 5.088 -8.709 1.00 86.69 414 LEU A O 1
ATOM 3440 N N . ILE A 1 415 ? -0.722 6.529 -9.743 1.00 83.50 415 ILE A N 1
ATOM 3441 C CA . ILE A 1 415 ? -0.667 7.486 -8.630 1.00 83.50 415 ILE A CA 1
ATOM 3442 C C . ILE A 1 415 ? -2.023 8.164 -8.432 1.00 83.50 415 ILE A C 1
ATOM 3444 O O . ILE A 1 415 ? -2.475 8.292 -7.296 1.00 83.50 415 ILE A O 1
ATOM 3448 N N . SER A 1 416 ? -2.707 8.536 -9.516 1.00 86.88 416 SER A N 1
ATOM 3449 C CA . SER A 1 416 ? -4.079 9.043 -9.428 1.00 86.88 416 SER A CA 1
ATOM 3450 C C . SER A 1 416 ? -5.025 8.006 -8.807 1.00 86.88 416 SER A C 1
ATOM 3452 O O . SER A 1 416 ? -5.790 8.344 -7.902 1.00 86.88 416 SER A O 1
ATOM 3454 N N . ASP A 1 417 ? -4.910 6.734 -9.207 1.00 90.69 417 ASP A N 1
ATOM 3455 C CA . ASP A 1 417 ? -5.661 5.628 -8.601 1.00 90.69 417 ASP A CA 1
ATOM 3456 C C . ASP A 1 417 ? -5.326 5.471 -7.099 1.00 90.69 417 ASP A C 1
ATOM 3458 O O . ASP A 1 417 ? -6.231 5.292 -6.285 1.00 90.69 417 ASP A O 1
ATOM 3462 N N . VAL A 1 418 ? -4.054 5.604 -6.695 1.00 88.38 418 VAL A N 1
ATOM 3463 C CA . VAL A 1 418 ? -3.631 5.587 -5.279 1.00 88.38 418 VAL A CA 1
ATOM 3464 C C . VAL A 1 418 ? -4.295 6.711 -4.489 1.00 88.38 418 VAL A C 1
ATOM 3466 O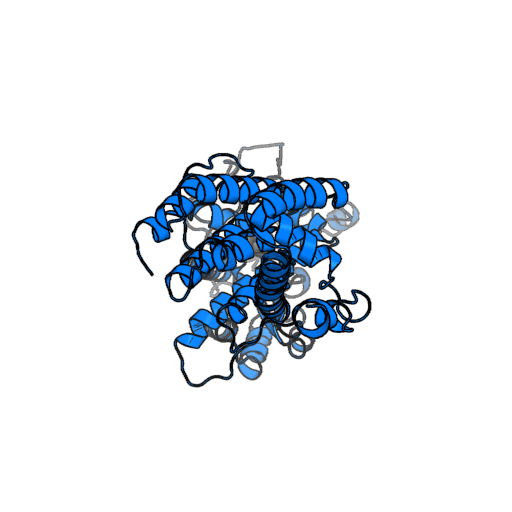 O . VAL A 1 418 ? -4.871 6.438 -3.437 1.00 88.38 418 VAL A O 1
ATOM 3469 N N . CYS A 1 419 ? -4.251 7.952 -4.981 1.00 89.50 419 CYS A N 1
ATOM 3470 C CA . CYS A 1 419 ? -4.873 9.089 -4.298 1.00 89.50 419 CYS A CA 1
ATOM 3471 C C . CYS A 1 419 ? -6.401 8.957 -4.236 1.00 89.50 419 CYS A C 1
ATOM 3473 O O . CYS A 1 419 ? -7.014 9.438 -3.291 1.00 89.50 419 CYS A O 1
ATOM 3475 N N . ARG A 1 420 ? -7.024 8.262 -5.195 1.00 91.00 420 ARG A N 1
ATOM 3476 C CA . ARG A 1 420 ? -8.458 7.954 -5.157 1.00 91.00 420 ARG A CA 1
ATOM 3477 C C . ARG A 1 420 ? -8.805 6.884 -4.119 1.00 91.00 420 ARG A C 1
ATOM 3479 O O . ARG A 1 420 ? -9.810 7.019 -3.432 1.00 91.00 420 ARG A O 1
ATOM 3486 N N . ILE A 1 421 ? -8.010 5.817 -4.021 1.00 92.69 421 ILE A N 1
ATOM 3487 C CA . ILE A 1 421 ? -8.251 4.708 -3.079 1.00 92.69 421 ILE A CA 1
ATOM 3488 C C . ILE A 1 421 ? -7.939 5.129 -1.639 1.00 92.69 421 ILE A C 1
ATOM 3490 O O . ILE A 1 421 ? -8.644 4.740 -0.709 1.00 92.69 421 ILE A O 1
ATOM 3494 N N . TRP A 1 422 ? -6.876 5.910 -1.459 1.00 94.31 422 TRP A N 1
ATOM 3495 C CA . TRP A 1 422 ? -6.434 6.443 -0.175 1.00 94.31 422 TRP A CA 1
ATOM 3496 C C . TRP A 1 422 ? -6.339 7.961 -0.286 1.00 94.31 422 TRP A C 1
ATOM 3498 O O . TRP A 1 422 ? -5.259 8.474 -0.586 1.00 94.31 422 TRP A O 1
ATOM 3508 N N . PRO A 1 423 ? -7.441 8.695 -0.081 1.00 93.56 423 PRO A N 1
ATOM 3509 C CA . PRO A 1 423 ? -7.468 10.140 -0.270 1.00 93.56 423 PRO A CA 1
ATOM 3510 C C . PRO A 1 423 ? -6.818 10.901 0.890 1.00 93.56 423 PRO A C 1
ATOM 3512 O O . PRO A 1 423 ? -6.585 10.344 1.968 1.00 93.56 423 PRO A O 1
ATOM 3515 N N . SER A 1 424 ? -6.490 12.176 0.657 1.00 93.50 424 SER A N 1
ATOM 3516 C CA . SER A 1 424 ? -5.957 13.064 1.692 1.00 93.50 424 SER A CA 1
ATOM 3517 C C . SER A 1 424 ? -6.991 13.302 2.790 1.00 93.50 424 SER A C 1
ATOM 3519 O O . SER A 1 424 ? -8.186 13.030 2.633 1.00 93.50 424 SER A O 1
ATOM 3521 N N . LEU A 1 425 ? -6.541 13.854 3.917 1.00 93.12 425 LEU A N 1
ATOM 3522 C CA . LEU A 1 425 ? -7.438 14.162 5.026 1.00 93.12 425 LEU A CA 1
ATOM 3523 C C . LEU A 1 425 ? -8.561 15.133 4.620 1.00 93.12 425 LEU A C 1
ATOM 3525 O O . LEU A 1 425 ? -9.680 15.032 5.125 1.00 93.12 425 LEU A O 1
ATOM 3529 N N . ASP A 1 426 ? -8.290 16.036 3.675 1.00 91.25 426 ASP A N 1
ATOM 3530 C CA . ASP A 1 426 ? -9.257 17.019 3.184 1.00 91.25 426 ASP A CA 1
ATOM 3531 C C . ASP A 1 426 ? -10.469 16.388 2.494 1.00 91.25 426 ASP A C 1
ATOM 3533 O O . ASP A 1 426 ? -11.585 16.893 2.648 1.00 91.25 426 ASP A O 1
ATOM 3537 N N . ALA A 1 427 ? -10.299 15.255 1.808 1.00 90.94 427 ALA A N 1
ATOM 3538 C CA . ALA A 1 427 ? -11.425 14.536 1.214 1.00 90.94 427 ALA A CA 1
ATOM 3539 C C . ALA A 1 427 ? -12.419 14.056 2.286 1.00 90.94 427 ALA A C 1
ATOM 3541 O O . ALA A 1 427 ? -13.634 14.177 2.118 1.00 90.94 427 ALA A O 1
ATOM 3542 N N . PHE A 1 428 ? -11.906 13.602 3.436 1.00 90.81 428 PHE A N 1
ATOM 3543 C CA . PHE A 1 428 ? -12.734 13.156 4.557 1.00 90.81 428 PHE A CA 1
ATOM 3544 C C . PHE A 1 428 ? -13.449 14.314 5.267 1.00 90.81 428 PHE A C 1
ATOM 3546 O O . PHE A 1 428 ? -14.569 14.124 5.753 1.00 90.81 428 PHE A O 1
ATOM 3553 N N . LYS A 1 429 ? -12.850 15.517 5.297 1.00 87.38 429 LYS A N 1
ATOM 3554 C CA . LYS A 1 429 ? -13.476 16.736 5.852 1.00 87.38 429 LYS A CA 1
ATOM 3555 C C . LYS A 1 429 ? -14.696 17.178 5.047 1.00 87.38 429 LYS A C 1
ATOM 3557 O O . LYS A 1 429 ? -15.677 17.636 5.623 1.00 87.38 429 LYS A O 1
ATOM 3562 N N . GLN A 1 430 ? -14.639 17.042 3.723 1.00 74.62 430 GLN A N 1
ATOM 3563 C CA . GLN A 1 430 ? -15.693 17.501 2.810 1.00 74.62 430 GLN A CA 1
ATOM 3564 C C . GLN A 1 430 ? -16.919 16.574 2.779 1.00 74.62 430 GLN A C 1
ATOM 3566 O O . GLN A 1 430 ? -17.905 16.885 2.117 1.00 74.62 430 GLN A O 1
ATOM 3571 N N . GLY A 1 431 ? -16.882 15.448 3.502 1.00 60.47 431 GLY A N 1
ATOM 3572 C CA . GLY A 1 431 ? -17.975 14.477 3.528 1.00 60.47 431 GLY A CA 1
ATOM 3573 C C . GLY A 1 431 ? -18.137 13.694 2.224 1.00 60.47 431 GLY A C 1
ATOM 3574 O O . GLY A 1 431 ? -19.170 13.050 2.050 1.00 60.47 431 GLY A O 1
ATOM 3575 N N . ASN A 1 432 ? -17.145 13.740 1.327 1.00 46.44 432 ASN A N 1
ATOM 3576 C CA . ASN A 1 432 ? -17.156 12.904 0.135 1.00 46.44 432 ASN A CA 1
ATOM 3577 C C . ASN A 1 432 ? -16.889 11.438 0.526 1.00 46.44 432 ASN A C 1
ATOM 3579 O O . ASN A 1 432 ? -16.033 11.198 1.384 1.00 46.44 432 ASN A O 1
ATOM 3583 N N . PRO A 1 433 ? -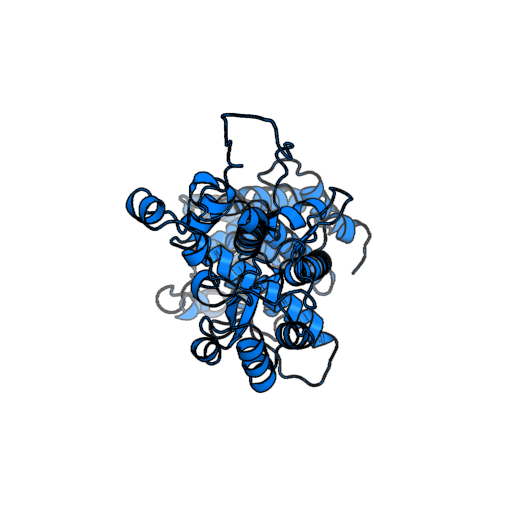17.669 10.496 -0.035 1.00 43.03 433 PRO A N 1
ATOM 3584 C CA . PRO A 1 433 ? -17.581 9.071 0.268 1.00 43.03 433 PRO A CA 1
ATOM 3585 C C . PRO A 1 433 ? -16.265 8.440 -0.182 1.00 43.03 433 PRO A C 1
ATOM 3587 O O . PRO A 1 433 ? -15.715 8.879 -1.221 1.00 43.03 433 PRO A O 1
#

Sequence (433 aa):
MYEKYWDHFEDAYWDPEEKSGTSCELFLQHFLMAKLGTESVKPEFNVYQRRYCEKVKDTYGIEHEFSELKRYSDIYTEMTDCADNSEIGQRMKFYQTFNLTTLHPFILFVKCEVGVSGNELTRVFDILESYTIRRMLCYGGRRSLLRFNVFFSQNIRDLKKNGFSLEKFIKLLDDQCSDTHKYPDDDEIPSALHTRYEEQSVLFPDDSSIVFPNNRTIRAALEGLWGNTAGALKQRLIRYVLYRIELMKHDQDSYQEPIVFGEDLTLEHVLPQAWKEKWGLPISKGTITYDEDGSNLKIGVNRELEEDSALYADLFTDEYKKRTKDWKTKSSREGLIDESYLDAFNLALARDHCLESIGNLTLITRRLNSKLGNSRFPERRDVLSEHSILKLNREICEHDTWDVNKIQERAERLISDVCRIWPSLDAFKQGNP

Secondary structure (DSSP, 8-state):
-HHHHTGGGGSGGG-TTTSTT--HHHHHHHHHHHHHT-S--TT-HHHHHHHHHHHHHHHS-HHHHHHHHHHHHHHHHHHHH--TTSTTHHHHHHHHHHT-GGGHHHHHIIIIII---HHHHHHHHHHHHHHHHHHHHHH-TTTTTTTHHHHHHHHHHHHHHH---HHHHHHHHHT--STTT----TTHHHHHHS------S-S---SS------TTTTTTTTTTTTTSHHHHHHHHHHHHHHHHHHHHHHTT-TTSPPP--STTEEEEESS-TTGGGTS-EE-STTSEEE-TTSSS--EEE-GGG---EE-GGGGB-HHHHHH-TTTTTS--GGGBS-GGGHHHHHHHHHHHHHTTSGGGEEEEEHHHHHHHTT--HHHHHHHHHHH---HHHHHHHT-S---HHHHHHHHHHHHHHHHHHS--HHHHHTT--

pLDDT: mean 78.69, std 17.68, range [26.41, 97.81]